Protein AF-A0A7K0LUQ2-F1 (afdb_monomer)

Sequence (485 aa):
MTKLVRGRSDGPIRRRDLDHALGFSLTDEQWAVVSAPLEPAVVVAGAGSGKTTSMSARTAWLIGSGMVPADGVIGLTFTTKAAAQLLASMRASVRSIERAGLMADRPIESASSTRPSDIAELPDDNESFDDDDVPGEPQVLTYNAFAARLLAEHGIRLGREPGAQILGDGARQQLAYRVVCRTSLPLGGLGTSPVTLTGNVLALDDQLSELDIDPSALIEHDDALIAELDSHASLQKIGTNMRATAQARRALAMLVIEWRAEKQARDLLDFTDQTRLALELVRRFPDVAAGVRARHRVVLLDEYQDTSIAQRHLLQALFSEGHPVTAVGDPCQAIYGWRGASVDNIEQFPQHFPAVRDGVMESSARYPLSFNRRSGPSSLSVANDLSRGLRSRHTGLERLSSGASAAKGSGDVRVGLFETAGEEKAWVVAQIAAWRARVESPITDDQWSDVAILAATGKDLAEFDRLLRAVGVPTQLYGAAGLLR

Mean predicted aligned error: 8.6 Å

Foldseek 3Di:
DDPPPPADDQDFDDQVLLCVLLVHHDDPLLVCLLPPDQFEEEEAEDPQLCLLVSLLSSLLRCQLSVNAFQLLAEEEEADPVVQVVSQVSNVSSNVSCVVSVSHHDDDPPDPDPPDPPDDDDDDDDDDDLPPFNDPRHYHYDYLLSVLLVLCLVQVVVVVFHSPQAADDPVRLLVLLLVLLVPDPQPCVLVPDDSSVLSVVLVLLLLQCLLQVHQLVNLLVVLVVLLVVLVVDPDDDPVSVVSNSVSVNSNSSSVSNVSSVVSCVVRSHHYSSVSLNVSLVRLVVDVVSLVVSCVSHQAYEYEQQQQGANSSLSSCLSNAQPRRRYYYYHHLLPNPNVSSRRHSVCSQCVQVSRFHADPNDTGRHYYGYSQERAPDAPQVLVVVQVVCVVVQVVGPRYDRRDYPHDCVVPRDDDDDDDDPDPVVVLVVVLVVLVVVVVPPPDDDDLVVLVVDDDDDPDLVVVLVSCVVNVVVVHDDDDDDPSRVVD

Solvent-accessible surface area (backbone atoms only — not comparable to full-atom values): 27343 Å² total; per-residue (Å²): 136,83,80,78,79,77,77,77,75,95,62,68,71,51,68,71,60,50,24,62,37,71,72,50,80,71,52,74,52,43,42,54,60,32,72,46,72,86,37,16,32,40,33,37,31,44,82,51,34,44,65,67,59,36,52,15,48,21,52,26,43,38,36,25,37,56,76,40,58,42,51,18,31,36,36,34,22,86,38,71,69,56,16,54,52,49,39,53,45,29,56,50,35,40,52,27,31,52,77,62,67,50,54,50,89,70,84,82,76,78,75,78,84,76,74,86,80,86,80,81,92,76,82,92,87,67,90,79,85,72,87,65,80,51,91,72,40,59,37,47,33,25,58,59,55,49,21,41,50,50,31,45,78,50,21,60,81,77,75,35,63,62,77,47,50,71,46,52,71,69,58,44,51,56,51,42,34,51,46,65,75,64,56,86,69,89,60,81,87,62,83,66,55,63,70,59,46,30,54,52,30,52,53,48,46,47,52,29,32,25,58,64,47,56,49,66,60,52,33,53,52,27,52,50,52,39,53,58,58,68,69,45,99,72,70,54,75,68,51,52,50,51,42,54,49,33,55,47,48,33,52,40,30,53,48,34,51,54,44,53,49,54,30,56,78,68,50,43,38,42,79,57,46,30,47,44,50,34,34,51,47,42,72,76,37,57,67,56,24,52,51,51,46,68,52,38,61,33,41,35,34,42,58,39,13,56,37,23,47,27,54,49,52,35,49,38,73,47,41,29,87,28,38,26,33,41,37,32,26,31,70,91,68,50,78,44,51,93,69,37,19,33,48,61,54,58,73,46,33,31,74,58,29,21,20,63,56,98,88,40,80,39,72,22,53,78,42,51,29,37,49,14,59,72,51,39,57,50,62,44,50,54,53,49,63,73,40,45,79,60,40,75,74,47,87,67,56,66,79,69,41,66,59,49,60,85,85,72,49,49,73,85,88,86,86,88,86,64,98,44,74,66,54,48,53,52,50,53,52,49,49,54,53,53,54,55,71,68,54,90,64,92,76,56,82,73,64,59,72,79,62,84,87,87,65,98,45,62,68,59,51,58,50,50,48,54,59,37,46,76,74,72,42,88,78,83,67,80,62,74,68,44,70,76,110

pLDDT: mean 86.2, std 17.51, range [26.22, 98.44]

Nearest PDB structures (foldseek):
  4c30-assembly1_D  TM=8.725E-01  e=1.041E-18  Deinococcus radiodurans
  4c30-assembly2_I  TM=8.657E-01  e=5.522E-18  Deinococcus radiodurans
  4c2t-assembly2_C  TM=8.375E-01  e=5.792E-18  Deinococcus radiodurans
  4c2t-assembly2_D  TM=8.623E-01  e=3.547E-17  Deinococcus radiodurans
  1pjr-assembly1_A  TM=8.502E-01  e=2.664E-17  Geobacillus stearothermophilus

Secondary structure (DSSP, 8-state):
------PPPSSPPPHHHHHHHHTSPPPHHHHHHHT--SS-EEEEE-TTS-HHHHHHHHHHHHHHTTSS-GGGEEEEESSHHHHHHHHHHHHHHHHHHHHTT----------------------S-S----SS--TTS-EEEEHHHHHHHHHHHHGGGGT--TTPEEPPHHHHHHHHHHHHHH--S-GGGG---HHHHHHHHHHHHHHHHHTT--HHHHHHHHHHHHHHHHTSSS--HHHHHHHHHHHHHHHHHHHHHHHHHHHHHTTEE-HHHHHHHHHHHHHH-HHHHHHHHHH-SEEEESSGGG-BHHHHHHHHHHHTTT--EEEEE-GGG---GGGTB-THHHHSHHHHS-EEETTEEEPPEEEEE-EE-SS-HHHHHHHHHHTHHHHTTSTT-PPPEE-S-GGG----------SSHHHHHHHHHHHHHHHHHT--S---GGGGGG-----SSHHHHHHHHHHHHHTT------SHHHHT-

Radius of gyration: 26.51 Å; Cα contacts (8 Å, |Δi|>4): 664; chains: 1; bounding box: 61×68×97 Å

Structure (mmCIF, N/CA/C/O backbone):
data_AF-A0A7K0LUQ2-F1
#
_entry.id   AF-A0A7K0LUQ2-F1
#
loop_
_atom_site.group_PDB
_atom_site.id
_atom_site.type_symbol
_atom_site.label_atom_id
_atom_site.label_alt_id
_atom_site.label_comp_id
_atom_site.label_asym_id
_atom_site.label_entity_id
_atom_site.label_seq_id
_atom_site.pdbx_PDB_ins_code
_atom_site.Cartn_x
_atom_site.Cartn_y
_atom_site.Cartn_z
_atom_site.occupancy
_atom_site.B_iso_or_equiv
_atom_site.auth_seq_id
_atom_site.auth_comp_id
_atom_site.auth_asym_id
_atom_site.auth_atom_id
_atom_site.pdbx_PDB_model_num
ATOM 1 N N . MET A 1 1 ? 11.300 -10.752 -54.580 1.00 33.31 1 MET A N 1
ATOM 2 C CA . MET A 1 1 ? 12.108 -11.443 -53.551 1.00 33.31 1 MET A CA 1
ATOM 3 C C . MET A 1 1 ? 11.340 -11.403 -52.243 1.00 33.31 1 MET A C 1
ATOM 5 O O . MET A 1 1 ? 11.428 -10.439 -51.495 1.00 33.31 1 MET A O 1
ATOM 9 N N . THR A 1 2 ? 10.506 -12.414 -52.035 1.00 29.39 2 THR A N 1
ATOM 10 C CA . THR A 1 2 ? 9.660 -12.582 -50.852 1.00 29.39 2 THR A CA 1
ATOM 11 C C . THR A 1 2 ? 10.560 -12.983 -49.687 1.00 29.39 2 THR A C 1
ATOM 13 O O . THR A 1 2 ? 11.149 -14.063 -49.715 1.00 29.39 2 THR A O 1
ATOM 16 N N . LYS A 1 3 ? 10.743 -12.100 -48.697 1.00 28.61 3 LYS A N 1
ATOM 17 C CA . LYS A 1 3 ? 11.410 -12.461 -47.439 1.00 28.61 3 LYS A CA 1
ATOM 18 C C . LYS A 1 3 ? 10.555 -13.537 -46.770 1.00 28.61 3 LYS A C 1
ATOM 20 O O . LYS A 1 3 ? 9.483 -13.228 -46.263 1.00 28.61 3 LYS A O 1
ATOM 25 N N . LEU A 1 4 ? 11.023 -14.786 -46.788 1.00 27.22 4 LEU A N 1
ATOM 26 C CA . LEU A 1 4 ? 10.543 -15.812 -45.869 1.00 27.22 4 LEU A CA 1
ATOM 27 C C . LEU A 1 4 ? 10.773 -15.284 -44.448 1.00 27.22 4 LEU A C 1
ATOM 29 O O . LEU A 1 4 ? 11.916 -15.202 -43.992 1.00 27.22 4 LEU A O 1
ATOM 33 N N . VAL A 1 5 ? 9.693 -14.908 -43.769 1.00 33.94 5 VAL A N 1
ATOM 34 C CA . VAL A 1 5 ? 9.667 -14.797 -42.312 1.00 33.94 5 VAL A CA 1
ATOM 35 C C . VAL A 1 5 ? 9.911 -16.215 -41.804 1.00 33.94 5 VAL A C 1
ATOM 37 O O . VAL A 1 5 ? 9.067 -17.092 -41.957 1.00 33.94 5 VAL A O 1
ATOM 40 N N . ARG A 1 6 ? 11.128 -16.487 -41.323 1.00 37.22 6 ARG A N 1
ATOM 41 C CA . ARG A 1 6 ? 11.430 -17.750 -40.648 1.00 37.22 6 ARG A CA 1
ATOM 42 C C . ARG A 1 6 ? 10.634 -17.752 -39.345 1.00 37.22 6 ARG A C 1
ATOM 44 O O . ARG A 1 6 ? 10.999 -17.016 -38.433 1.00 37.22 6 ARG A O 1
ATOM 51 N N . GLY A 1 7 ? 9.570 -18.555 -39.295 1.00 41.00 7 GLY A N 1
ATOM 52 C CA . GLY A 1 7 ? 8.882 -18.904 -38.054 1.00 41.00 7 GLY A CA 1
ATOM 53 C C . GLY A 1 7 ? 9.903 -19.399 -37.033 1.00 41.00 7 GLY A C 1
ATOM 54 O O . GLY A 1 7 ? 10.833 -20.145 -37.369 1.00 41.00 7 GLY A O 1
ATOM 55 N N . ARG A 1 8 ? 9.803 -18.882 -35.811 1.00 54.97 8 ARG A N 1
ATOM 56 C CA . ARG A 1 8 ? 10.733 -19.197 -34.731 1.00 54.97 8 ARG A CA 1
ATOM 57 C C . ARG A 1 8 ? 10.519 -20.649 -34.294 1.00 54.97 8 ARG A C 1
ATOM 59 O O . ARG A 1 8 ? 9.394 -21.124 -34.244 1.00 54.97 8 ARG A O 1
ATOM 66 N N . SER A 1 9 ? 11.602 -21.352 -33.970 1.00 46.88 9 SER A N 1
ATOM 67 C CA . SER A 1 9 ? 11.532 -22.662 -33.314 1.00 46.88 9 SER A CA 1
ATOM 68 C C . SER A 1 9 ? 10.852 -22.535 -31.947 1.00 46.88 9 SER A C 1
ATOM 70 O O . SER A 1 9 ? 11.274 -21.672 -31.173 1.00 46.88 9 SER A O 1
ATOM 72 N N . ASP A 1 10 ? 9.882 -23.407 -31.655 1.00 53.16 10 ASP A N 1
ATOM 73 C CA . ASP A 1 10 ? 9.209 -23.550 -30.354 1.00 53.16 10 ASP A CA 1
ATOM 74 C C . ASP A 1 10 ? 10.221 -23.526 -29.198 1.00 53.16 10 ASP A C 1
ATOM 76 O O . ASP A 1 10 ? 11.028 -24.441 -29.024 1.00 53.16 10 ASP A O 1
ATOM 80 N N . GLY A 1 11 ? 10.223 -22.443 -28.424 1.00 62.91 11 GLY A N 1
ATOM 81 C CA . GLY A 1 11 ? 11.093 -22.295 -27.264 1.00 62.91 11 GLY A CA 1
ATOM 82 C C . GLY A 1 11 ? 11.056 -20.886 -26.668 1.00 62.91 11 GLY A C 1
ATOM 83 O O . GLY A 1 11 ? 10.810 -19.916 -27.391 1.00 62.91 11 GLY A O 1
ATOM 84 N N . PRO A 1 12 ? 11.314 -20.748 -25.354 1.00 79.50 12 PRO A N 1
ATOM 85 C CA . PRO A 1 12 ? 11.275 -19.459 -24.675 1.00 79.50 12 PRO A CA 1
ATOM 86 C C . PRO A 1 12 ? 12.310 -18.482 -25.239 1.00 79.50 12 PRO A C 1
ATOM 88 O O . PRO A 1 12 ? 13.379 -18.879 -25.721 1.00 79.50 12 PRO A O 1
ATOM 91 N N . ILE A 1 13 ? 12.013 -17.180 -25.150 1.00 89.50 13 ILE A N 1
ATOM 92 C CA . ILE A 1 13 ? 12.921 -16.139 -25.645 1.00 89.50 13 ILE A CA 1
ATOM 93 C C . ILE A 1 13 ? 14.273 -16.256 -24.935 1.00 89.50 13 ILE A C 1
ATOM 95 O O . ILE A 1 13 ? 14.330 -16.259 -23.706 1.00 89.50 13 ILE A O 1
ATOM 99 N N . ARG A 1 14 ? 15.380 -16.322 -25.687 1.00 92.75 14 ARG A N 1
ATOM 100 C CA . ARG A 1 14 ? 16.730 -16.302 -25.104 1.00 92.75 14 ARG A CA 1
ATOM 101 C C . ARG A 1 14 ? 17.066 -14.897 -24.610 1.00 92.75 14 ARG A C 1
ATOM 103 O O . ARG A 1 14 ? 16.750 -13.921 -25.286 1.00 92.75 14 ARG A O 1
ATOM 110 N N . ARG A 1 15 ? 17.811 -14.793 -23.503 1.00 94.50 15 ARG A N 1
ATOM 111 C CA . ARG A 1 15 ? 18.243 -13.508 -22.916 1.00 94.50 15 ARG A CA 1
ATOM 112 C C . ARG A 1 15 ? 18.812 -12.530 -23.936 1.00 94.50 15 ARG A C 1
ATOM 114 O O . ARG A 1 15 ? 18.367 -11.398 -23.995 1.00 94.50 15 ARG A O 1
ATOM 121 N N . ARG A 1 16 ? 19.749 -12.981 -24.775 1.00 93.38 16 ARG A N 1
ATOM 122 C CA . ARG A 1 16 ? 20.403 -12.128 -25.779 1.00 93.38 16 ARG A CA 1
ATOM 123 C C . ARG A 1 16 ? 19.412 -11.513 -26.774 1.00 93.38 16 ARG A C 1
ATOM 125 O O . ARG A 1 16 ? 19.598 -10.367 -27.173 1.00 93.38 16 ARG A O 1
ATOM 132 N N . ASP A 1 17 ? 18.387 -12.265 -27.170 1.00 93.50 17 ASP A N 1
ATOM 133 C CA . ASP A 1 17 ? 17.365 -11.785 -28.104 1.00 93.50 17 ASP A CA 1
ATOM 134 C C . ASP A 1 17 ? 16.476 -10.738 -27.421 1.00 93.50 17 ASP A C 1
ATOM 136 O O . ASP A 1 17 ? 16.181 -9.698 -28.009 1.00 93.50 17 ASP A O 1
ATOM 140 N N . LEU A 1 18 ? 16.099 -10.991 -26.161 1.00 94.12 18 LEU A N 1
ATOM 141 C CA . LEU A 1 18 ? 15.316 -10.057 -25.357 1.00 94.12 18 LEU A CA 1
ATOM 142 C C . LEU A 1 18 ? 16.096 -8.763 -25.080 1.00 94.12 18 LEU A C 1
ATOM 144 O O . LEU A 1 18 ? 15.566 -7.686 -25.324 1.00 94.12 18 LEU A O 1
ATOM 148 N N . ASP A 1 19 ? 17.355 -8.860 -24.646 1.00 94.50 19 ASP A N 1
ATOM 149 C CA . ASP A 1 19 ? 18.236 -7.710 -24.400 1.00 94.50 19 ASP A CA 1
ATOM 150 C C . ASP A 1 19 ? 18.349 -6.824 -25.653 1.00 94.50 19 ASP A C 1
ATOM 152 O O . ASP A 1 19 ? 18.232 -5.599 -25.584 1.00 94.50 19 ASP A O 1
ATOM 156 N N . HIS A 1 20 ? 18.532 -7.446 -26.825 1.00 93.56 20 HIS A N 1
ATOM 157 C CA . HIS A 1 20 ? 18.601 -6.732 -28.098 1.00 93.56 20 HIS A CA 1
ATOM 158 C C . HIS A 1 20 ? 17.280 -6.031 -28.443 1.00 93.56 20 HIS A C 1
ATOM 160 O O . HIS A 1 20 ? 17.300 -4.876 -28.862 1.00 93.56 20 HIS A O 1
ATOM 166 N N . ALA A 1 21 ? 16.140 -6.698 -28.248 1.00 93.69 21 ALA A N 1
ATOM 167 C CA . ALA A 1 21 ? 14.829 -6.109 -28.511 1.00 93.69 21 ALA A CA 1
ATOM 168 C C . ALA A 1 21 ? 14.506 -4.948 -27.559 1.00 93.69 21 ALA A C 1
ATOM 170 O O . ALA A 1 21 ? 13.975 -3.927 -27.990 1.00 93.69 21 ALA A O 1
ATOM 171 N N . LEU A 1 22 ? 14.837 -5.085 -26.273 1.00 93.00 22 LEU A N 1
ATOM 172 C CA . LEU A 1 22 ? 14.583 -4.062 -25.258 1.00 93.00 22 LEU A CA 1
ATOM 173 C C . LEU A 1 22 ? 15.580 -2.892 -25.320 1.00 93.00 22 LEU A C 1
ATOM 175 O O . LEU A 1 22 ? 15.290 -1.818 -24.795 1.00 93.00 22 LEU A O 1
ATOM 179 N N . GLY A 1 23 ? 16.734 -3.076 -25.967 1.00 91.88 23 GLY A N 1
ATOM 180 C CA . GLY A 1 23 ? 17.760 -2.042 -26.123 1.00 91.88 23 GLY A CA 1
ATOM 181 C C . GLY A 1 23 ? 18.647 -1.846 -24.889 1.00 91.88 23 GLY A C 1
ATOM 182 O O . GLY A 1 23 ? 19.352 -0.842 -24.795 1.00 91.88 23 GLY A O 1
ATOM 183 N N . PHE A 1 24 ? 18.628 -2.782 -23.940 1.00 89.62 24 PHE A N 1
ATOM 184 C CA . PHE A 1 24 ? 19.492 -2.781 -22.760 1.00 89.62 24 PHE A CA 1
ATOM 185 C C . PHE A 1 24 ? 19.769 -4.208 -22.288 1.00 89.62 24 PHE A C 1
ATOM 187 O O . PHE A 1 24 ? 18.989 -5.121 -22.537 1.00 89.62 24 PHE A O 1
ATOM 194 N N . SER A 1 25 ? 20.875 -4.397 -21.569 1.00 90.56 25 SER A N 1
ATOM 195 C CA . SER A 1 25 ? 21.238 -5.700 -21.006 1.00 90.56 25 SER A CA 1
ATOM 196 C C . SER A 1 25 ? 20.673 -5.889 -19.602 1.00 90.56 25 SER A C 1
ATOM 198 O O . SER A 1 25 ? 20.951 -5.096 -18.693 1.00 90.56 25 SER A O 1
ATOM 200 N N . LEU A 1 26 ? 19.914 -6.967 -19.411 1.00 91.88 26 LEU A N 1
ATOM 201 C CA . LEU A 1 26 ? 19.495 -7.424 -18.088 1.00 91.88 26 LEU A CA 1
ATOM 202 C C . LEU A 1 26 ? 20.714 -7.921 -17.298 1.00 91.88 26 LEU A C 1
ATOM 204 O O . LEU A 1 26 ? 21.643 -8.484 -17.878 1.00 91.88 26 LEU A O 1
ATOM 208 N N . THR A 1 27 ? 20.732 -7.732 -15.975 1.00 91.19 27 THR A N 1
ATOM 209 C CA . THR A 1 27 ? 21.698 -8.430 -15.099 1.00 91.19 27 THR A CA 1
ATOM 210 C C . THR A 1 27 ? 21.297 -9.891 -14.918 1.00 91.19 27 THR A C 1
ATOM 212 O O . THR A 1 27 ? 20.185 -10.281 -15.265 1.00 91.19 27 THR A O 1
ATOM 215 N N . ASP A 1 28 ? 22.187 -10.704 -14.350 1.00 92.81 28 ASP A N 1
ATOM 216 C CA . ASP A 1 28 ? 21.881 -12.108 -14.045 1.00 92.81 28 ASP A CA 1
ATOM 217 C C . ASP A 1 28 ? 20.718 -12.224 -13.048 1.00 92.81 28 ASP A C 1
ATOM 219 O O . ASP A 1 28 ? 19.800 -13.010 -13.268 1.00 92.81 28 ASP A O 1
ATOM 223 N N . GLU A 1 29 ? 20.696 -11.361 -12.025 1.00 93.69 29 GLU A N 1
ATOM 224 C CA . GLU A 1 29 ? 19.588 -11.239 -11.066 1.00 93.69 29 GLU A CA 1
ATOM 225 C C . GLU A 1 29 ? 18.253 -10.913 -11.758 1.00 93.69 29 GLU A C 1
ATOM 227 O O . GLU A 1 29 ? 17.239 -11.566 -11.521 1.00 93.69 29 GLU A O 1
ATOM 232 N N . GLN A 1 30 ? 18.245 -9.931 -12.668 1.00 94.50 30 GLN A N 1
ATOM 233 C CA . GLN A 1 30 ? 17.030 -9.573 -13.403 1.00 94.50 30 GLN A CA 1
ATOM 234 C C . GLN A 1 30 ? 16.599 -10.667 -14.367 1.00 94.50 30 GLN A C 1
ATOM 236 O O . GLN A 1 30 ? 15.406 -10.915 -14.504 1.00 94.50 30 GLN A O 1
ATOM 241 N N . TRP A 1 31 ? 17.546 -11.324 -15.036 1.00 96.25 31 TRP A N 1
ATOM 242 C CA . TRP A 1 31 ? 17.234 -12.440 -15.915 1.00 96.25 31 TRP A CA 1
ATOM 243 C C . TRP A 1 31 ? 16.569 -13.579 -15.140 1.00 96.25 31 TRP A C 1
ATOM 245 O O . TRP A 1 31 ? 15.555 -14.090 -15.600 1.00 96.25 31 TRP A O 1
ATOM 255 N N . ALA A 1 32 ? 17.065 -13.907 -13.942 1.00 96.12 32 ALA A N 1
ATOM 256 C CA . ALA A 1 32 ? 16.460 -14.922 -13.082 1.00 96.12 32 ALA A CA 1
ATOM 257 C C . ALA A 1 32 ? 14.994 -14.604 -12.732 1.00 96.12 32 ALA A C 1
ATOM 259 O O . ALA A 1 32 ? 14.162 -15.507 -12.745 1.00 96.12 32 ALA A O 1
ATOM 260 N N . VAL A 1 33 ? 14.665 -13.328 -12.490 1.00 96.12 33 VAL A N 1
ATOM 261 C CA . VAL A 1 33 ? 13.281 -12.861 -12.281 1.00 96.12 33 VAL A CA 1
ATOM 262 C C . VAL A 1 33 ? 12.456 -12.943 -13.568 1.00 96.12 33 VAL A C 1
ATOM 264 O O . VAL A 1 33 ? 11.325 -13.427 -13.569 1.00 96.12 33 VAL A O 1
ATOM 267 N N . VAL A 1 34 ? 13.008 -12.457 -14.681 1.00 96.94 34 VAL A N 1
ATOM 268 C CA . VAL A 1 34 ? 12.317 -12.389 -15.976 1.00 96.94 34 VAL A CA 1
ATOM 269 C C . VAL A 1 34 ? 11.953 -13.783 -16.473 1.00 96.94 34 VAL A C 1
ATOM 271 O O . VAL A 1 34 ? 10.801 -14.001 -16.840 1.00 96.94 34 VAL A O 1
ATOM 274 N N . SER A 1 35 ? 12.894 -14.728 -16.415 1.00 95.69 35 SER A N 1
ATOM 275 C CA . SER A 1 35 ? 12.714 -16.106 -16.877 1.00 95.69 35 SER A CA 1
ATOM 276 C C . SER A 1 35 ? 12.211 -17.068 -15.795 1.00 95.69 35 SER A C 1
ATOM 278 O O . SER A 1 35 ? 12.294 -18.282 -15.986 1.00 95.69 35 SER A O 1
ATOM 280 N N . ALA A 1 36 ? 11.748 -16.565 -14.644 1.00 95.44 36 ALA A N 1
ATOM 281 C CA . ALA A 1 36 ? 11.180 -17.404 -13.590 1.00 95.44 36 ALA A CA 1
ATOM 282 C C . ALA A 1 36 ? 9.937 -18.161 -14.106 1.00 95.44 36 ALA A C 1
ATOM 284 O O . ALA A 1 36 ? 9.198 -17.605 -14.932 1.00 95.44 36 ALA A O 1
ATOM 285 N N . PRO A 1 37 ? 9.677 -19.392 -13.625 1.00 94.00 37 PRO A N 1
ATOM 286 C CA . PRO A 1 37 ? 8.525 -20.186 -14.049 1.00 94.00 37 PRO A CA 1
ATOM 287 C C . PRO A 1 37 ? 7.187 -19.488 -13.744 1.00 94.00 37 PRO A C 1
ATOM 289 O O . PRO A 1 37 ? 7.131 -18.476 -13.037 1.00 94.00 37 PRO A O 1
ATOM 292 N N . LEU A 1 38 ? 6.097 -20.026 -14.298 1.00 94.38 38 LEU A N 1
ATOM 293 C CA . LEU A 1 38 ? 4.724 -19.610 -13.990 1.00 94.38 38 LEU A CA 1
ATOM 294 C C . LEU A 1 38 ? 4.278 -20.190 -12.640 1.00 94.38 38 LEU A C 1
ATOM 296 O O . LEU A 1 38 ? 3.374 -21.010 -12.560 1.00 94.38 38 LEU A O 1
ATOM 300 N N . GLU A 1 39 ? 4.951 -19.757 -11.585 1.00 95.50 39 GLU A N 1
ATOM 301 C CA . GLU A 1 39 ? 4.668 -20.089 -10.191 1.00 95.50 39 GLU A CA 1
ATOM 302 C C . GLU A 1 39 ? 4.726 -18.791 -9.368 1.00 95.50 39 GLU A C 1
ATOM 304 O O . GLU A 1 39 ? 5.307 -17.796 -9.828 1.00 95.50 39 GLU A O 1
ATOM 309 N N . PRO A 1 40 ? 4.157 -18.768 -8.152 1.00 97.69 40 PRO A N 1
ATOM 310 C CA . PRO A 1 40 ? 4.372 -17.674 -7.225 1.00 97.69 40 PRO A CA 1
ATOM 311 C C . PRO A 1 40 ? 5.858 -17.391 -6.971 1.00 97.69 40 PRO A C 1
ATOM 313 O O . PRO A 1 40 ? 6.671 -18.303 -6.794 1.00 97.69 40 PRO A O 1
ATOM 316 N N . ALA A 1 41 ? 6.217 -16.114 -6.906 1.00 97.12 41 ALA A N 1
ATOM 317 C CA . ALA A 1 41 ? 7.565 -15.670 -6.584 1.00 97.12 41 ALA A CA 1
ATOM 318 C C . ALA A 1 41 ? 7.569 -14.275 -5.953 1.00 97.12 41 ALA A C 1
ATOM 320 O O . ALA A 1 41 ? 6.773 -13.408 -6.317 1.00 97.12 41 ALA A O 1
ATOM 321 N N . VAL A 1 42 ? 8.530 -14.034 -5.060 1.00 97.12 42 VAL A N 1
ATOM 322 C CA . VAL A 1 42 ? 8.810 -12.701 -4.513 1.00 97.12 42 VAL A CA 1
ATOM 323 C C . VAL A 1 42 ? 10.172 -12.204 -4.969 1.00 97.12 42 VAL A C 1
ATOM 325 O O . VAL A 1 42 ? 11.172 -12.921 -4.933 1.00 97.12 42 VAL A O 1
ATOM 328 N N . VAL A 1 43 ? 10.218 -10.945 -5.378 1.00 96.44 43 VAL A N 1
ATOM 329 C CA . VAL A 1 43 ? 11.418 -10.229 -5.781 1.00 96.44 43 VAL A CA 1
ATOM 330 C C . VAL A 1 43 ? 11.724 -9.184 -4.716 1.00 96.44 43 VAL A C 1
ATOM 332 O O . VAL A 1 43 ? 11.022 -8.180 -4.581 1.00 96.44 43 VAL A O 1
ATOM 335 N N . VAL A 1 44 ? 12.783 -9.429 -3.951 1.00 94.75 44 VAL A N 1
ATOM 336 C CA . VAL A 1 44 ? 13.266 -8.517 -2.912 1.00 94.75 44 VAL A CA 1
ATOM 337 C C . VAL A 1 44 ? 14.239 -7.554 -3.564 1.00 94.75 44 VAL A C 1
ATOM 339 O O . VAL A 1 44 ? 15.388 -7.890 -3.854 1.00 94.75 44 VAL A O 1
ATOM 342 N N . ALA A 1 45 ? 13.749 -6.359 -3.855 1.00 89.06 45 ALA A N 1
ATOM 343 C CA . ALA A 1 45 ? 14.393 -5.450 -4.775 1.00 89.06 45 ALA A CA 1
ATOM 344 C C . ALA A 1 45 ? 14.719 -4.126 -4.106 1.00 89.06 45 ALA A C 1
ATOM 346 O O . ALA A 1 45 ? 13.840 -3.300 -3.873 1.00 89.06 45 ALA A O 1
ATOM 347 N N . GLY A 1 46 ? 16.007 -3.889 -3.872 1.00 84.62 46 GLY A N 1
ATOM 348 C CA . GLY A 1 46 ? 16.461 -2.664 -3.232 1.00 84.62 46 GLY A CA 1
ATOM 349 C C . GLY A 1 46 ? 16.145 -1.400 -4.032 1.00 84.62 46 GLY A C 1
ATOM 350 O O . GLY A 1 46 ? 15.866 -1.443 -5.238 1.00 84.62 46 GLY A O 1
ATOM 351 N N . ALA A 1 47 ? 16.244 -0.241 -3.379 1.00 85.56 47 ALA A N 1
ATOM 352 C CA . ALA A 1 47 ? 16.068 1.060 -4.023 1.00 85.56 47 ALA A CA 1
ATOM 353 C C . ALA A 1 47 ? 16.866 1.163 -5.333 1.00 85.56 47 ALA A C 1
ATOM 355 O O . ALA A 1 47 ? 18.065 0.889 -5.369 1.00 85.56 47 ALA A O 1
ATOM 356 N N . GLY A 1 48 ? 16.206 1.575 -6.421 1.00 84.12 48 GLY A N 1
ATOM 357 C CA . GLY A 1 48 ? 16.860 1.821 -7.711 1.00 84.12 48 GLY A CA 1
ATOM 358 C C . GLY A 1 48 ? 17.409 0.579 -8.428 1.00 84.12 48 GLY A C 1
ATOM 359 O O . GLY A 1 48 ? 18.185 0.746 -9.370 1.00 84.12 48 GLY A O 1
ATOM 360 N N . SER A 1 49 ? 17.019 -0.632 -8.019 1.00 85.62 49 SER A N 1
ATOM 361 C CA . SER A 1 49 ? 17.479 -1.901 -8.611 1.00 85.62 49 SER A CA 1
ATOM 362 C C . SER A 1 49 ? 16.862 -2.243 -9.978 1.00 85.62 49 SER A C 1
ATOM 364 O O . SER A 1 49 ? 17.364 -3.094 -10.711 1.00 85.62 49 SER A O 1
ATOM 366 N N . GLY A 1 50 ? 15.798 -1.532 -10.367 1.00 87.81 50 GLY A N 1
ATOM 367 C CA . GLY A 1 50 ? 15.076 -1.764 -11.621 1.00 87.81 50 GLY A CA 1
ATOM 368 C C . GLY A 1 50 ? 13.861 -2.685 -11.474 1.00 87.81 50 GLY A C 1
ATOM 369 O O . GLY A 1 50 ? 13.630 -3.506 -12.360 1.00 87.81 50 GLY A O 1
ATOM 370 N N . LYS A 1 51 ? 13.087 -2.535 -10.384 1.00 91.62 51 LYS A N 1
ATOM 371 C CA . LYS A 1 51 ? 11.790 -3.205 -10.135 1.00 91.62 51 LYS A CA 1
ATOM 372 C C . LYS A 1 51 ? 10.883 -3.183 -11.372 1.00 91.62 51 LYS A C 1
ATOM 374 O O . LYS A 1 51 ? 10.673 -4.212 -12.009 1.00 91.62 51 LYS A O 1
ATOM 379 N N . THR A 1 52 ? 10.483 -1.982 -11.790 1.00 90.75 52 THR A N 1
ATOM 380 C CA . THR A 1 52 ? 9.614 -1.736 -12.953 1.00 90.75 52 THR A CA 1
ATOM 381 C C . THR A 1 52 ? 10.188 -2.316 -14.248 1.00 90.75 52 THR A C 1
ATOM 383 O O . THR A 1 52 ? 9.467 -2.953 -15.005 1.00 90.75 52 THR A O 1
ATOM 386 N N . THR A 1 53 ? 11.496 -2.157 -14.485 1.00 92.12 53 THR A N 1
ATOM 387 C CA . THR A 1 53 ? 12.184 -2.719 -15.662 1.00 92.12 53 THR A CA 1
ATOM 388 C C . THR A 1 53 ? 12.115 -4.244 -15.693 1.00 92.12 53 THR A C 1
ATOM 390 O O . THR A 1 53 ? 11.945 -4.834 -16.753 1.00 92.12 53 THR A O 1
ATOM 393 N N . SER A 1 54 ? 12.239 -4.892 -14.534 1.00 94.69 54 SER A N 1
ATOM 394 C CA . SER A 1 54 ? 12.175 -6.352 -14.432 1.00 94.69 54 SER A CA 1
ATOM 395 C C . SER A 1 54 ? 10.746 -6.851 -14.656 1.00 94.69 54 SER A C 1
ATOM 397 O O . SER A 1 54 ? 10.553 -7.839 -15.357 1.00 94.69 54 SER A O 1
ATOM 399 N N . MET A 1 55 ? 9.738 -6.135 -14.140 1.00 95.44 55 MET A N 1
ATOM 400 C CA . MET A 1 55 ? 8.321 -6.453 -14.369 1.00 95.44 55 MET A CA 1
ATOM 401 C C . MET A 1 55 ? 7.917 -6.303 -15.842 1.00 95.44 55 MET A C 1
ATOM 403 O O . MET A 1 55 ? 7.255 -7.185 -16.395 1.00 95.44 55 MET A O 1
ATOM 407 N N . SER A 1 56 ? 8.335 -5.222 -16.509 1.00 96.06 56 SER A N 1
ATOM 408 C CA . SER A 1 56 ? 8.021 -5.013 -17.927 1.00 96.06 56 SER A CA 1
ATOM 409 C C . SER A 1 56 ? 8.772 -5.983 -18.842 1.00 96.06 56 SER A C 1
ATOM 411 O O . SER A 1 56 ? 8.169 -6.539 -19.763 1.00 96.06 56 SER A O 1
ATOM 413 N N . ALA A 1 57 ? 10.039 -6.289 -18.540 1.00 96.38 57 ALA A N 1
ATOM 414 C CA . ALA A 1 57 ? 10.795 -7.324 -19.243 1.00 96.38 57 ALA A CA 1
ATOM 415 C C . ALA A 1 57 ? 10.194 -8.727 -19.041 1.00 96.38 57 ALA A C 1
ATOM 417 O O . ALA A 1 57 ? 10.106 -9.485 -20.006 1.00 96.38 57 ALA A O 1
ATOM 418 N N . ARG A 1 58 ? 9.724 -9.063 -17.828 1.00 96.94 58 ARG A N 1
ATOM 419 C CA . ARG A 1 58 ? 9.010 -10.323 -17.542 1.00 96.94 58 ARG A CA 1
ATOM 420 C C . ARG A 1 58 ? 7.725 -10.424 -18.353 1.00 96.94 58 ARG A C 1
ATOM 422 O O . ARG A 1 58 ? 7.490 -11.447 -18.984 1.00 96.94 58 ARG A O 1
ATOM 429 N N . THR A 1 59 ? 6.941 -9.349 -18.399 1.00 96.50 59 THR A N 1
ATOM 430 C CA . THR A 1 59 ? 5.707 -9.276 -19.200 1.00 96.50 59 THR A CA 1
ATOM 431 C C . THR A 1 59 ? 5.991 -9.557 -20.676 1.00 96.50 59 THR A C 1
ATOM 433 O O . THR A 1 59 ? 5.376 -10.441 -21.270 1.00 96.50 59 THR A O 1
ATOM 436 N N . ALA A 1 60 ? 6.987 -8.876 -21.252 1.00 95.62 60 ALA A N 1
ATOM 437 C CA . ALA A 1 60 ? 7.405 -9.116 -22.630 1.00 95.62 60 ALA A CA 1
ATOM 438 C C . ALA A 1 60 ? 7.893 -10.562 -22.836 1.00 95.62 60 ALA A C 1
ATOM 440 O O . ALA A 1 60 ? 7.485 -11.222 -23.786 1.00 95.62 60 ALA A O 1
ATOM 441 N N . TRP A 1 61 ? 8.719 -11.093 -21.932 1.00 96.31 61 TRP A N 1
ATOM 442 C CA . TRP A 1 61 ? 9.234 -12.458 -22.046 1.00 96.31 61 TRP A CA 1
ATOM 443 C C . TRP A 1 61 ? 8.127 -13.520 -22.017 1.00 96.31 61 TRP A C 1
ATOM 445 O O . TRP A 1 61 ? 8.155 -14.434 -22.840 1.00 96.31 61 TRP A O 1
ATOM 455 N N . LEU A 1 62 ? 7.135 -13.383 -21.132 1.00 95.19 62 LEU A N 1
ATOM 456 C CA . LEU A 1 62 ? 6.002 -14.308 -21.018 1.00 95.19 62 LEU A CA 1
ATOM 457 C C . LEU A 1 62 ? 5.103 -14.274 -22.260 1.00 95.19 62 LEU A C 1
ATOM 459 O O . LEU A 1 62 ? 4.763 -15.327 -22.807 1.00 95.19 62 LEU A O 1
ATOM 463 N N . ILE A 1 63 ? 4.757 -13.072 -22.732 1.00 93.69 63 ILE A N 1
ATOM 464 C CA . ILE A 1 63 ? 3.910 -12.883 -23.919 1.00 93.69 63 ILE A CA 1
ATOM 465 C C . ILE A 1 63 ? 4.634 -13.380 -25.170 1.00 93.69 63 ILE A C 1
ATOM 467 O O . ILE A 1 63 ? 4.088 -14.172 -25.937 1.00 93.69 63 ILE A O 1
ATOM 471 N N . GLY A 1 64 ? 5.885 -12.959 -25.353 1.00 92.62 64 GLY A N 1
ATOM 472 C CA . GLY A 1 64 ? 6.679 -13.312 -26.521 1.00 92.62 64 GLY A CA 1
ATOM 473 C C . GLY A 1 64 ? 7.084 -14.786 -26.564 1.00 92.62 64 GLY A C 1
ATOM 474 O O . GLY A 1 64 ? 7.201 -15.347 -27.647 1.00 92.62 64 GLY A O 1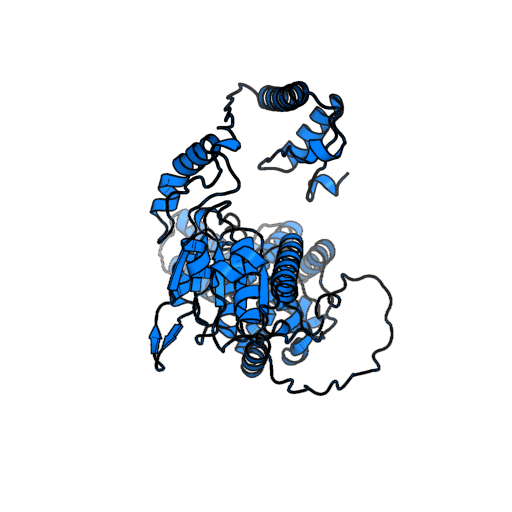
ATOM 475 N N . SER A 1 65 ? 7.219 -15.449 -25.410 1.00 92.62 65 SER A N 1
ATOM 476 C CA . SER A 1 65 ? 7.397 -16.911 -25.339 1.00 92.62 65 SER A CA 1
ATOM 477 C C . SER A 1 65 ? 6.096 -17.691 -25.579 1.00 92.62 65 SER A C 1
ATOM 479 O O . SER A 1 65 ? 6.118 -18.915 -25.528 1.00 92.62 65 SER A O 1
ATOM 481 N N . GLY A 1 66 ? 4.960 -17.016 -25.795 1.00 90.75 66 GLY A N 1
ATOM 482 C CA . GLY A 1 66 ? 3.662 -17.656 -26.023 1.00 90.75 66 GLY A CA 1
ATOM 483 C C . GLY A 1 66 ? 3.028 -18.271 -24.773 1.00 90.75 66 GLY A C 1
ATOM 484 O O . GLY A 1 66 ? 2.009 -18.945 -24.881 1.00 90.75 66 GLY A O 1
ATOM 485 N N . MET A 1 67 ? 3.594 -18.029 -23.587 1.00 91.44 67 MET A N 1
ATOM 486 C CA . MET A 1 67 ? 3.114 -18.620 -22.336 1.00 91.44 67 MET A CA 1
ATOM 487 C C . MET A 1 67 ? 1.771 -18.026 -21.904 1.00 91.44 67 MET A C 1
ATOM 489 O O . MET A 1 67 ? 0.932 -18.730 -21.343 1.00 91.44 67 MET A O 1
ATOM 493 N N . VAL A 1 68 ? 1.572 -16.723 -22.139 1.00 92.19 68 VAL A N 1
ATOM 494 C CA . VAL A 1 68 ? 0.406 -15.984 -21.639 1.00 92.19 68 VAL A CA 1
ATOM 495 C C . VAL A 1 68 ? -0.099 -14.960 -22.674 1.00 92.19 68 VAL A C 1
ATOM 497 O O . VAL A 1 68 ? 0.716 -14.279 -23.304 1.00 92.19 68 VAL A O 1
ATOM 500 N N . PRO A 1 69 ? -1.428 -14.841 -22.885 1.00 92.12 69 PRO A N 1
ATOM 501 C CA . PRO A 1 69 ? -2.058 -13.707 -23.561 1.00 92.12 69 PRO A CA 1
ATOM 502 C C . PRO A 1 69 ? -1.700 -12.350 -22.961 1.00 92.12 69 PRO A C 1
ATOM 504 O O . PRO A 1 69 ? -1.511 -12.251 -21.759 1.00 92.12 69 PRO A O 1
ATOM 507 N N . ALA A 1 70 ? -1.601 -11.301 -23.782 1.00 92.06 70 ALA A N 1
ATOM 508 C CA . ALA A 1 70 ? -1.250 -9.972 -23.280 1.00 92.06 70 ALA A CA 1
ATOM 509 C C . ALA A 1 70 ? -2.314 -9.450 -22.300 1.00 92.06 70 ALA A C 1
ATOM 511 O O . ALA A 1 70 ? -1.975 -9.051 -21.194 1.00 92.06 70 ALA A O 1
ATOM 512 N N . ASP A 1 71 ? -3.585 -9.618 -22.655 1.00 91.12 71 ASP A N 1
ATOM 513 C CA . ASP A 1 71 ? -4.784 -9.404 -21.833 1.00 91.12 71 ASP A CA 1
ATOM 514 C C . ASP A 1 71 ? -4.925 -10.386 -20.656 1.00 91.12 71 ASP A C 1
ATOM 516 O O . ASP A 1 71 ? -5.730 -10.177 -19.753 1.00 91.12 71 ASP A O 1
ATOM 520 N N . GLY A 1 72 ? -4.096 -11.433 -20.611 1.00 94.31 72 GLY A N 1
ATOM 521 C CA . GLY A 1 72 ? -3.979 -12.331 -19.464 1.00 94.31 72 GLY A CA 1
ATOM 522 C C . GLY A 1 72 ? -3.031 -11.834 -18.370 1.00 94.31 72 GLY A C 1
ATOM 523 O O . GLY A 1 72 ? -2.880 -12.532 -17.367 1.00 94.31 72 GLY A O 1
ATOM 524 N N . VAL A 1 73 ? -2.369 -10.685 -18.545 1.00 96.94 73 VAL A N 1
ATOM 525 C CA . VAL A 1 73 ? -1.440 -10.107 -17.561 1.00 96.94 73 VAL A CA 1
ATOM 526 C C . VAL A 1 73 ? -2.094 -8.921 -16.858 1.00 96.94 73 VAL A C 1
ATOM 528 O O . VAL A 1 73 ? -2.527 -7.975 -17.515 1.00 96.94 73 VAL A O 1
ATOM 531 N N . ILE A 1 74 ? -2.098 -8.942 -15.522 1.00 97.62 74 ILE A N 1
ATOM 532 C CA . ILE A 1 74 ? -2.501 -7.799 -14.695 1.00 97.62 74 ILE A CA 1
ATOM 533 C C . ILE A 1 74 ? -1.365 -7.358 -13.767 1.00 97.62 74 ILE A C 1
ATOM 535 O O . ILE A 1 74 ? -0.738 -8.175 -13.093 1.00 97.62 74 ILE A O 1
ATOM 539 N N . GLY A 1 75 ? -1.098 -6.056 -13.729 1.00 97.81 75 GLY A N 1
ATOM 540 C CA . GLY A 1 75 ? -0.226 -5.403 -12.762 1.00 97.81 75 GLY A CA 1
ATOM 541 C C . GLY A 1 75 ? -1.031 -4.654 -11.702 1.00 97.81 75 GLY A C 1
ATOM 542 O O . GLY A 1 75 ? -1.985 -3.960 -12.036 1.00 97.81 75 GLY A O 1
ATOM 543 N N . LEU A 1 76 ? -0.634 -4.745 -10.436 1.00 97.94 76 LEU A N 1
ATOM 544 C CA . LEU A 1 76 ? -1.219 -3.986 -9.332 1.00 97.94 76 LEU A CA 1
ATOM 545 C C . LEU A 1 76 ? -0.146 -3.135 -8.650 1.00 97.94 76 LEU A C 1
ATOM 547 O O . LEU A 1 76 ? 0.965 -3.605 -8.422 1.00 97.94 76 LEU A O 1
ATOM 551 N N . THR A 1 77 ? -0.461 -1.882 -8.328 1.00 95.62 77 THR A N 1
ATOM 552 C CA . THR A 1 77 ? 0.465 -0.949 -7.657 1.00 95.62 77 THR A CA 1
ATOM 553 C C . THR A 1 77 ? -0.274 0.011 -6.716 1.00 95.62 77 THR A C 1
ATOM 555 O O . THR A 1 77 ? -1.497 -0.031 -6.592 1.00 95.62 77 THR A O 1
ATOM 558 N N . PHE A 1 78 ? 0.451 0.876 -6.006 1.00 90.12 78 PHE A N 1
ATOM 559 C CA . PHE A 1 78 ? -0.131 1.727 -4.964 1.00 90.12 78 PHE A CA 1
ATOM 560 C C . PHE A 1 78 ? -0.702 3.056 -5.482 1.00 90.12 78 PHE A C 1
ATOM 562 O O . PHE A 1 78 ? -1.685 3.558 -4.945 1.00 90.12 78 PHE A O 1
ATOM 569 N N . THR A 1 79 ? -0.111 3.650 -6.526 1.00 90.06 79 THR A N 1
ATOM 570 C CA . THR A 1 79 ? -0.512 4.985 -7.015 1.00 90.06 79 THR A CA 1
ATOM 571 C C . THR A 1 79 ? -0.945 4.954 -8.473 1.00 90.06 79 THR A C 1
ATOM 573 O O . THR A 1 79 ? -0.401 4.193 -9.270 1.00 90.06 79 THR A O 1
ATOM 576 N N . THR A 1 80 ? -1.874 5.834 -8.850 1.00 90.38 80 THR A N 1
ATOM 577 C CA . THR A 1 80 ? -2.324 5.996 -10.245 1.00 90.38 80 THR A CA 1
ATOM 578 C C . THR A 1 80 ? -1.167 6.360 -11.176 1.00 90.38 80 THR A C 1
ATOM 580 O O . THR A 1 80 ? -1.045 5.820 -12.272 1.00 90.38 80 THR A O 1
ATOM 583 N N . LYS A 1 81 ? -0.234 7.199 -10.707 1.00 90.00 81 LYS A N 1
ATOM 584 C CA . LYS A 1 81 ? 0.994 7.531 -11.441 1.00 90.00 81 LYS A CA 1
ATOM 585 C C . LYS A 1 81 ? 1.876 6.302 -11.680 1.00 90.00 81 LYS A C 1
ATOM 587 O O . LYS A 1 81 ? 2.370 6.127 -12.791 1.00 90.00 81 LYS A O 1
ATOM 592 N N . ALA A 1 82 ? 2.082 5.464 -10.661 1.00 90.19 82 ALA A N 1
ATOM 593 C CA . ALA A 1 82 ? 2.848 4.229 -10.813 1.00 90.19 82 ALA A CA 1
ATOM 594 C C . ALA A 1 82 ? 2.142 3.249 -11.761 1.00 90.19 82 ALA A C 1
ATOM 596 O O . ALA A 1 82 ? 2.814 2.621 -12.576 1.00 90.19 82 ALA A O 1
ATOM 597 N N . ALA A 1 83 ? 0.806 3.177 -11.717 1.00 93.56 83 ALA A N 1
ATOM 598 C CA . ALA A 1 83 ? 0.020 2.316 -12.600 1.00 93.56 83 ALA A CA 1
ATOM 599 C C . ALA A 1 83 ? 0.217 2.717 -14.067 1.00 93.56 83 ALA A C 1
ATOM 601 O O . ALA A 1 83 ? 0.652 1.899 -14.878 1.00 93.56 83 ALA A O 1
ATOM 602 N N . ALA A 1 84 ? 0.040 4.006 -14.375 1.00 93.31 84 ALA A N 1
ATOM 603 C CA . ALA A 1 84 ? 0.259 4.549 -15.713 1.00 93.31 84 ALA A CA 1
ATOM 604 C C . ALA A 1 84 ? 1.704 4.337 -16.205 1.00 93.31 84 ALA A C 1
ATOM 606 O O . ALA A 1 84 ? 1.932 3.953 -17.353 1.00 93.31 84 ALA A O 1
ATOM 607 N N . GLN A 1 85 ? 2.700 4.549 -15.336 1.00 93.88 85 GLN A N 1
ATOM 608 C CA . GLN A 1 85 ? 4.111 4.337 -15.678 1.00 93.88 85 GLN A CA 1
ATOM 609 C C . GLN A 1 85 ? 4.438 2.863 -15.949 1.00 93.88 85 GLN A C 1
ATOM 611 O O . GLN A 1 85 ? 5.149 2.558 -16.912 1.00 93.88 85 GLN A O 1
ATOM 616 N N . LEU A 1 86 ? 3.927 1.949 -15.122 1.00 94.88 86 LEU A N 1
ATOM 617 C CA . LEU A 1 86 ? 4.131 0.514 -15.285 1.00 94.88 86 LEU A CA 1
ATOM 618 C C . LEU A 1 86 ? 3.452 0.010 -16.564 1.00 94.88 86 LEU A C 1
ATOM 620 O O . LEU A 1 86 ? 4.105 -0.674 -17.354 1.00 94.88 86 LEU A O 1
ATOM 624 N N . LEU A 1 87 ? 2.209 0.427 -16.827 1.00 95.50 87 LEU A N 1
ATOM 625 C CA . LEU A 1 87 ? 1.479 0.098 -18.053 1.00 95.50 87 LEU A CA 1
ATOM 626 C C . LEU A 1 87 ? 2.220 0.586 -19.299 1.00 95.50 87 LEU A C 1
ATOM 628 O O . LEU A 1 87 ? 2.451 -0.181 -20.235 1.00 95.50 87 LEU A O 1
ATOM 632 N N . ALA A 1 88 ? 2.668 1.844 -19.297 1.00 95.06 88 ALA A N 1
ATOM 633 C CA . ALA A 1 88 ? 3.454 2.400 -20.393 1.00 95.06 88 ALA A CA 1
ATOM 634 C C . ALA A 1 88 ? 4.752 1.605 -20.627 1.00 95.06 88 ALA A C 1
ATOM 636 O O . ALA A 1 88 ? 5.107 1.326 -21.776 1.00 95.06 88 ALA A O 1
ATOM 637 N N . SER A 1 89 ? 5.440 1.194 -19.554 1.00 94.81 89 SER A N 1
ATOM 638 C CA . SER A 1 89 ? 6.656 0.375 -19.638 1.00 94.81 89 SER A CA 1
ATOM 639 C C . SER A 1 89 ? 6.385 -1.031 -20.189 1.00 94.81 89 SER A C 1
ATOM 641 O O . SER A 1 89 ? 7.144 -1.513 -21.037 1.00 94.81 89 SER A O 1
ATOM 643 N N . MET A 1 90 ? 5.295 -1.676 -19.762 1.00 95.38 90 MET A N 1
ATOM 644 C CA . MET A 1 90 ? 4.854 -2.973 -20.286 1.00 95.38 90 MET A CA 1
ATOM 645 C C . MET A 1 90 ? 4.503 -2.874 -21.774 1.00 95.38 90 MET A C 1
ATOM 647 O O . MET A 1 90 ? 5.096 -3.590 -22.580 1.00 95.38 90 MET A O 1
ATOM 651 N N . ARG A 1 91 ? 3.640 -1.923 -22.163 1.00 94.56 91 ARG A N 1
ATOM 652 C CA . ARG A 1 91 ? 3.271 -1.652 -23.567 1.00 94.56 91 ARG A CA 1
ATOM 653 C C . ARG A 1 91 ? 4.495 -1.369 -24.438 1.00 94.56 91 ARG A C 1
ATOM 655 O O . ARG A 1 91 ? 4.575 -1.821 -25.578 1.00 94.56 91 ARG A O 1
ATOM 662 N N . ALA A 1 92 ? 5.463 -0.602 -23.936 1.00 94.56 92 ALA A N 1
ATOM 663 C CA . ALA A 1 92 ? 6.706 -0.340 -24.660 1.00 94.56 92 ALA A CA 1
ATOM 664 C C . ALA A 1 92 ? 7.522 -1.625 -24.875 1.00 94.56 92 ALA A C 1
ATOM 666 O O . ALA A 1 92 ? 7.952 -1.888 -25.995 1.00 94.56 92 ALA A O 1
ATOM 667 N N . SER A 1 93 ? 7.680 -2.446 -23.835 1.00 94.81 93 SER A N 1
ATOM 668 C CA . SER A 1 93 ? 8.454 -3.693 -23.899 1.00 94.81 93 SER A CA 1
ATOM 669 C C . SER A 1 93 ? 7.810 -4.727 -24.828 1.00 94.81 93 SER A C 1
ATOM 671 O O . SER A 1 93 ? 8.511 -5.349 -25.626 1.00 94.81 93 SER A O 1
ATOM 673 N N . VAL A 1 94 ? 6.479 -4.856 -24.786 1.00 93.31 94 VAL A N 1
ATOM 674 C CA . VAL A 1 94 ? 5.688 -5.709 -25.692 1.00 93.31 94 VAL A CA 1
ATOM 675 C C . VAL A 1 94 ? 5.850 -5.257 -27.147 1.00 93.31 94 VAL A C 1
ATOM 677 O O . VAL A 1 94 ? 6.237 -6.054 -28.000 1.00 93.31 94 VAL A O 1
ATOM 680 N N . ARG A 1 95 ? 5.694 -3.958 -27.435 1.00 93.50 95 ARG A N 1
ATOM 681 C CA . ARG A 1 95 ? 5.906 -3.419 -28.793 1.00 93.50 95 ARG A CA 1
ATOM 682 C C . ARG A 1 95 ? 7.338 -3.615 -29.295 1.00 93.50 95 ARG A C 1
ATOM 684 O O . ARG A 1 95 ? 7.554 -3.820 -30.490 1.00 93.50 95 ARG A O 1
ATOM 691 N N . SER A 1 96 ? 8.328 -3.552 -28.407 1.00 93.31 96 SER A N 1
ATOM 692 C CA . SER A 1 96 ? 9.729 -3.793 -28.760 1.00 93.31 96 SER A CA 1
ATOM 693 C C . SER A 1 96 ? 9.979 -5.232 -29.216 1.00 93.31 96 SER A C 1
ATOM 695 O O . SER A 1 96 ? 10.624 -5.438 -30.245 1.00 93.31 96 SER A O 1
ATOM 697 N N . ILE A 1 97 ? 9.437 -6.230 -28.510 1.00 93.25 97 ILE A N 1
ATOM 698 C CA . ILE A 1 97 ? 9.586 -7.638 -28.917 1.00 93.25 97 ILE A CA 1
ATOM 699 C C . ILE A 1 97 ? 8.770 -7.974 -30.176 1.00 93.25 97 ILE A C 1
ATOM 701 O O . ILE A 1 97 ? 9.225 -8.769 -30.997 1.00 93.25 97 ILE A O 1
ATOM 705 N N . GLU A 1 98 ? 7.626 -7.316 -30.380 1.00 91.31 98 GLU A N 1
ATOM 706 C CA . GLU A 1 98 ? 6.834 -7.365 -31.618 1.00 91.31 98 GLU A CA 1
ATOM 707 C C . GLU A 1 98 ? 7.650 -6.895 -32.822 1.00 91.31 98 GLU A C 1
ATOM 709 O O . GLU A 1 98 ? 7.805 -7.623 -33.802 1.00 91.31 98 GLU A O 1
ATOM 714 N N . ARG A 1 99 ? 8.250 -5.701 -32.727 1.00 92.25 99 ARG A N 1
ATOM 715 C CA . ARG A 1 99 ? 9.103 -5.134 -33.786 1.00 92.25 99 ARG A CA 1
ATOM 716 C C . ARG A 1 99 ? 10.338 -5.985 -34.063 1.00 92.25 99 ARG A C 1
ATOM 718 O O . ARG A 1 99 ? 10.808 -6.024 -35.197 1.00 92.25 99 ARG A O 1
ATOM 725 N N . ALA A 1 100 ? 10.857 -6.656 -33.039 1.00 91.12 100 ALA A N 1
ATOM 726 C CA . ALA A 1 100 ? 11.979 -7.578 -33.163 1.00 91.12 100 ALA A CA 1
ATOM 727 C C . ALA A 1 100 ? 11.584 -8.953 -33.741 1.00 91.12 100 ALA A C 1
ATOM 729 O O . ALA A 1 100 ? 12.467 -9.777 -33.972 1.00 91.12 100 ALA A O 1
ATOM 730 N N . GLY A 1 101 ? 10.291 -9.213 -33.983 1.00 90.88 101 GLY A N 1
ATOM 731 C CA . GLY A 1 101 ? 9.804 -10.495 -34.497 1.00 90.88 101 GLY A CA 1
ATOM 732 C C . GLY A 1 101 ? 9.963 -11.643 -33.497 1.00 90.88 101 GLY A C 1
ATOM 733 O O . GLY A 1 101 ? 10.203 -12.779 -33.897 1.00 90.88 101 GLY A O 1
ATOM 734 N N . LEU A 1 102 ? 9.894 -11.344 -32.196 1.00 88.75 102 LEU A N 1
ATOM 735 C CA . LEU A 1 102 ? 10.086 -12.321 -31.122 1.00 88.75 102 LEU A CA 1
ATOM 736 C C . LEU A 1 102 ? 8.778 -12.886 -30.560 1.00 88.75 102 LEU A C 1
ATOM 738 O O . LEU A 1 102 ? 8.844 -13.678 -29.621 1.00 88.75 102 LEU A O 1
ATOM 742 N N . MET A 1 103 ? 7.626 -12.500 -31.112 1.00 87.25 103 MET A N 1
ATOM 743 C CA . MET A 1 103 ? 6.334 -13.071 -30.736 1.00 87.25 103 MET A CA 1
ATOM 744 C C . MET A 1 103 ? 6.230 -14.521 -31.205 1.00 87.25 103 MET A C 1
ATOM 746 O O . MET A 1 103 ? 6.518 -14.820 -32.363 1.00 87.25 103 MET A O 1
ATOM 750 N N . ALA A 1 104 ? 5.826 -15.416 -30.306 1.00 80.38 104 ALA A N 1
ATOM 751 C CA . ALA A 1 104 ? 5.445 -16.772 -30.671 1.00 80.38 104 ALA A CA 1
ATOM 752 C C . ALA A 1 104 ? 4.210 -16.747 -31.589 1.00 80.38 104 ALA A C 1
ATOM 754 O O . ALA A 1 104 ? 3.275 -15.976 -31.356 1.00 80.38 104 ALA A O 1
ATOM 755 N N . ASP A 1 105 ? 4.199 -17.607 -32.608 1.00 64.00 105 ASP A N 1
ATOM 756 C CA . ASP A 1 105 ? 3.031 -17.809 -33.463 1.00 64.00 105 ASP A CA 1
ATOM 757 C C . ASP A 1 105 ? 1.897 -18.389 -32.602 1.00 64.00 105 ASP A C 1
ATOM 759 O O . ASP A 1 105 ? 2.000 -19.508 -32.099 1.00 64.00 105 ASP A O 1
ATOM 763 N N . ARG A 1 106 ? 0.805 -17.643 -32.394 1.00 55.22 106 ARG A N 1
ATOM 764 C CA . ARG A 1 106 ? -0.399 -18.224 -31.782 1.00 55.22 106 ARG A CA 1
ATOM 765 C C . ARG A 1 106 ? -1.293 -18.844 -32.852 1.00 55.22 106 ARG A C 1
ATOM 767 O O . ARG A 1 106 ? -1.539 -18.194 -33.870 1.00 55.22 106 ARG A O 1
ATOM 774 N N . PRO A 1 107 ? -1.896 -20.018 -32.595 1.00 35.25 107 PRO A N 1
ATOM 775 C CA . PRO A 1 107 ? -3.152 -20.359 -33.237 1.00 35.25 107 PRO A CA 1
ATOM 776 C C . PRO A 1 107 ? -4.177 -19.311 -32.794 1.00 35.25 107 PRO A C 1
ATOM 778 O O . PRO A 1 107 ? -4.441 -19.145 -31.603 1.00 35.25 107 PRO A O 1
ATOM 781 N N . ILE A 1 108 ? -4.717 -18.558 -33.746 1.00 36.81 108 ILE A N 1
ATOM 782 C CA . ILE A 1 108 ? -5.854 -17.673 -33.510 1.00 36.81 108 ILE A CA 1
ATOM 783 C C . ILE A 1 108 ? -7.066 -18.581 -33.282 1.00 36.81 108 ILE A C 1
ATOM 785 O O . ILE A 1 108 ? -7.730 -18.976 -34.235 1.00 36.81 108 ILE A O 1
ATOM 789 N N . GLU A 1 109 ? -7.370 -18.928 -32.034 1.00 31.84 109 GLU A N 1
ATOM 790 C CA . GLU A 1 109 ? -8.754 -19.237 -31.686 1.00 31.84 109 GLU A CA 1
ATOM 791 C C . GLU A 1 109 ? -9.460 -17.899 -31.497 1.00 31.84 109 GLU A C 1
ATOM 793 O O . GLU A 1 109 ? -9.267 -17.182 -30.516 1.00 31.84 109 GLU A O 1
ATOM 798 N N . SER A 1 110 ? -10.223 -17.519 -32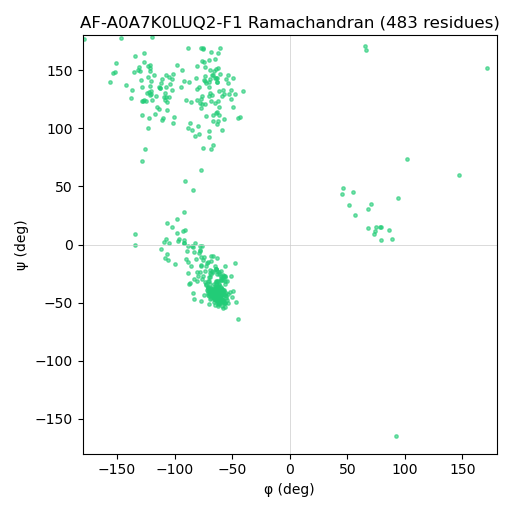.519 1.00 31.83 110 SER A N 1
ATOM 799 C CA . SER A 1 110 ? -11.113 -16.371 -32.495 1.00 31.83 110 SER A CA 1
ATOM 800 C C . SER A 1 110 ? -12.134 -16.548 -31.370 1.00 31.83 110 SER A C 1
ATOM 802 O O . SER A 1 110 ? -13.148 -17.226 -31.550 1.00 31.83 110 SER A O 1
ATOM 804 N N . ALA A 1 111 ? -11.897 -15.923 -30.220 1.00 32.88 111 ALA A N 1
ATOM 805 C CA . ALA A 1 111 ? -12.974 -15.630 -29.291 1.00 32.88 111 ALA A CA 1
ATOM 806 C C . ALA A 1 111 ? -13.929 -14.666 -30.008 1.00 32.88 111 ALA A C 1
ATOM 808 O O . ALA A 1 111 ? -13.558 -13.555 -30.389 1.00 32.88 111 ALA A O 1
ATOM 809 N N . SER A 1 112 ? -15.139 -15.148 -30.279 1.00 29.59 112 SER A N 1
ATOM 810 C CA . SER A 1 112 ? -16.220 -14.406 -30.911 1.00 29.59 112 SER A CA 1
ATOM 811 C C . SER A 1 112 ? -16.426 -13.058 -30.224 1.00 29.59 112 SER A C 1
ATOM 813 O O . SER A 1 112 ? -16.790 -12.998 -29.048 1.00 29.59 112 SER A O 1
ATOM 815 N N . SER A 1 113 ? -16.238 -11.982 -30.981 1.00 31.14 113 SER A N 1
ATOM 816 C CA . SER A 1 113 ? -16.645 -10.634 -30.614 1.00 31.14 113 SER A CA 1
ATOM 817 C C . SER A 1 113 ? -18.171 -10.542 -30.614 1.00 31.14 113 SER A C 1
ATOM 819 O O . SER A 1 113 ? -18.799 -10.077 -31.564 1.00 31.14 113 SER A O 1
ATOM 821 N N . THR A 1 114 ? -18.794 -10.976 -29.526 1.00 26.22 114 THR A N 1
ATOM 822 C CA . THR A 1 114 ? -20.167 -10.560 -29.244 1.00 26.22 114 THR A CA 1
ATOM 823 C C . THR A 1 114 ? -20.065 -9.153 -28.677 1.00 26.22 114 THR A C 1
ATOM 825 O O . THR A 1 114 ? -19.765 -8.978 -27.502 1.00 26.22 114 THR A O 1
ATOM 828 N N . ARG A 1 115 ? -20.211 -8.142 -29.539 1.00 26.62 115 ARG A N 1
ATOM 829 C CA . ARG A 1 115 ? -20.376 -6.749 -29.109 1.00 26.62 115 ARG A CA 1
ATOM 830 C C . ARG A 1 115 ? -21.702 -6.646 -28.345 1.00 26.62 115 ARG A C 1
ATOM 832 O O . ARG A 1 115 ? -22.728 -6.932 -28.962 1.00 26.62 115 ARG A O 1
ATOM 839 N N . PRO A 1 116 ? -21.739 -6.207 -27.080 1.00 28.00 116 PRO A N 1
ATOM 840 C CA . PRO A 1 116 ? -22.943 -5.622 -26.521 1.00 28.00 116 PRO A CA 1
ATOM 841 C C . PRO A 1 116 ? -22.954 -4.159 -26.972 1.00 28.00 116 PRO A C 1
ATOM 843 O O . PRO A 1 116 ? -22.294 -3.305 -26.388 1.00 28.00 116 PRO A O 1
ATOM 846 N N . SER A 1 117 ? -23.623 -3.886 -28.089 1.00 29.92 117 SER A N 1
ATOM 847 C CA . SER A 1 117 ? -24.126 -2.544 -28.370 1.00 29.92 117 SER A CA 1
ATOM 848 C C . SER A 1 117 ? -25.347 -2.294 -27.485 1.00 29.92 117 SER A C 1
ATOM 850 O O . SER A 1 117 ? -26.156 -3.203 -27.314 1.00 29.92 117 SER A O 1
ATOM 852 N N . ASP A 1 118 ? -25.460 -1.059 -26.996 1.00 29.73 118 ASP A N 1
ATOM 853 C CA . ASP A 1 118 ? -26.621 -0.439 -26.335 1.00 29.73 118 ASP A CA 1
ATOM 854 C C . ASP A 1 118 ? -26.547 -0.352 -24.800 1.00 29.73 118 ASP A C 1
ATOM 856 O O . ASP A 1 118 ? -27.290 -1.008 -24.073 1.00 29.73 118 ASP A O 1
ATOM 860 N N . ILE A 1 119 ? -25.705 0.564 -24.304 1.00 32.81 119 ILE A N 1
ATOM 861 C CA . ILE A 1 119 ? -25.982 1.293 -23.057 1.00 32.81 119 ILE A CA 1
ATOM 862 C C . ILE A 1 119 ? -25.830 2.786 -23.367 1.00 32.81 119 ILE A C 1
ATOM 864 O O . ILE A 1 119 ? -24.823 3.217 -23.925 1.00 32.81 119 ILE A O 1
ATOM 868 N N . ALA A 1 120 ? -26.899 3.533 -23.104 1.00 28.72 120 ALA A N 1
ATOM 869 C CA . ALA A 1 120 ? -27.072 4.933 -23.462 1.00 28.72 120 ALA A CA 1
ATOM 870 C C . ALA A 1 120 ? -26.112 5.870 -22.709 1.00 28.72 120 ALA A C 1
ATOM 872 O O . ALA A 1 120 ? -25.810 5.656 -21.537 1.00 28.72 120 ALA A O 1
ATOM 873 N N . GLU A 1 121 ? -25.697 6.930 -23.406 1.00 29.38 121 GLU A N 1
ATOM 874 C CA . GLU A 1 121 ? -24.890 8.048 -22.911 1.00 29.38 121 GLU A CA 1
ATOM 875 C C . GLU A 1 121 ? -25.476 8.652 -21.617 1.00 29.38 121 GLU A C 1
ATOM 877 O O . GLU A 1 121 ? -26.630 9.087 -21.579 1.00 29.38 121 GLU A O 1
ATOM 882 N N . LEU A 1 122 ? -24.653 8.713 -20.567 1.00 28.55 122 LEU A N 1
ATOM 883 C CA . LEU A 1 122 ? -24.860 9.519 -19.361 1.00 28.55 122 LEU A CA 1
ATOM 884 C C . LEU A 1 122 ? -23.703 10.531 -19.253 1.00 28.55 122 LEU A C 1
ATOM 886 O O . LEU A 1 122 ? -22.595 10.215 -19.687 1.00 28.55 122 LEU A O 1
ATOM 890 N N . PRO A 1 123 ? -23.953 11.750 -18.741 1.00 31.14 123 PRO A N 1
ATOM 891 C CA . PRO A 1 123 ? -23.056 12.884 -18.933 1.00 31.14 123 PRO A CA 1
ATOM 892 C C . PRO A 1 123 ? -21.851 12.893 -17.981 1.00 31.14 123 PRO A C 1
ATOM 894 O O . PRO A 1 123 ? -21.917 12.375 -16.866 1.00 31.14 123 PRO A O 1
ATOM 897 N N . ASP A 1 124 ? -20.795 13.541 -18.480 1.00 34.88 124 ASP A N 1
ATOM 898 C CA . ASP A 1 124 ? -19.506 13.861 -17.861 1.00 34.88 124 ASP A CA 1
ATOM 899 C C . ASP A 1 124 ? -19.597 14.311 -16.394 1.00 34.88 124 ASP A C 1
ATOM 901 O O . ASP A 1 124 ? -20.402 15.179 -16.061 1.00 34.88 124 ASP A O 1
ATOM 905 N N . ASP A 1 125 ? -18.739 13.698 -15.565 1.00 30.69 125 ASP A N 1
ATOM 906 C CA . ASP A 1 125 ? -18.108 14.192 -14.322 1.00 30.69 125 ASP A CA 1
ATOM 907 C C . ASP A 1 125 ? -17.905 13.038 -13.314 1.00 30.69 125 ASP A C 1
ATOM 909 O O . ASP A 1 125 ? -18.423 13.040 -12.197 1.00 30.69 125 ASP A O 1
ATOM 913 N N . ASN A 1 126 ? -17.141 12.013 -13.700 1.00 32.75 126 ASN A N 1
ATOM 914 C CA . ASN A 1 126 ? -16.520 11.075 -12.762 1.00 32.75 126 ASN A CA 1
ATOM 915 C C . ASN A 1 126 ? -15.300 10.435 -13.429 1.00 32.75 126 ASN A C 1
ATOM 917 O O . ASN A 1 126 ? -15.342 10.145 -14.622 1.00 32.75 126 ASN A O 1
ATOM 921 N N . GLU A 1 127 ? -14.214 10.255 -12.673 1.00 36.84 127 GLU A N 1
ATOM 922 C CA . GLU A 1 127 ? -12.960 9.642 -13.130 1.00 36.84 127 GLU A CA 1
ATOM 923 C C . GLU A 1 127 ? -13.249 8.389 -13.977 1.00 36.84 127 GLU A C 1
ATOM 925 O O . GLU A 1 127 ? -13.763 7.392 -13.476 1.00 36.84 127 GLU A O 1
ATOM 930 N N . SER A 1 128 ? -12.991 8.470 -15.284 1.00 31.34 128 SER A N 1
ATOM 931 C CA . SER A 1 128 ? -13.341 7.434 -16.255 1.00 31.34 128 SER A CA 1
ATOM 932 C C . SER A 1 128 ? -12.527 6.163 -15.997 1.00 31.34 128 SER A C 1
ATOM 934 O O . SER A 1 128 ? -11.317 6.144 -16.222 1.00 31.34 128 SER A O 1
ATOM 936 N N . PHE A 1 129 ? -13.201 5.103 -15.548 1.00 40.44 129 PHE A N 1
ATOM 937 C CA . PHE A 1 129 ? -12.629 3.777 -15.279 1.00 40.44 129 PHE A CA 1
ATOM 938 C C . PHE A 1 129 ? -12.476 2.886 -16.534 1.00 40.44 129 PHE A C 1
ATOM 940 O O . PHE A 1 129 ? -11.992 1.764 -16.409 1.00 40.44 129 PHE A O 1
ATOM 947 N N . ASP A 1 130 ? -12.826 3.372 -17.732 1.00 40.06 130 ASP A N 1
ATOM 948 C CA . ASP A 1 130 ? -13.023 2.518 -18.920 1.00 40.06 130 ASP A CA 1
ATOM 949 C C . ASP A 1 130 ? -11.957 2.629 -20.033 1.00 40.06 130 ASP A C 1
ATOM 951 O O . ASP A 1 130 ? -12.061 1.929 -21.038 1.00 40.06 130 ASP A O 1
ATOM 955 N N . ASP A 1 131 ? -10.901 3.439 -19.884 1.00 42.97 131 ASP A N 1
ATOM 956 C CA . ASP A 1 131 ? -9.916 3.653 -20.972 1.00 42.97 131 ASP A CA 1
ATOM 957 C C . ASP A 1 131 ? -8.747 2.631 -20.989 1.00 42.97 131 ASP A C 1
ATOM 959 O O . ASP A 1 131 ? -7.883 2.665 -21.868 1.00 42.97 131 ASP A O 1
ATOM 963 N N . ASP A 1 132 ? -8.708 1.692 -20.031 1.00 49.62 132 ASP A N 1
ATOM 964 C CA . ASP A 1 132 ? -7.595 0.737 -19.863 1.00 49.62 132 ASP A CA 1
ATOM 965 C C . ASP A 1 132 ? -7.905 -0.710 -20.300 1.00 49.62 132 ASP A C 1
ATOM 967 O O . ASP A 1 132 ? -6.982 -1.524 -20.389 1.00 49.62 132 ASP A O 1
ATOM 971 N N . ASP A 1 133 ? -9.157 -1.053 -20.630 1.00 54.47 133 ASP A N 1
ATOM 972 C CA . ASP A 1 133 ? -9.542 -2.419 -21.034 1.00 54.47 133 ASP A CA 1
ATOM 973 C C . ASP A 1 133 ? -9.447 -2.612 -22.559 1.00 54.47 133 ASP A C 1
ATOM 975 O O . ASP A 1 133 ? -10.402 -2.979 -23.246 1.00 54.47 133 ASP A O 1
ATOM 979 N N . VAL A 1 134 ? -8.270 -2.312 -23.117 1.00 61.44 134 VAL A N 1
ATOM 980 C CA . VAL A 1 134 ? -7.996 -2.487 -24.549 1.00 61.44 134 VAL A CA 1
ATOM 981 C C . VAL A 1 134 ? -7.756 -3.976 -24.835 1.00 61.44 134 VAL A C 1
ATOM 983 O O . VAL A 1 134 ? -6.782 -4.545 -24.329 1.00 61.44 134 VAL A O 1
ATOM 986 N N . PRO A 1 135 ? -8.588 -4.637 -25.667 1.00 67.62 135 PRO A N 1
ATOM 987 C CA . PRO A 1 135 ? -8.401 -6.047 -25.985 1.00 67.62 135 PRO A CA 1
ATOM 988 C C . PRO A 1 135 ? -7.013 -6.309 -26.577 1.00 67.62 135 PRO A C 1
ATOM 990 O O . PRO A 1 135 ? -6.600 -5.655 -27.535 1.00 67.62 135 PRO A O 1
ATOM 993 N N . GLY A 1 136 ? -6.308 -7.299 -26.028 1.00 80.75 136 GLY A N 1
ATOM 994 C CA . GLY A 1 136 ? -4.969 -7.678 -26.483 1.00 80.75 136 GLY A CA 1
ATOM 995 C C . GLY A 1 136 ? -3.816 -6.889 -25.855 1.00 80.75 136 GLY A C 1
ATOM 996 O O . GLY A 1 136 ? -2.687 -7.018 -26.328 1.00 80.75 136 GLY A O 1
ATOM 997 N N . GLU A 1 137 ? -4.054 -6.125 -24.787 1.00 86.81 137 GLU A N 1
ATOM 998 C CA . GLU A 1 137 ? -3.010 -5.420 -24.035 1.00 86.81 137 GLU A CA 1
ATOM 999 C C . GLU A 1 137 ? -2.976 -5.830 -22.550 1.00 86.81 137 GLU A C 1
ATOM 1001 O O . GLU A 1 137 ? -4.003 -6.222 -21.997 1.00 86.81 137 GLU A O 1
ATOM 1006 N N . PRO A 1 138 ? -1.806 -5.756 -21.881 1.00 93.50 138 PRO A N 1
ATOM 1007 C CA . PRO A 1 138 ? -1.724 -5.962 -20.437 1.00 93.50 138 PRO A CA 1
ATOM 1008 C C . PRO A 1 138 ? -2.461 -4.859 -19.678 1.00 93.50 138 PRO A C 1
ATOM 1010 O O . PRO A 1 138 ? -2.460 -3.705 -20.102 1.00 93.50 138 PRO A O 1
ATOM 1013 N N . GLN A 1 139 ? -3.011 -5.203 -18.516 1.00 95.38 139 GLN A N 1
ATOM 1014 C CA . GLN A 1 139 ? -3.741 -4.269 -17.656 1.00 95.38 139 GLN A CA 1
ATOM 1015 C C . GLN A 1 139 ? -2.892 -3.876 -16.450 1.00 95.38 139 GLN A C 1
ATOM 1017 O O . GLN A 1 139 ? -2.165 -4.708 -15.908 1.00 95.38 139 GLN A O 1
ATOM 1022 N N . VAL A 1 140 ? -2.993 -2.629 -15.986 1.00 96.81 140 VAL A N 1
ATOM 1023 C CA . VAL A 1 140 ? -2.389 -2.214 -14.713 1.00 96.81 140 VAL A CA 1
ATOM 1024 C C . VAL A 1 140 ? -3.352 -1.327 -13.942 1.00 96.81 140 VAL A C 1
ATOM 1026 O O . VAL A 1 140 ? -3.786 -0.303 -14.451 1.00 96.81 140 VAL A O 1
ATOM 1029 N N . LEU A 1 141 ? -3.638 -1.689 -12.695 1.00 96.62 141 LEU A N 1
ATOM 1030 C CA . LEU A 1 141 ? -4.544 -0.958 -11.812 1.00 96.62 141 LEU A CA 1
ATOM 1031 C C . LEU A 1 141 ? -3.859 -0.635 -10.483 1.00 96.62 141 LEU A C 1
ATOM 1033 O O . LEU A 1 141 ? -2.833 -1.215 -10.120 1.00 96.62 141 LEU A O 1
ATOM 1037 N N . THR A 1 142 ? -4.440 0.286 -9.717 1.00 96.50 142 THR A N 1
ATOM 1038 C CA . THR A 1 142 ? -4.107 0.355 -8.290 1.00 96.50 142 THR A CA 1
ATOM 1039 C C . THR A 1 142 ? -4.801 -0.779 -7.533 1.00 96.50 142 THR A C 1
ATOM 1041 O O . THR A 1 142 ? -5.825 -1.286 -7.990 1.00 96.50 142 THR A O 1
ATOM 1044 N N . TYR A 1 143 ? -4.292 -1.165 -6.358 1.00 95.50 143 TYR A N 1
ATOM 1045 C CA . TYR A 1 143 ? -4.963 -2.169 -5.512 1.00 95.50 143 TYR A CA 1
ATOM 1046 C C . TYR A 1 143 ? -6.428 -1.800 -5.217 1.00 95.50 143 TYR A C 1
ATOM 1048 O O . TYR A 1 143 ? -7.314 -2.647 -5.319 1.00 95.50 143 TYR A O 1
ATOM 1056 N N . ASN A 1 144 ? -6.693 -0.524 -4.919 1.00 92.50 144 ASN A N 1
ATOM 1057 C CA . ASN A 1 144 ? -8.049 -0.044 -4.650 1.00 92.50 144 ASN A CA 1
ATOM 1058 C C . ASN A 1 144 ? -8.910 -0.014 -5.919 1.00 92.50 144 ASN A C 1
ATOM 1060 O O . ASN A 1 144 ? -10.060 -0.433 -5.868 1.00 92.50 144 ASN A O 1
ATOM 1064 N N . ALA A 1 145 ? -8.361 0.400 -7.068 1.00 94.19 145 ALA A N 1
ATOM 1065 C CA . ALA A 1 145 ? -9.093 0.362 -8.337 1.00 94.19 145 ALA A CA 1
ATOM 1066 C C . ALA A 1 145 ? -9.462 -1.074 -8.741 1.00 94.19 145 ALA A C 1
ATOM 1068 O O . ALA A 1 145 ? -10.558 -1.314 -9.236 1.00 94.19 145 ALA A O 1
ATOM 1069 N N . PHE A 1 146 ? -8.589 -2.046 -8.468 1.00 96.31 146 PHE A N 1
ATOM 1070 C CA . PHE A 1 146 ? -8.896 -3.460 -8.669 1.00 96.31 146 PHE A CA 1
ATOM 1071 C C . PHE A 1 146 ? -10.043 -3.936 -7.762 1.00 96.31 146 PHE A C 1
ATOM 1073 O O . PHE A 1 146 ? -10.977 -4.577 -8.242 1.00 96.31 146 PHE A O 1
ATOM 1080 N N . ALA A 1 147 ? -10.031 -3.572 -6.476 1.00 95.38 147 ALA A N 1
ATOM 1081 C CA . ALA A 1 147 ? -11.133 -3.874 -5.561 1.00 95.38 147 ALA A CA 1
ATOM 1082 C C . ALA A 1 147 ? -12.451 -3.196 -5.988 1.00 95.38 147 ALA A C 1
ATOM 1084 O O . ALA A 1 147 ? -13.501 -3.836 -6.003 1.00 95.38 147 ALA A O 1
ATOM 1085 N N . ALA A 1 148 ? -12.393 -1.926 -6.398 1.00 93.06 148 ALA A N 1
ATOM 1086 C CA . ALA A 1 148 ? -13.539 -1.182 -6.912 1.00 93.06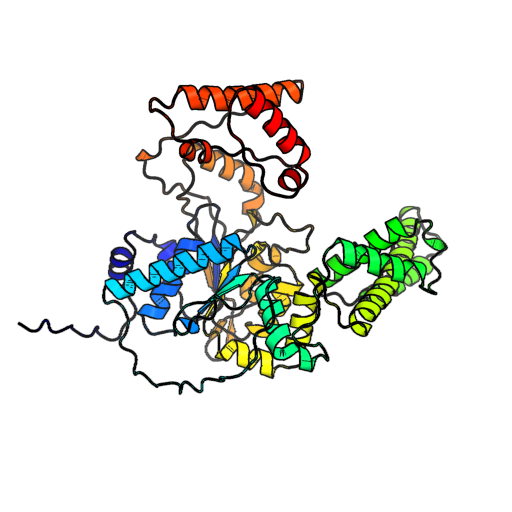 148 ALA A CA 1
ATOM 1087 C C . ALA A 1 148 ? -14.127 -1.839 -8.169 1.00 93.06 148 ALA A C 1
ATOM 1089 O O . ALA A 1 148 ? -15.339 -2.008 -8.257 1.00 93.06 148 ALA A O 1
ATOM 1090 N N . ARG A 1 149 ? -13.277 -2.293 -9.099 1.00 93.56 149 ARG A N 1
ATOM 1091 C CA . ARG A 1 149 ? -13.706 -3.012 -10.305 1.00 93.56 149 ARG A CA 1
ATOM 1092 C C . ARG A 1 149 ? -14.415 -4.326 -9.974 1.00 93.56 149 ARG A C 1
ATOM 1094 O O . ARG A 1 149 ? -15.463 -4.609 -10.546 1.00 93.56 149 ARG A O 1
ATOM 1101 N N . LEU A 1 150 ? -13.901 -5.100 -9.015 1.00 94.56 150 LEU A N 1
ATOM 1102 C CA . LEU A 1 150 ? -14.583 -6.315 -8.546 1.00 94.56 150 LEU A CA 1
ATOM 1103 C C . LEU A 1 150 ? -15.980 -6.007 -7.993 1.00 94.56 150 LEU A C 1
ATOM 1105 O O . LEU A 1 150 ? -16.924 -6.755 -8.248 1.00 94.56 150 LEU A O 1
ATOM 1109 N N . LEU A 1 151 ? -16.128 -4.903 -7.259 1.00 93.50 151 LEU A N 1
ATOM 1110 C CA . LEU A 1 151 ? -17.423 -4.466 -6.741 1.00 93.50 151 LEU A CA 1
ATOM 1111 C C . LEU A 1 151 ? -18.354 -3.943 -7.836 1.00 93.50 151 LEU A C 1
ATOM 1113 O O . LEU A 1 151 ? -19.543 -4.230 -7.782 1.00 93.50 151 LEU A O 1
ATOM 1117 N N . ALA A 1 152 ? -17.845 -3.244 -8.844 1.00 92.38 152 ALA A N 1
ATOM 1118 C CA . ALA A 1 152 ? -18.658 -2.825 -9.980 1.00 92.38 152 ALA A CA 1
ATOM 1119 C C . ALA A 1 152 ? -19.191 -4.040 -10.768 1.00 92.38 152 ALA A C 1
ATOM 1121 O O . ALA A 1 152 ? -20.375 -4.101 -11.092 1.00 92.38 152 ALA A O 1
ATOM 1122 N N . GLU A 1 153 ? -18.348 -5.051 -11.014 1.00 93.31 153 GLU A N 1
ATOM 1123 C CA . GLU A 1 153 ? -18.722 -6.249 -11.784 1.00 93.31 153 GLU A CA 1
ATOM 1124 C C . GLU A 1 153 ? -19.640 -7.214 -11.005 1.00 93.31 153 GLU A C 1
ATOM 1126 O O . GLU A 1 153 ? -20.469 -7.916 -11.593 1.00 93.31 153 GLU A O 1
ATOM 1131 N N . HIS A 1 154 ? -19.488 -7.303 -9.680 1.00 94.81 154 HIS A N 1
ATOM 1132 C CA . HIS A 1 154 ? -20.097 -8.375 -8.882 1.00 94.81 154 HIS A CA 1
ATOM 1133 C C . HIS A 1 154 ? -20.788 -7.912 -7.591 1.00 94.81 154 HIS A C 1
ATOM 1135 O O . HIS A 1 154 ? -21.363 -8.741 -6.879 1.00 94.81 154 HIS A O 1
ATOM 1141 N N . GLY A 1 155 ? -20.788 -6.613 -7.291 1.00 91.38 155 GLY A N 1
ATOM 1142 C CA . GLY A 1 155 ? -21.314 -6.030 -6.052 1.00 91.38 155 GLY A CA 1
ATOM 1143 C C . GLY A 1 155 ? -22.794 -6.308 -5.809 1.00 91.38 155 GLY A C 1
ATOM 1144 O O . GLY A 1 155 ? -23.201 -6.467 -4.657 1.00 91.38 155 GLY A O 1
ATOM 1145 N N . ILE A 1 156 ? -23.578 -6.520 -6.871 1.00 93.62 156 ILE A N 1
ATOM 1146 C CA . ILE A 1 156 ? -24.997 -6.890 -6.764 1.00 93.62 156 ILE A CA 1
ATOM 1147 C C . ILE A 1 156 ? -25.210 -8.176 -5.950 1.00 93.62 156 ILE A C 1
ATOM 1149 O O . ILE A 1 156 ? -26.224 -8.331 -5.273 1.00 93.62 156 ILE A O 1
ATOM 1153 N N . ARG A 1 157 ? -24.221 -9.081 -5.922 1.00 94.06 157 ARG A N 1
ATOM 1154 C CA . ARG A 1 157 ? -24.254 -10.311 -5.111 1.00 94.06 157 ARG A CA 1
ATOM 1155 C C . ARG A 1 157 ? -24.181 -10.037 -3.607 1.00 94.06 157 ARG A C 1
ATOM 1157 O O . ARG A 1 157 ? -24.665 -10.842 -2.814 1.00 94.06 157 ARG A O 1
ATOM 1164 N N . LEU A 1 158 ? -23.596 -8.905 -3.219 1.00 91.44 158 LEU A N 1
ATOM 1165 C CA . LEU A 1 158 ? -23.597 -8.381 -1.851 1.00 91.44 158 LEU A CA 1
ATOM 1166 C C . LEU A 1 158 ? -24.771 -7.424 -1.585 1.00 91.44 158 LEU A C 1
ATOM 1168 O O . LEU A 1 158 ? -24.857 -6.863 -0.495 1.00 91.44 158 LEU A O 1
ATOM 1172 N N . GLY A 1 159 ? -25.671 -7.232 -2.556 1.00 89.88 159 GLY A N 1
ATOM 1173 C CA . GLY A 1 159 ? -26.750 -6.249 -2.469 1.00 89.88 159 GLY A CA 1
ATOM 1174 C C . GLY A 1 159 ? -26.253 -4.805 -2.566 1.00 89.88 159 GLY A C 1
ATOM 1175 O O . GLY A 1 159 ? -26.782 -3.948 -1.866 1.00 89.88 159 GLY A O 1
ATOM 1176 N N . ARG A 1 160 ? -25.210 -4.558 -3.371 1.00 88.44 160 ARG A N 1
ATOM 1177 C CA . ARG A 1 160 ? -24.665 -3.225 -3.676 1.00 88.44 160 ARG A CA 1
ATOM 1178 C C . ARG A 1 160 ? -24.904 -2.877 -5.137 1.00 88.44 160 ARG A C 1
ATOM 1180 O O . ARG A 1 160 ? -24.640 -3.724 -5.994 1.00 88.44 160 ARG A O 1
ATOM 1187 N N . GLU A 1 161 ? -25.363 -1.664 -5.431 1.00 86.75 161 GLU A N 1
ATOM 1188 C CA . GLU A 1 161 ? -25.534 -1.243 -6.820 1.00 86.75 161 GLU A CA 1
ATOM 1189 C C . GLU A 1 161 ? -24.166 -0.986 -7.482 1.00 86.75 161 GLU A C 1
ATOM 1191 O O . GLU A 1 161 ? -23.289 -0.370 -6.869 1.00 86.75 161 GLU A O 1
ATOM 1196 N N . PRO A 1 162 ? -23.964 -1.392 -8.752 1.00 73.56 162 PRO A N 1
ATOM 1197 C CA . PRO A 1 162 ? -22.732 -1.119 -9.504 1.00 73.56 162 PRO A CA 1
ATOM 1198 C C . PRO A 1 162 ? -22.358 0.371 -9.616 1.00 73.56 162 PRO A C 1
ATOM 1200 O O . PRO A 1 162 ? -21.207 0.690 -9.895 1.00 73.56 162 PRO A O 1
ATOM 1203 N N . GLY A 1 163 ? -23.317 1.278 -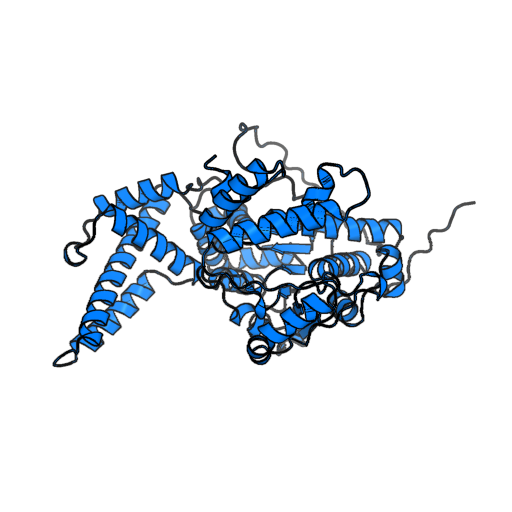9.389 1.00 73.25 163 GLY A N 1
ATOM 1204 C CA . GLY A 1 163 ? -23.138 2.735 -9.393 1.00 73.25 163 GLY A CA 1
ATOM 1205 C C . GLY A 1 163 ? -23.172 3.388 -8.006 1.00 73.25 163 GLY A C 1
ATOM 1206 O O . GLY A 1 163 ? -23.438 4.588 -7.921 1.00 73.25 163 GLY A O 1
ATOM 1207 N N . ALA A 1 164 ? -22.970 2.622 -6.927 1.00 81.56 164 ALA A N 1
ATOM 1208 C CA . ALA A 1 164 ? -22.985 3.149 -5.565 1.00 81.56 164 ALA A CA 1
ATOM 1209 C C . ALA A 1 164 ? -22.026 4.343 -5.414 1.00 81.56 164 ALA A C 1
ATOM 1211 O O . ALA A 1 164 ? -20.853 4.292 -5.795 1.00 81.56 164 ALA A O 1
ATOM 1212 N N . GLN A 1 165 ? -22.534 5.441 -4.851 1.00 86.88 165 GLN A N 1
ATOM 1213 C CA . GLN A 1 165 ? -21.780 6.687 -4.759 1.00 86.88 165 GLN A CA 1
ATOM 1214 C C . GLN A 1 165 ? -20.626 6.549 -3.758 1.00 86.88 165 GLN A C 1
ATOM 1216 O O . GLN A 1 165 ? -20.839 6.208 -2.590 1.00 86.88 165 GLN A O 1
ATOM 1221 N N . ILE A 1 166 ? -19.414 6.904 -4.195 1.00 89.56 166 ILE A N 1
ATOM 1222 C CA . ILE A 1 166 ? -18.249 7.024 -3.315 1.00 89.56 166 ILE A CA 1
ATOM 1223 C C . ILE A 1 166 ? -18.301 8.373 -2.589 1.00 89.56 166 ILE A C 1
ATOM 1225 O O . ILE A 1 166 ? -18.377 9.442 -3.200 1.00 89.56 166 ILE A O 1
ATOM 1229 N N . LEU A 1 167 ? -18.249 8.330 -1.263 1.00 92.12 167 LEU A N 1
ATOM 1230 C CA . LEU A 1 167 ? -18.205 9.501 -0.403 1.00 92.12 167 LEU A CA 1
ATOM 1231 C C . LEU A 1 167 ? -16.811 10.129 -0.415 1.00 92.12 167 LEU A C 1
ATOM 1233 O O . LEU A 1 167 ? -15.838 9.520 0.024 1.00 92.12 167 LEU A O 1
ATOM 1237 N N . GLY A 1 168 ? -16.738 11.395 -0.826 1.00 90.19 168 GLY A N 1
ATOM 1238 C CA . GLY A 1 168 ? -15.572 12.234 -0.553 1.00 90.19 168 GLY A CA 1
ATOM 1239 C C . GLY A 1 168 ? -15.460 12.592 0.935 1.00 90.19 168 GLY A C 1
ATOM 1240 O O . GLY A 1 168 ? -16.457 12.589 1.664 1.00 90.19 168 GLY A O 1
ATOM 1241 N N . ASP A 1 169 ? -14.258 12.970 1.380 1.00 88.19 169 ASP A N 1
ATOM 1242 C CA . ASP A 1 169 ? -13.929 13.195 2.798 1.00 88.19 169 ASP A CA 1
ATOM 1243 C C . ASP A 1 169 ? -14.902 14.136 3.526 1.00 88.19 169 ASP A C 1
ATOM 1245 O O . ASP A 1 169 ? -15.312 13.866 4.655 1.00 88.19 169 ASP A O 1
ATOM 1249 N N . GLY A 1 170 ? -15.330 15.225 2.880 1.00 92.19 170 GLY A N 1
ATOM 1250 C CA . GLY A 1 170 ? -16.288 16.164 3.470 1.00 92.19 170 GLY A CA 1
ATOM 1251 C C . GLY A 1 170 ? -17.665 15.539 3.721 1.00 92.19 170 GLY A C 1
ATOM 1252 O O . GLY A 1 170 ? -18.224 15.683 4.809 1.00 92.19 170 GLY A O 1
ATOM 1253 N N . ALA A 1 171 ? -18.200 14.806 2.739 1.00 94.06 171 ALA A N 1
ATOM 1254 C CA . ALA A 1 171 ? -19.486 14.119 2.863 1.00 94.06 171 ALA A CA 1
ATOM 1255 C C . ALA A 1 171 ? -19.407 12.959 3.870 1.00 94.06 171 ALA A C 1
ATOM 1257 O O . ALA A 1 171 ? -20.323 12.779 4.676 1.00 94.06 171 ALA A O 1
ATOM 1258 N N . ARG A 1 172 ? -18.276 12.240 3.884 1.00 95.25 172 ARG A N 1
ATOM 1259 C CA . ARG A 1 172 ? -17.948 11.197 4.864 1.00 95.25 172 ARG A CA 1
ATOM 1260 C C . ARG A 1 172 ? -17.998 11.740 6.297 1.00 95.25 172 ARG A C 1
ATOM 1262 O O . ARG A 1 172 ? -18.715 11.193 7.131 1.00 95.25 172 ARG A O 1
ATOM 1269 N N . GLN A 1 173 ? -17.325 12.863 6.563 1.00 95.94 173 GLN A N 1
ATOM 1270 C CA . GLN A 1 173 ? -17.336 13.541 7.869 1.00 95.94 173 GLN A CA 1
ATOM 1271 C C . GLN A 1 173 ? -18.744 13.992 8.282 1.00 95.94 173 GLN A C 1
ATOM 1273 O O . GLN A 1 173 ? -19.165 13.766 9.415 1.00 95.94 173 GLN A O 1
ATOM 1278 N N . GLN A 1 174 ? -19.503 14.600 7.366 1.00 96.56 174 GLN A N 1
ATOM 1279 C CA . GLN A 1 174 ? -20.860 15.075 7.660 1.00 96.56 174 GLN A CA 1
ATOM 1280 C C . GLN A 1 174 ? -21.829 13.933 7.987 1.00 96.56 174 GLN A C 1
ATOM 1282 O O . GLN A 1 174 ? -22.653 14.063 8.899 1.00 96.56 174 GLN A O 1
ATOM 1287 N N . LEU A 1 175 ? -21.754 12.821 7.249 1.00 96.62 175 LEU A N 1
ATOM 1288 C CA . LEU A 1 175 ? -22.617 11.670 7.491 1.00 96.62 175 LEU A CA 1
ATOM 1289 C C . LEU A 1 175 ? -22.249 10.972 8.805 1.00 96.62 175 LEU A C 1
ATOM 1291 O O . LEU A 1 175 ? -23.142 10.706 9.608 1.00 96.62 175 LEU A O 1
ATOM 1295 N N . ALA A 1 176 ? -20.960 10.760 9.075 1.00 97.00 176 ALA A N 1
ATOM 1296 C CA . ALA A 1 176 ? -20.508 10.168 10.332 1.00 97.00 176 ALA A CA 1
ATOM 1297 C C . ALA A 1 176 ? -20.880 11.037 11.545 1.00 97.00 176 ALA A C 1
ATOM 1299 O O . ALA A 1 176 ? -21.375 10.518 12.545 1.00 97.00 176 ALA A O 1
ATOM 1300 N N . TYR A 1 177 ? -20.764 12.365 11.436 1.00 97.62 177 TYR A N 1
ATOM 1301 C CA . TYR A 1 177 ? -21.216 13.286 12.484 1.00 97.62 177 TYR A CA 1
ATOM 1302 C C . TYR A 1 177 ? -22.709 13.132 12.782 1.00 97.62 177 TYR A C 1
ATOM 1304 O O . TYR A 1 177 ? -23.133 13.118 13.938 1.00 97.62 177 TYR A O 1
ATOM 1312 N N . ARG A 1 178 ? -23.528 12.956 11.739 1.00 97.00 178 ARG A N 1
ATOM 1313 C CA . ARG A 1 178 ? -24.966 12.721 11.891 1.00 97.00 178 ARG A CA 1
ATOM 1314 C C . ARG A 1 178 ? -25.265 11.409 12.618 1.00 97.00 178 ARG A C 1
ATOM 1316 O O . ARG A 1 178 ? -26.190 11.401 13.426 1.00 97.00 178 ARG A O 1
ATOM 1323 N N . VAL A 1 179 ? -24.506 10.344 12.349 1.00 96.88 179 VAL A N 1
ATOM 1324 C CA . VAL A 1 179 ? -24.616 9.063 13.071 1.00 96.88 179 VAL A CA 1
ATOM 1325 C C . VAL A 1 179 ? -24.292 9.270 14.550 1.00 96.88 179 VAL A C 1
ATOM 1327 O O . VAL A 1 179 ? -25.127 8.979 15.404 1.00 96.88 179 VAL A O 1
ATOM 1330 N N . VAL A 1 180 ? -23.153 9.901 14.856 1.00 95.88 180 VAL A N 1
ATOM 1331 C CA . VAL A 1 180 ? -22.729 10.195 16.237 1.00 95.88 180 VAL A CA 1
ATOM 1332 C C . VAL A 1 180 ? -23.765 11.030 16.997 1.00 95.88 180 VAL A C 1
ATOM 1334 O O . VAL A 1 180 ? -24.010 10.780 18.171 1.00 95.88 180 VAL A O 1
ATOM 1337 N N . CYS A 1 181 ? -24.405 12.009 16.355 1.00 94.88 181 CYS A N 1
ATOM 1338 C CA . CYS A 1 181 ? -25.419 12.844 17.006 1.00 94.88 181 CYS A CA 1
ATOM 1339 C C . CYS A 1 181 ? -26.793 12.174 17.174 1.00 94.88 181 CYS A C 1
ATOM 1341 O O . CYS A 1 181 ? -27.610 12.688 17.936 1.00 94.88 181 CYS A O 1
ATOM 1343 N N . ARG A 1 182 ? -27.085 11.089 16.445 1.00 95.56 182 ARG A N 1
ATOM 1344 C CA . ARG A 1 182 ? -28.393 10.403 16.468 1.00 95.56 182 ARG A CA 1
ATOM 1345 C C . ARG A 1 182 ? -28.384 9.078 17.216 1.00 95.56 182 ARG A C 1
ATOM 1347 O O . ARG A 1 182 ? -29.458 8.549 17.489 1.00 95.56 182 ARG A O 1
ATOM 1354 N N . THR A 1 183 ? -27.202 8.553 17.511 1.00 94.88 183 THR A N 1
ATOM 1355 C CA . THR A 1 183 ? -27.031 7.293 18.227 1.00 94.88 183 THR A CA 1
ATOM 1356 C C . THR A 1 183 ? -27.760 7.289 19.573 1.00 94.88 183 THR A C 1
ATOM 1358 O O . THR A 1 183 ? -27.794 8.290 20.294 1.00 94.88 183 THR A O 1
ATOM 1361 N N . SER A 1 184 ? -28.331 6.138 19.928 1.00 93.19 184 SER A N 1
ATOM 1362 C CA . SER A 1 184 ? -28.884 5.880 21.262 1.00 93.19 184 SER A CA 1
ATOM 1363 C C . SER A 1 184 ? -27.866 5.243 22.212 1.00 93.19 184 SER A C 1
ATOM 1365 O O . SER A 1 184 ? -28.209 4.920 23.350 1.00 93.19 184 SER A O 1
ATOM 1367 N N . LEU A 1 185 ? -26.627 5.022 21.758 1.00 91.50 185 LEU A N 1
ATOM 1368 C CA . LEU A 1 185 ? -25.580 4.421 22.577 1.00 91.50 185 LEU A CA 1
ATOM 1369 C C . LEU A 1 185 ? -25.229 5.326 23.774 1.00 91.50 185 LEU A C 1
ATOM 1371 O O . LEU A 1 185 ? -25.192 6.554 23.648 1.00 91.50 185 LEU A O 1
ATOM 1375 N N . PRO A 1 186 ? -24.934 4.752 24.955 1.00 84.94 186 PRO A N 1
ATOM 1376 C CA . PRO A 1 186 ? -24.579 5.526 26.139 1.00 84.94 186 PRO A CA 1
ATOM 1377 C C . PRO A 1 186 ? -23.145 6.076 26.028 1.00 84.94 186 PRO A C 1
ATOM 1379 O O . PRO A 1 186 ? -22.198 5.517 26.574 1.00 84.94 186 PRO A O 1
ATOM 1382 N N . LEU A 1 187 ? -22.978 7.206 25.334 1.00 84.81 187 LEU A N 1
ATOM 1383 C CA . LEU A 1 187 ? -21.667 7.834 25.094 1.00 84.81 187 LEU A CA 1
ATOM 1384 C C . LEU A 1 187 ? -21.173 8.728 26.244 1.00 84.81 187 LEU A C 1
ATOM 1386 O O . LEU A 1 187 ? -20.040 9.207 26.212 1.00 84.81 187 LEU A O 1
ATOM 1390 N N . GLY A 1 188 ? -22.001 8.963 27.269 1.00 71.62 188 GLY A N 1
ATOM 1391 C CA . GLY A 1 188 ? -21.710 9.915 28.351 1.00 71.62 188 GLY A CA 1
ATOM 1392 C C . GLY A 1 188 ? -20.410 9.633 29.117 1.00 71.62 188 GLY A C 1
ATOM 1393 O O . GLY A 1 188 ? -19.790 10.563 29.625 1.00 71.62 188 GLY A O 1
ATOM 1394 N N . GLY A 1 189 ? -19.955 8.376 29.146 1.00 72.50 189 GLY A N 1
ATOM 1395 C CA . GLY A 1 189 ? -18.692 7.980 29.777 1.00 72.50 189 GLY A CA 1
ATOM 1396 C C . GLY A 1 189 ? -17.426 8.363 28.999 1.00 72.50 189 GLY A C 1
ATOM 1397 O O . GLY A 1 189 ? -16.336 8.261 29.551 1.00 72.50 189 GLY A O 1
ATOM 1398 N N . LEU A 1 190 ? -17.543 8.813 27.742 1.00 80.31 190 LEU A N 1
ATOM 1399 C CA . LEU A 1 190 ? -16.388 9.111 26.882 1.00 80.31 190 LEU A CA 1
ATOM 1400 C C . LEU A 1 190 ? -15.830 10.527 27.068 1.00 80.31 190 LEU A C 1
ATOM 1402 O O . LEU A 1 190 ? -14.715 10.796 26.630 1.00 80.31 190 LEU A O 1
ATOM 1406 N N . GLY A 1 191 ? -16.594 11.455 27.657 1.00 75.06 191 GLY A N 1
ATOM 1407 C CA . GLY A 1 191 ? -16.131 12.823 27.944 1.00 75.06 191 GLY A CA 1
ATOM 1408 C C . GLY A 1 191 ? -15.617 13.613 26.727 1.00 75.06 191 GLY A C 1
ATOM 1409 O O . GLY A 1 191 ? -14.784 14.501 26.887 1.00 75.06 191 GLY A O 1
ATOM 1410 N N . THR A 1 192 ? -16.071 13.282 25.513 1.00 82.50 192 THR A N 1
ATOM 1411 C CA . THR A 1 192 ? -15.517 13.796 24.250 1.00 82.50 192 THR A CA 1
ATOM 1412 C C . THR A 1 192 ? -16.605 14.495 23.420 1.00 82.50 192 THR A C 1
ATOM 1414 O O . THR A 1 192 ? -17.757 14.065 23.413 1.00 82.50 192 THR A O 1
ATOM 1417 N N . SER A 1 193 ? -16.259 15.579 22.713 1.00 91.62 193 SER A N 1
ATOM 1418 C CA . SER A 1 193 ? -17.197 16.290 21.831 1.00 91.62 193 SER A CA 1
ATOM 1419 C C . SER A 1 193 ? -17.660 15.419 20.645 1.00 91.62 193 SER A C 1
ATOM 1421 O O . SER A 1 193 ? -16.870 14.602 20.160 1.00 91.62 193 SER A O 1
ATOM 1423 N N . PRO A 1 194 ? -18.876 15.626 20.097 1.00 92.75 194 PRO A N 1
ATOM 1424 C CA . PRO A 1 194 ? -19.344 14.898 18.911 1.00 92.75 194 PRO A CA 1
ATOM 1425 C C . PRO A 1 194 ? -18.422 15.033 17.690 1.00 92.75 194 PRO A C 1
ATOM 1427 O O . PRO A 1 194 ? -18.246 14.079 16.937 1.00 92.75 194 PRO A O 1
ATOM 1430 N N . VAL A 1 195 ? -17.783 16.195 17.513 1.00 94.06 195 VAL A N 1
ATOM 1431 C CA . VAL A 1 195 ? -16.830 16.441 16.414 1.00 94.06 195 VAL A CA 1
ATOM 1432 C C . VAL A 1 195 ? -15.611 15.530 16.548 1.00 94.06 195 VAL A C 1
ATOM 1434 O O . VAL A 1 195 ? -15.220 14.856 15.601 1.00 94.06 195 VAL A O 1
ATOM 1437 N N . THR A 1 196 ? -15.034 15.459 17.745 1.00 94.56 196 THR A N 1
ATOM 1438 C CA . THR A 1 196 ? -13.880 14.596 18.013 1.00 94.56 196 THR A CA 1
ATOM 1439 C C . THR A 1 196 ? -14.256 13.116 17.918 1.00 94.56 196 THR A C 1
ATOM 1441 O O . THR A 1 196 ? -13.507 12.335 17.340 1.00 94.56 196 THR A O 1
ATOM 1444 N N . LEU A 1 197 ? -15.431 12.726 18.428 1.00 94.31 197 LEU A N 1
ATOM 1445 C CA . LEU A 1 197 ? -15.928 11.353 18.306 1.00 94.31 197 LEU A CA 1
ATOM 1446 C C . LEU A 1 197 ? -16.118 10.937 16.847 1.00 94.31 197 LEU A C 1
ATOM 1448 O O . LEU A 1 197 ? -15.774 9.816 16.500 1.00 94.31 197 LEU A O 1
ATOM 1452 N N . THR A 1 198 ? -16.586 11.843 15.989 1.00 96.50 198 THR A N 1
ATOM 1453 C CA . THR A 1 198 ? -16.702 11.591 14.544 1.00 96.50 198 THR A CA 1
ATOM 1454 C C . THR A 1 198 ? -15.349 11.235 13.935 1.00 96.50 198 THR A C 1
ATOM 1456 O O . THR A 1 198 ? -15.229 10.218 13.256 1.00 96.50 198 THR A O 1
ATOM 1459 N N . GLY A 1 199 ? -14.312 12.024 14.238 1.00 96.25 199 GLY A N 1
ATOM 1460 C CA . GLY A 1 199 ? -12.947 11.726 13.803 1.00 96.25 199 GLY A CA 1
ATOM 1461 C C . GLY A 1 199 ? -12.453 10.367 14.308 1.00 96.25 199 GLY A C 1
ATOM 1462 O O . GLY A 1 199 ? -11.876 9.604 13.539 1.00 96.25 199 GLY A O 1
ATOM 1463 N N . ASN A 1 200 ? -12.741 10.031 15.568 1.00 95.94 200 ASN A N 1
ATOM 1464 C CA . ASN A 1 200 ? -12.353 8.750 16.163 1.00 95.94 200 ASN A CA 1
ATOM 1465 C C . ASN A 1 200 ? -13.090 7.553 15.539 1.00 95.94 200 ASN A C 1
ATOM 1467 O O . ASN A 1 200 ? -12.469 6.514 15.341 1.00 95.94 200 ASN A O 1
ATOM 1471 N N . VAL A 1 201 ? -14.384 7.684 15.223 1.00 96.19 201 VAL A N 1
ATOM 1472 C CA . VAL A 1 201 ? -15.174 6.632 14.554 1.00 96.19 201 VAL A CA 1
ATOM 1473 C C . VAL A 1 201 ? -14.617 6.357 13.163 1.00 96.19 201 VAL A C 1
ATOM 1475 O O . VAL A 1 201 ? -14.378 5.202 12.829 1.00 96.19 201 VAL A O 1
ATOM 1478 N N . LEU A 1 202 ? -14.358 7.404 12.377 1.00 96.75 202 LEU A N 1
ATOM 1479 C CA . LEU A 1 202 ? -13.800 7.253 11.032 1.00 96.75 202 LEU A CA 1
ATOM 1480 C C . LEU A 1 202 ? -12.386 6.663 11.064 1.00 96.75 202 LEU A C 1
ATOM 1482 O O . LEU A 1 202 ? -12.093 5.741 10.311 1.00 96.75 202 LEU A O 1
ATOM 1486 N N . ALA A 1 203 ? -11.535 7.136 11.980 1.00 95.88 203 ALA A N 1
ATOM 1487 C CA . ALA A 1 203 ? -10.190 6.594 12.148 1.00 95.88 203 ALA A CA 1
ATOM 1488 C C . ALA A 1 203 ? -10.205 5.118 12.583 1.00 95.88 203 ALA A C 1
ATOM 1490 O O . ALA A 1 203 ? -9.385 4.334 12.108 1.00 95.88 203 ALA A O 1
ATOM 1491 N N . LEU A 1 204 ? -11.132 4.729 13.467 1.00 96.56 204 LEU A N 1
ATOM 1492 C CA . LEU A 1 204 ? -11.288 3.334 13.876 1.00 96.56 204 LEU A CA 1
ATOM 1493 C C . LEU A 1 204 ? -11.831 2.468 12.732 1.00 96.56 204 LEU A C 1
ATOM 1495 O O . LEU A 1 204 ? -11.328 1.369 12.531 1.00 96.56 204 LEU A O 1
ATOM 1499 N N . ASP A 1 205 ? -12.814 2.951 11.968 1.00 97.19 205 ASP A N 1
ATOM 1500 C CA . ASP A 1 205 ? -13.342 2.245 10.793 1.00 97.19 205 ASP A CA 1
ATOM 1501 C C . ASP A 1 205 ? -12.253 2.000 9.738 1.00 97.19 205 ASP A C 1
ATOM 1503 O O . ASP A 1 205 ? -12.158 0.894 9.202 1.00 97.19 205 ASP A O 1
ATOM 1507 N N . ASP A 1 206 ? -11.392 2.995 9.498 1.00 95.56 206 ASP A N 1
ATOM 1508 C CA . ASP A 1 206 ? -10.245 2.870 8.595 1.00 95.56 206 ASP A CA 1
ATOM 1509 C C . ASP A 1 206 ? -9.270 1.794 9.092 1.00 95.56 206 ASP A C 1
ATOM 1511 O O . ASP A 1 206 ? -8.917 0.889 8.339 1.00 95.56 206 ASP A O 1
ATOM 1515 N N . GLN A 1 207 ? -8.895 1.820 10.375 1.00 95.81 207 GLN A N 1
ATOM 1516 C CA . GLN A 1 207 ? -8.006 0.807 10.958 1.00 95.81 207 GLN A CA 1
ATOM 1517 C C . GLN A 1 207 ? -8.602 -0.602 10.892 1.00 95.81 207 GLN A C 1
ATOM 1519 O O . GLN A 1 207 ? -7.919 -1.540 10.488 1.00 95.81 207 GLN A O 1
ATOM 1524 N N . LEU A 1 208 ? -9.873 -0.761 11.266 1.00 96.69 208 LEU A N 1
ATOM 1525 C CA . LEU A 1 208 ? -10.566 -2.049 11.220 1.00 96.69 208 LEU A CA 1
ATOM 1526 C C . LEU A 1 208 ? -10.645 -2.597 9.793 1.00 96.69 208 LEU A C 1
ATOM 1528 O O . LEU A 1 208 ? -10.446 -3.791 9.581 1.00 96.69 208 LEU A O 1
ATOM 1532 N N . SER A 1 209 ? -10.901 -1.728 8.813 1.00 95.88 209 SER A N 1
ATOM 1533 C CA . SER A 1 209 ? -10.976 -2.113 7.402 1.00 95.88 209 SER A CA 1
ATOM 1534 C C . SER A 1 209 ? -9.616 -2.528 6.844 1.00 95.88 209 SER A C 1
ATOM 1536 O O . SER A 1 209 ? -9.540 -3.554 6.178 1.00 95.88 209 SER A O 1
ATOM 1538 N N . GLU A 1 210 ? -8.541 -1.795 7.148 1.00 94.69 210 GLU A N 1
ATOM 1539 C CA . GLU A 1 210 ? -7.181 -2.116 6.677 1.00 94.69 210 GLU A CA 1
ATOM 1540 C C . GLU A 1 210 ? -6.602 -3.380 7.339 1.00 94.69 210 GLU A C 1
ATOM 1542 O O . GLU A 1 210 ? -5.784 -4.085 6.740 1.00 94.69 210 GLU A O 1
ATOM 1547 N N . LEU A 1 211 ? -7.039 -3.687 8.566 1.00 95.06 211 LEU A N 1
ATOM 1548 C CA . LEU A 1 211 ? -6.634 -4.875 9.323 1.00 95.06 211 LEU A CA 1
ATOM 1549 C C . LEU A 1 211 ? -7.516 -6.109 9.065 1.00 95.06 211 LEU A C 1
ATOM 1551 O O . LEU A 1 211 ? -7.179 -7.181 9.563 1.00 95.06 211 LEU A O 1
ATOM 1555 N N . ASP A 1 212 ? -8.610 -5.978 8.302 1.00 95.94 212 ASP A N 1
ATOM 1556 C CA . ASP A 1 212 ? -9.628 -7.030 8.116 1.00 95.94 212 ASP A CA 1
ATOM 1557 C C . ASP A 1 212 ? -10.197 -7.542 9.456 1.00 95.94 212 ASP A C 1
ATOM 1559 O O . ASP A 1 212 ? -10.312 -8.742 9.702 1.00 95.94 212 ASP A O 1
ATOM 1563 N N . ILE A 1 213 ? -10.529 -6.611 10.357 1.00 96.75 213 ILE A N 1
ATOM 1564 C CA . ILE A 1 213 ? -11.132 -6.907 11.662 1.00 96.75 213 ILE A CA 1
ATOM 1565 C C . ILE A 1 213 ? -12.595 -6.466 11.651 1.00 96.75 213 ILE A C 1
ATOM 1567 O O . ILE A 1 213 ? -12.917 -5.300 11.402 1.00 96.75 213 ILE A O 1
ATOM 1571 N N . ASP A 1 214 ? -13.496 -7.397 11.964 1.00 96.94 214 ASP A N 1
ATOM 1572 C CA . ASP A 1 214 ? -14.904 -7.069 12.172 1.00 96.94 214 ASP A CA 1
ATOM 1573 C C . ASP A 1 214 ? -15.086 -6.276 13.484 1.00 96.94 214 ASP A C 1
ATOM 1575 O O . ASP A 1 214 ? -14.520 -6.666 14.513 1.00 96.94 214 ASP A O 1
ATOM 1579 N N . PRO A 1 215 ? -15.885 -5.190 13.504 1.00 98.12 215 PRO A N 1
ATOM 1580 C CA . PRO A 1 215 ? -16.144 -4.432 14.725 1.00 98.12 215 PRO A CA 1
ATOM 1581 C C . PRO A 1 215 ? -16.676 -5.294 15.879 1.00 98.12 215 PRO A C 1
ATOM 1583 O O . PRO A 1 215 ? -16.365 -5.014 17.035 1.00 98.12 215 PRO A O 1
ATOM 1586 N N . SER A 1 216 ? -17.430 -6.359 15.587 1.00 98.31 216 SER A N 1
ATOM 1587 C CA . SER A 1 216 ? -17.964 -7.284 16.595 1.00 98.31 216 SER A CA 1
ATOM 1588 C C . SER A 1 216 ? -16.850 -8.081 17.273 1.00 98.31 216 SER A C 1
ATOM 1590 O O . SER A 1 216 ? -16.859 -8.220 18.491 1.00 98.31 216 SER A O 1
ATOM 1592 N N . ALA A 1 217 ? -15.835 -8.515 16.518 1.00 98.19 217 ALA A N 1
ATOM 1593 C CA . ALA A 1 217 ? -14.670 -9.199 17.081 1.00 98.19 217 ALA A CA 1
ATOM 1594 C C . ALA A 1 217 ? -13.858 -8.274 18.005 1.00 98.19 217 ALA A C 1
ATOM 1596 O O . ALA A 1 217 ? -13.344 -8.710 19.036 1.00 98.19 217 ALA A O 1
ATOM 1597 N N . LEU A 1 218 ? -13.773 -6.977 17.677 1.00 98.19 218 LEU A N 1
ATOM 1598 C CA . LEU A 1 218 ? -13.149 -5.990 18.561 1.00 98.19 218 LEU A CA 1
ATOM 1599 C C . LEU A 1 218 ? -13.967 -5.772 19.846 1.00 98.19 218 LEU A C 1
ATOM 1601 O O . LEU A 1 218 ? -13.384 -5.657 20.923 1.00 98.19 218 LEU A O 1
ATOM 1605 N N . ILE A 1 219 ? -15.300 -5.746 19.747 1.00 98.44 219 ILE A N 1
ATOM 1606 C CA . ILE A 1 219 ? -16.194 -5.661 20.913 1.00 98.44 219 ILE A CA 1
ATOM 1607 C C . ILE A 1 219 ? -15.996 -6.871 21.829 1.00 98.44 219 ILE A C 1
ATOM 1609 O O . ILE A 1 219 ? -15.821 -6.685 23.029 1.00 98.44 219 ILE A O 1
ATOM 1613 N N . GLU A 1 220 ? -15.970 -8.087 21.278 1.00 98.44 220 GLU A N 1
ATOM 1614 C CA . GLU A 1 220 ? -15.742 -9.320 22.044 1.00 98.44 220 GLU A CA 1
ATOM 1615 C C . GLU A 1 220 ? -14.378 -9.316 22.746 1.00 98.44 220 GLU A C 1
ATOM 1617 O O . GLU A 1 220 ? -14.282 -9.674 23.922 1.00 98.44 220 GLU A O 1
ATOM 1622 N N . HIS A 1 221 ? -13.329 -8.863 22.052 1.00 98.19 221 HIS A N 1
ATOM 1623 C CA . HIS A 1 221 ? -12.000 -8.705 22.636 1.00 98.19 221 HIS A CA 1
ATOM 1624 C C . HIS A 1 221 ? -12.002 -7.717 23.812 1.00 98.19 221 HIS A C 1
ATOM 1626 O O . HIS A 1 221 ? -11.437 -8.007 24.868 1.00 98.19 221 HIS A O 1
ATOM 1632 N N . ASP A 1 222 ? -12.651 -6.563 23.647 1.00 97.94 222 ASP A N 1
ATOM 1633 C CA . ASP A 1 222 ? -12.737 -5.552 24.701 1.00 97.94 222 ASP A CA 1
ATOM 1634 C C . ASP A 1 222 ? -13.598 -6.015 25.878 1.00 97.94 222 ASP A C 1
ATOM 1636 O O . ASP A 1 222 ? -13.231 -5.760 27.024 1.00 97.94 222 ASP A O 1
ATOM 1640 N N . ASP A 1 223 ? -14.692 -6.736 25.628 1.00 98.19 223 ASP A N 1
ATOM 1641 C CA . ASP A 1 223 ? -15.525 -7.330 26.677 1.00 98.19 223 ASP A CA 1
ATOM 1642 C C . ASP A 1 223 ? -14.740 -8.357 27.503 1.00 98.19 223 ASP A C 1
ATOM 1644 O O . ASP A 1 223 ? -14.794 -8.325 28.736 1.00 98.19 223 ASP A O 1
ATOM 1648 N N . ALA A 1 224 ? -13.942 -9.210 26.852 1.00 98.31 224 ALA A N 1
ATOM 1649 C CA . ALA A 1 224 ? -13.068 -10.157 27.538 1.00 98.31 224 ALA A CA 1
ATOM 1650 C C . ALA A 1 224 ? -11.994 -9.447 28.381 1.00 98.31 224 ALA A C 1
ATOM 1652 O O . ALA A 1 224 ? -11.807 -9.789 29.549 1.00 98.31 224 ALA A O 1
ATOM 1653 N N . LEU A 1 225 ? -11.336 -8.422 27.827 1.00 97.75 225 LEU A N 1
ATOM 1654 C CA . LEU A 1 225 ? -10.317 -7.646 28.538 1.00 97.75 225 LEU A CA 1
ATOM 1655 C C . LEU A 1 225 ? -10.903 -6.886 29.737 1.00 97.75 225 LEU A C 1
ATOM 1657 O O . LEU A 1 225 ? -10.290 -6.831 30.803 1.00 97.75 225 LEU A O 1
ATOM 1661 N N . ILE A 1 226 ? -12.090 -6.295 29.589 1.00 97.25 226 ILE A N 1
ATOM 1662 C CA . ILE A 1 226 ? -12.777 -5.608 30.690 1.00 97.25 226 ILE A CA 1
ATOM 1663 C C . ILE A 1 226 ? -13.144 -6.611 31.785 1.00 97.25 226 ILE A C 1
ATOM 1665 O O . ILE A 1 226 ? -12.902 -6.322 32.954 1.00 97.25 226 ILE A O 1
ATOM 1669 N N . ALA A 1 227 ? -13.678 -7.782 31.425 1.00 97.81 227 ALA A N 1
ATOM 1670 C CA . ALA A 1 227 ? -14.020 -8.827 32.387 1.00 97.81 227 ALA A CA 1
ATOM 1671 C C . ALA A 1 227 ? -12.784 -9.358 33.134 1.00 97.81 227 ALA A C 1
ATOM 1673 O O . ALA A 1 227 ? -12.838 -9.552 34.349 1.00 97.81 227 ALA A O 1
ATOM 1674 N N . GLU A 1 228 ? -11.662 -9.545 32.433 1.00 97.38 228 GLU A N 1
ATOM 1675 C CA . GLU A 1 228 ? -10.381 -9.914 33.040 1.00 97.38 228 GLU A CA 1
ATOM 1676 C C . GLU A 1 228 ? -9.927 -8.848 34.046 1.00 97.38 228 GLU A C 1
ATOM 1678 O O . GLU A 1 228 ? -9.646 -9.163 35.204 1.00 97.38 228 GLU A O 1
ATOM 1683 N N . LEU A 1 229 ? -9.934 -7.572 33.650 1.00 96.81 229 LEU A N 1
ATOM 1684 C CA . LEU A 1 229 ? -9.541 -6.465 34.522 1.00 96.81 229 LEU A CA 1
ATOM 1685 C C . LEU A 1 229 ? -10.474 -6.323 35.737 1.00 96.81 229 LEU A C 1
ATOM 1687 O O . LEU A 1 229 ? -9.993 -6.103 36.848 1.00 96.81 229 LEU A O 1
ATOM 1691 N N . ASP A 1 230 ? -11.783 -6.502 35.552 1.00 96.19 230 ASP A N 1
ATOM 1692 C CA . ASP A 1 230 ? -12.786 -6.434 36.624 1.00 96.19 230 ASP A CA 1
ATOM 1693 C C . ASP A 1 230 ? -12.735 -7.638 37.578 1.00 96.19 230 ASP A C 1
ATOM 1695 O O . ASP A 1 230 ? -13.251 -7.558 38.694 1.00 96.19 230 ASP A O 1
ATOM 1699 N N . SER A 1 231 ? -12.071 -8.733 37.193 1.00 96.56 231 SER A N 1
ATOM 1700 C CA . SER A 1 231 ? -11.840 -9.880 38.081 1.00 96.56 231 SER A CA 1
ATOM 1701 C C . SER A 1 231 ? -10.787 -9.604 39.165 1.00 96.56 231 SER A C 1
ATOM 1703 O O . SER A 1 231 ? -10.743 -10.293 40.189 1.00 96.56 231 SER A O 1
ATOM 1705 N N . HIS A 1 232 ? -9.944 -8.583 38.979 1.00 95.12 232 HIS A N 1
ATOM 1706 C CA . HIS A 1 232 ? -8.943 -8.195 39.965 1.00 95.12 232 HIS A CA 1
ATOM 1707 C C . HIS A 1 232 ? -9.554 -7.348 41.088 1.00 95.12 232 HIS A C 1
ATOM 1709 O O . HIS A 1 232 ? -10.231 -6.353 40.851 1.00 95.12 232 HIS A O 1
ATOM 1715 N N . ALA A 1 233 ? -9.222 -7.682 42.342 1.00 90.75 233 ALA A N 1
ATOM 1716 C CA . ALA A 1 233 ? -9.730 -6.973 43.523 1.00 90.75 233 ALA A CA 1
ATOM 1717 C C . ALA A 1 233 ? -9.376 -5.472 43.554 1.00 90.75 233 ALA A C 1
ATOM 1719 O O . ALA A 1 233 ? -10.091 -4.673 44.155 1.00 90.75 233 ALA A O 1
ATOM 1720 N N . SER A 1 234 ? -8.255 -5.082 42.940 1.00 93.25 234 SER A N 1
ATOM 1721 C CA . SER A 1 234 ? -7.919 -3.682 42.689 1.00 93.25 234 SER A CA 1
ATOM 1722 C C . SER A 1 234 ? -7.038 -3.549 41.451 1.00 93.25 234 SER A C 1
ATOM 1724 O O . SER A 1 234 ? -6.234 -4.431 41.144 1.00 93.25 234 SER A O 1
ATOM 1726 N N . LEU A 1 235 ? -7.179 -2.423 40.752 1.00 94.62 235 LEU A N 1
ATOM 1727 C CA . LEU A 1 235 ? -6.373 -2.085 39.586 1.00 94.62 235 LEU A CA 1
ATOM 1728 C C . LEU A 1 235 ? -5.383 -0.975 39.929 1.00 94.62 235 LEU A C 1
ATOM 1730 O O . LEU A 1 235 ? -5.726 0.040 40.537 1.00 94.62 235 LEU A O 1
ATOM 1734 N N . GLN A 1 236 ? -4.140 -1.157 39.488 1.00 95.12 236 GLN A N 1
ATOM 1735 C CA . GLN A 1 236 ? -3.168 -0.071 39.416 1.00 95.12 236 GLN A CA 1
ATOM 1736 C C . GLN A 1 236 ? -3.578 0.928 38.327 1.00 95.12 236 GLN A C 1
ATOM 1738 O O . GLN A 1 236 ? -4.372 0.604 37.444 1.00 95.12 236 GLN A O 1
ATOM 1743 N N . LYS A 1 237 ? -2.970 2.122 38.321 1.00 95.75 237 LYS A N 1
ATOM 1744 C CA . LYS A 1 237 ? -3.268 3.182 37.337 1.00 95.75 237 LYS A CA 1
ATOM 1745 C C . LYS A 1 237 ? -3.256 2.683 35.885 1.00 95.75 237 LYS A C 1
ATOM 1747 O O . LYS A 1 237 ? -4.114 3.077 35.102 1.00 95.75 237 LYS A O 1
ATOM 1752 N N . ILE A 1 238 ? -2.307 1.809 35.533 1.00 95.38 238 ILE A N 1
ATOM 1753 C CA . ILE A 1 238 ? -2.235 1.218 34.191 1.00 95.38 238 ILE A CA 1
ATOM 1754 C C . ILE A 1 238 ? -3.462 0.352 33.877 1.00 95.38 238 ILE A C 1
ATOM 1756 O O . ILE A 1 238 ? -4.051 0.529 32.818 1.00 95.38 238 ILE A O 1
ATOM 1760 N N . GLY A 1 239 ? -3.908 -0.490 34.813 1.00 95.94 239 GLY A N 1
ATOM 1761 C CA . GLY A 1 239 ? -5.104 -1.321 34.656 1.00 95.94 239 GLY A CA 1
ATOM 1762 C C . GLY A 1 239 ? -6.377 -0.483 34.547 1.00 95.94 239 GLY A C 1
ATOM 1763 O O . GLY A 1 239 ? -7.194 -0.719 33.662 1.00 95.94 239 GLY A O 1
ATOM 1764 N N . THR A 1 240 ? -6.510 0.566 35.364 1.00 95.38 240 THR A N 1
ATOM 1765 C CA . THR A 1 240 ? -7.634 1.512 35.268 1.00 95.38 240 THR A CA 1
ATOM 1766 C C . THR A 1 240 ? -7.669 2.213 33.906 1.00 95.38 240 THR A C 1
ATOM 1768 O O . THR A 1 240 ? -8.735 2.330 33.303 1.00 95.38 240 THR A O 1
ATOM 1771 N N . ASN A 1 241 ? -6.510 2.634 33.384 1.00 95.62 241 ASN A N 1
ATOM 1772 C CA . ASN A 1 241 ? -6.405 3.253 32.060 1.00 95.62 241 ASN A CA 1
ATOM 1773 C C . ASN A 1 241 ? -6.712 2.262 30.927 1.00 95.62 241 ASN A C 1
ATOM 1775 O O . ASN A 1 241 ? -7.396 2.630 29.973 1.00 95.62 241 ASN A O 1
ATOM 1779 N N . MET A 1 242 ? -6.227 1.019 31.024 1.00 96.44 242 MET A N 1
ATOM 1780 C CA . MET A 1 242 ? -6.525 -0.046 30.059 1.00 96.44 242 MET A CA 1
ATOM 1781 C C . MET A 1 242 ? -8.025 -0.318 30.002 1.00 96.44 242 MET A C 1
ATOM 1783 O O . MET A 1 242 ? -8.603 -0.299 28.920 1.00 96.44 242 MET A O 1
ATOM 1787 N N . ARG A 1 243 ? -8.667 -0.466 31.167 1.00 95.69 243 ARG A N 1
ATOM 1788 C CA . ARG A 1 243 ? -10.114 -0.662 31.282 1.00 95.69 243 ARG A CA 1
ATOM 1789 C C . ARG A 1 243 ? -10.895 0.487 30.649 1.00 95.69 243 ARG A C 1
ATOM 1791 O O . ARG A 1 243 ? -11.776 0.244 29.832 1.00 95.69 243 ARG A O 1
ATOM 1798 N N . ALA A 1 244 ? -10.558 1.734 30.987 1.00 93.81 244 ALA A N 1
ATOM 1799 C CA . ALA A 1 244 ? -11.218 2.912 30.421 1.00 93.81 244 ALA A CA 1
ATOM 1800 C C . ALA A 1 244 ? -11.027 3.008 28.896 1.00 93.81 244 ALA A C 1
ATOM 1802 O O . ALA A 1 244 ? -11.961 3.345 28.171 1.00 93.81 244 ALA A O 1
ATOM 1803 N N . THR A 1 245 ? -9.836 2.663 28.397 1.00 94.81 245 THR A N 1
ATOM 1804 C CA . THR A 1 245 ? -9.540 2.641 26.957 1.00 94.81 245 THR A CA 1
ATOM 1805 C C . THR A 1 245 ? -10.340 1.554 26.239 1.00 94.81 245 THR A C 1
ATOM 1807 O O . THR A 1 245 ? -10.916 1.833 25.192 1.00 94.81 245 THR A O 1
ATOM 1810 N N . ALA A 1 246 ? -10.425 0.346 26.805 1.00 95.94 246 ALA A N 1
ATOM 1811 C CA . ALA A 1 246 ? -11.225 -0.750 26.258 1.00 95.94 246 ALA A CA 1
ATOM 1812 C C . ALA A 1 246 ? -12.721 -0.397 26.242 1.00 95.94 246 ALA A C 1
ATOM 1814 O O . ALA A 1 246 ? -13.388 -0.578 25.232 1.00 95.94 246 ALA A O 1
ATOM 1815 N N . GLN A 1 247 ? -13.241 0.216 27.311 1.00 94.69 247 GLN A N 1
ATOM 1816 C CA . GLN A 1 247 ? -14.625 0.708 27.354 1.00 94.69 247 GLN A CA 1
ATOM 1817 C C . GLN A 1 247 ? -14.896 1.749 26.261 1.00 94.69 247 GLN A C 1
ATOM 1819 O O . GLN A 1 247 ? -15.932 1.696 25.593 1.00 94.69 247 GLN A O 1
ATOM 1824 N N . ALA A 1 248 ? -13.958 2.677 26.054 1.00 93.94 248 ALA A N 1
ATOM 1825 C CA . ALA A 1 248 ? -14.074 3.686 25.013 1.00 93.94 248 ALA A CA 1
ATOM 1826 C C . ALA A 1 248 ? -14.018 3.084 23.605 1.00 93.94 248 ALA A C 1
ATOM 1828 O O . ALA A 1 248 ? -14.850 3.412 22.759 1.00 93.94 248 ALA A O 1
ATOM 1829 N N . ARG A 1 249 ? -13.074 2.172 23.362 1.00 95.69 249 ARG A N 1
ATOM 1830 C CA . ARG A 1 249 ? -12.902 1.488 22.078 1.00 95.69 249 ARG A CA 1
ATOM 1831 C C . ARG A 1 249 ? -14.094 0.599 21.739 1.00 95.69 249 ARG A C 1
ATOM 1833 O O . ARG A 1 249 ? -14.596 0.693 20.624 1.00 95.69 249 ARG A O 1
ATOM 1840 N N . ARG A 1 250 ? -14.629 -0.140 22.708 1.00 96.31 250 ARG A N 1
ATOM 1841 C CA . ARG A 1 250 ? -15.882 -0.891 22.575 1.00 96.31 250 ARG A CA 1
ATOM 1842 C C . ARG A 1 250 ? -17.048 0.005 22.150 1.00 96.31 250 ARG A C 1
ATOM 1844 O O . ARG A 1 250 ? -17.802 -0.347 21.247 1.00 96.31 250 ARG A O 1
ATOM 1851 N N . ALA A 1 251 ? -17.202 1.175 22.777 1.00 94.94 251 ALA A N 1
ATOM 1852 C CA . ALA A 1 251 ? -18.239 2.140 22.405 1.00 94.94 251 ALA A CA 1
ATOM 1853 C C . ALA A 1 251 ? -18.050 2.688 20.982 1.00 94.94 251 ALA A C 1
ATOM 1855 O O . ALA A 1 251 ? -19.016 2.777 20.225 1.00 94.94 251 ALA A O 1
ATOM 1856 N N . LEU A 1 252 ? -16.809 3.002 20.600 1.00 95.94 252 LEU A N 1
ATOM 1857 C CA . LEU A 1 252 ? -16.478 3.417 19.237 1.00 95.94 252 LEU A CA 1
ATOM 1858 C C . LEU A 1 252 ? -16.751 2.303 18.218 1.00 95.94 252 LEU A C 1
ATOM 1860 O O . LEU A 1 252 ? -17.293 2.592 17.160 1.00 95.94 252 LEU A O 1
ATOM 1864 N N . ALA A 1 253 ? -16.444 1.042 18.530 1.00 97.62 253 ALA A N 1
ATOM 1865 C CA . ALA A 1 253 ? -16.713 -0.091 17.646 1.00 97.62 253 ALA A CA 1
ATOM 1866 C C . ALA A 1 253 ? -18.221 -0.283 17.400 1.00 97.62 253 ALA A C 1
ATOM 1868 O O . ALA A 1 253 ? -18.631 -0.511 16.265 1.00 97.62 253 ALA A O 1
ATOM 1869 N N . MET A 1 254 ? -19.066 -0.089 18.421 1.00 97.50 254 MET A N 1
ATOM 1870 C CA . MET A 1 254 ? -20.526 -0.068 18.236 1.00 97.50 254 MET A CA 1
ATOM 1871 C C . MET A 1 254 ? -20.978 1.088 17.326 1.00 97.50 254 MET A C 1
ATOM 1873 O O . MET A 1 254 ? -21.833 0.892 16.466 1.00 97.50 254 MET A O 1
ATOM 1877 N N . LEU A 1 255 ? -20.373 2.276 17.451 1.00 97.00 255 LEU A N 1
ATOM 1878 C CA . LEU A 1 255 ? -20.634 3.389 16.528 1.00 97.00 255 LEU A CA 1
ATOM 1879 C C . LEU A 1 255 ? -20.155 3.097 15.102 1.00 97.00 255 LEU A C 1
ATOM 1881 O O . LEU A 1 255 ? -20.806 3.525 14.155 1.00 97.00 255 LEU A O 1
ATOM 1885 N N . VAL A 1 256 ? -19.052 2.360 14.925 1.00 98.12 256 VAL A N 1
ATOM 1886 C CA . VAL A 1 256 ? -18.600 1.900 13.601 1.00 98.12 256 VAL A CA 1
ATOM 1887 C C . VAL A 1 256 ? -19.646 0.977 12.966 1.00 98.12 256 VAL A C 1
ATOM 1889 O O . VAL A 1 256 ? -19.893 1.085 11.766 1.00 98.12 256 VAL A O 1
ATOM 1892 N N . ILE A 1 257 ? -20.310 0.119 13.749 1.00 98.25 257 ILE A N 1
ATOM 1893 C CA . ILE A 1 257 ? -21.424 -0.709 13.256 1.00 98.25 257 ILE A CA 1
ATOM 1894 C C . ILE A 1 257 ? -22.582 0.176 12.774 1.00 98.25 257 ILE A C 1
ATOM 1896 O O . ILE A 1 257 ? -23.041 0.002 11.646 1.00 98.25 257 ILE A O 1
ATOM 1900 N N . GLU A 1 258 ? -23.020 1.158 13.574 1.00 98.12 258 GLU A N 1
ATOM 1901 C CA . GLU A 1 258 ? -24.072 2.108 13.166 1.00 98.12 258 GLU A CA 1
ATOM 1902 C C . GLU A 1 258 ? -23.665 2.919 11.922 1.00 98.12 258 GLU A C 1
ATOM 1904 O O . GLU A 1 258 ? -24.471 3.121 11.016 1.00 98.12 258 GLU A O 1
ATOM 1909 N N . TRP A 1 259 ? -22.399 3.332 11.835 1.00 97.56 259 TRP A N 1
ATOM 1910 C CA . TRP A 1 259 ? -21.829 4.039 10.688 1.00 97.56 259 TRP A CA 1
ATOM 1911 C C . TRP A 1 259 ? -21.868 3.201 9.404 1.00 97.56 259 TRP A C 1
ATOM 1913 O O . TRP A 1 259 ? -22.355 3.667 8.371 1.00 97.56 259 TRP A O 1
ATOM 1923 N N . ARG A 1 260 ? -21.402 1.948 9.460 1.00 97.06 260 ARG A N 1
ATOM 1924 C CA . ARG A 1 260 ? -21.438 1.025 8.315 1.00 97.06 260 ARG A CA 1
ATOM 1925 C C . ARG A 1 260 ? -22.871 0.697 7.898 1.00 97.06 260 ARG A C 1
ATOM 1927 O O . ARG A 1 260 ? -23.148 0.636 6.700 1.00 97.06 260 ARG A O 1
ATOM 1934 N N . ALA A 1 261 ? -23.782 0.543 8.860 1.00 96.38 261 ALA A N 1
ATOM 1935 C CA . ALA A 1 261 ? -25.201 0.328 8.593 1.00 96.38 261 ALA A CA 1
ATOM 1936 C C . ALA A 1 261 ? -25.852 1.547 7.916 1.00 96.38 261 ALA A C 1
ATOM 1938 O O . ALA A 1 261 ? -26.604 1.381 6.958 1.00 96.38 261 ALA A O 1
ATOM 1939 N N . GLU A 1 262 ? -25.523 2.770 8.345 1.00 96.38 262 GLU A N 1
ATOM 1940 C CA . GLU A 1 262 ? -26.017 4.002 7.717 1.00 96.38 262 GLU A CA 1
ATOM 1941 C C . GLU A 1 262 ? -25.519 4.139 6.269 1.00 96.38 262 GLU A C 1
ATOM 1943 O O . GLU A 1 262 ? -26.296 4.512 5.386 1.00 96.38 262 GLU A O 1
ATOM 1948 N N . LYS A 1 263 ? -24.247 3.798 6.000 1.00 95.31 263 LYS A N 1
ATOM 1949 C CA . LYS A 1 263 ? -23.715 3.713 4.629 1.00 95.31 263 LYS A CA 1
ATOM 1950 C C . LYS A 1 263 ? -24.489 2.687 3.803 1.00 95.31 263 LYS A C 1
ATOM 1952 O O . LYS A 1 263 ? -24.924 2.989 2.696 1.00 95.31 263 LYS A O 1
ATOM 1957 N N . GLN A 1 264 ? -24.714 1.494 4.355 1.00 93.44 264 GLN A N 1
ATOM 1958 C CA . GLN A 1 264 ? -25.449 0.426 3.678 1.00 93.44 264 GLN A CA 1
ATOM 1959 C C . GLN A 1 264 ? -26.895 0.805 3.350 1.00 93.44 264 GLN A C 1
ATOM 1961 O O . GLN A 1 264 ? -27.335 0.588 2.227 1.00 93.44 264 GLN A O 1
ATOM 1966 N N . ALA A 1 265 ? -27.619 1.414 4.287 1.00 93.94 265 ALA A N 1
ATOM 1967 C CA . ALA A 1 265 ? -29.015 1.805 4.092 1.00 93.94 265 ALA A CA 1
ATOM 1968 C C . ALA A 1 265 ? -29.211 2.861 2.989 1.00 93.94 265 ALA A C 1
ATOM 1970 O O . ALA A 1 265 ? -30.316 3.017 2.472 1.00 93.94 265 ALA A O 1
ATOM 1971 N N . ARG A 1 266 ? -28.154 3.604 2.647 1.00 93.25 266 ARG A N 1
ATOM 1972 C CA . ARG A 1 266 ? -28.147 4.650 1.614 1.00 93.25 266 ARG A CA 1
ATOM 1973 C C . ARG A 1 266 ? -27.453 4.218 0.322 1.00 93.25 266 ARG A C 1
ATOM 1975 O O . ARG A 1 266 ? -27.319 5.044 -0.571 1.00 93.25 266 ARG A O 1
ATOM 1982 N N . ASP A 1 267 ? -26.976 2.978 0.278 1.00 91.38 267 ASP A N 1
ATOM 1983 C CA . ASP A 1 267 ? -26.078 2.446 -0.746 1.00 91.38 267 ASP A CA 1
ATOM 1984 C C . ASP A 1 267 ? -24.892 3.371 -1.077 1.00 91.38 267 ASP A C 1
ATOM 1986 O O . ASP A 1 267 ? -24.587 3.697 -2.223 1.00 91.38 267 ASP A O 1
ATOM 1990 N N . LEU A 1 268 ? -24.234 3.834 -0.014 1.00 93.81 268 LEU A N 1
ATOM 1991 C CA . LEU A 1 268 ? -23.024 4.644 -0.080 1.00 93.81 268 LEU A CA 1
ATOM 1992 C C . LEU A 1 268 ? -21.800 3.777 0.204 1.00 93.81 268 LEU A C 1
ATOM 1994 O O . LEU A 1 268 ? -21.850 2.869 1.042 1.00 93.81 268 LEU A O 1
ATOM 1998 N N . LEU A 1 269 ? -20.694 4.118 -0.451 1.00 92.31 269 LEU A N 1
ATOM 1999 C CA . LEU A 1 269 ? -19.374 3.537 -0.228 1.00 92.31 269 LEU A CA 1
ATOM 2000 C C . LEU A 1 269 ? -18.387 4.637 0.163 1.00 92.31 269 LEU A C 1
ATOM 2002 O O . LEU A 1 269 ? -18.550 5.793 -0.214 1.00 92.31 269 LEU A O 1
ATOM 2006 N N . ASP A 1 270 ? -17.334 4.294 0.890 1.00 90.94 270 ASP A N 1
ATOM 2007 C CA . ASP A 1 270 ? -16.118 5.107 0.957 1.00 90.94 270 ASP A CA 1
ATOM 2008 C C . ASP A 1 270 ? -14.903 4.316 0.448 1.00 90.94 270 ASP A C 1
ATOM 2010 O O . ASP A 1 270 ? -15.011 3.167 0.015 1.00 90.94 270 ASP A O 1
ATOM 2014 N N . PHE A 1 271 ? -13.731 4.953 0.436 1.00 87.19 271 PHE A N 1
ATOM 2015 C CA . PHE A 1 271 ? -12.517 4.329 -0.091 1.00 87.19 271 PHE A CA 1
ATOM 2016 C C . PHE A 1 271 ? -12.111 3.059 0.670 1.00 87.19 271 PHE A C 1
ATOM 2018 O O . PHE A 1 271 ? -11.610 2.121 0.052 1.00 87.19 271 PHE A O 1
ATOM 2025 N N . THR A 1 272 ? -12.325 2.999 1.987 1.00 86.69 272 THR A N 1
ATOM 2026 C CA . THR A 1 272 ? -11.954 1.830 2.798 1.00 86.69 272 THR A CA 1
ATOM 2027 C C . THR A 1 272 ? -12.951 0.679 2.657 1.00 86.69 272 THR A C 1
ATOM 2029 O O . THR A 1 272 ? -12.556 -0.486 2.768 1.00 86.69 272 THR A O 1
ATOM 2032 N N . ASP A 1 273 ? -14.205 0.959 2.283 1.00 93.00 273 ASP A N 1
ATOM 2033 C CA . ASP A 1 273 ? -15.176 -0.078 1.925 1.00 93.00 273 ASP A CA 1
ATOM 2034 C C . ASP A 1 273 ? -14.773 -0.896 0.696 1.00 93.00 273 ASP A C 1
ATOM 2036 O O . ASP A 1 273 ? -15.116 -2.075 0.637 1.00 93.00 273 ASP A O 1
ATOM 2040 N N . GLN A 1 274 ? -14.050 -0.317 -0.269 1.00 92.19 274 GLN A N 1
ATOM 2041 C CA . GLN A 1 274 ? -13.734 -0.996 -1.531 1.00 92.19 274 GLN A CA 1
ATOM 2042 C C . GLN A 1 274 ? -12.987 -2.314 -1.296 1.00 92.19 274 GLN A C 1
ATOM 2044 O O . GLN A 1 274 ? -13.447 -3.380 -1.703 1.00 92.19 274 GLN A O 1
ATOM 2049 N N . THR A 1 275 ? -11.867 -2.266 -0.573 1.00 94.38 275 THR A N 1
ATOM 2050 C CA . THR A 1 275 ? -11.079 -3.465 -0.248 1.00 94.38 275 THR A CA 1
ATOM 2051 C C . THR A 1 275 ? -11.852 -4.407 0.671 1.00 94.38 275 THR A C 1
ATOM 2053 O O . THR A 1 275 ? -11.873 -5.616 0.436 1.00 94.38 275 THR A O 1
ATOM 2056 N N . ARG A 1 276 ? -12.521 -3.866 1.697 1.00 95.81 276 ARG A N 1
ATOM 2057 C CA . ARG A 1 276 ? -13.262 -4.659 2.687 1.00 95.81 276 ARG A CA 1
ATOM 2058 C C . ARG A 1 276 ? -14.394 -5.463 2.042 1.00 95.81 276 ARG A C 1
ATOM 2060 O O . ARG A 1 276 ? -14.506 -6.664 2.272 1.00 95.81 276 ARG A O 1
ATOM 2067 N N . LEU A 1 277 ? -15.223 -4.816 1.224 1.00 95.81 277 LEU A N 1
ATOM 2068 C CA . LEU A 1 277 ? -16.341 -5.461 0.538 1.00 95.81 277 LEU A CA 1
ATOM 2069 C C . LEU A 1 277 ? -15.862 -6.368 -0.597 1.00 95.81 277 LEU A C 1
ATOM 2071 O O . LEU A 1 277 ? -16.457 -7.420 -0.804 1.00 95.81 277 LEU A O 1
ATOM 2075 N N . ALA A 1 278 ? -14.785 -6.022 -1.311 1.00 96.75 278 ALA A N 1
ATOM 2076 C CA . ALA A 1 278 ? -14.208 -6.922 -2.311 1.00 96.75 278 ALA A CA 1
ATOM 2077 C C . ALA A 1 278 ? -13.693 -8.219 -1.664 1.00 96.75 278 ALA A C 1
ATOM 2079 O O . ALA A 1 278 ? -13.898 -9.304 -2.206 1.00 96.75 278 ALA A O 1
ATOM 2080 N N . LEU A 1 279 ? -13.082 -8.129 -0.478 1.00 97.44 279 LEU A N 1
ATOM 2081 C CA . LEU A 1 279 ? -12.672 -9.296 0.302 1.00 97.44 279 LEU A CA 1
ATOM 2082 C C . LEU A 1 279 ? -13.875 -10.130 0.771 1.00 97.44 279 LEU A C 1
ATOM 2084 O O . LEU A 1 279 ? -13.862 -11.356 0.652 1.00 97.44 279 LEU A O 1
ATOM 2088 N N . GLU A 1 280 ? -14.931 -9.482 1.265 1.00 96.56 280 GLU A N 1
ATOM 2089 C CA . GLU A 1 280 ? -16.185 -10.155 1.627 1.00 96.56 280 GLU A CA 1
ATOM 2090 C C . GLU A 1 280 ? -16.801 -10.890 0.424 1.00 96.56 280 GLU A C 1
ATOM 2092 O O . GLU A 1 280 ? -17.179 -12.059 0.531 1.00 96.56 280 GLU A O 1
ATOM 2097 N N . LEU A 1 281 ? -16.836 -10.232 -0.739 1.00 96.69 281 LEU A N 1
ATOM 2098 C CA . LEU A 1 281 ? -17.347 -10.773 -1.995 1.00 96.69 281 LEU A CA 1
ATOM 2099 C C . LEU A 1 281 ? -16.625 -12.073 -2.371 1.00 96.69 281 LEU A C 1
ATOM 2101 O O . LEU A 1 281 ? -17.279 -13.093 -2.582 1.00 96.69 281 LEU A O 1
ATOM 2105 N N . VAL A 1 282 ? -15.290 -12.061 -2.433 1.00 97.00 282 VAL A N 1
ATOM 2106 C CA . VAL A 1 282 ? -14.519 -13.236 -2.878 1.00 97.00 282 VAL A CA 1
ATOM 2107 C C . VAL A 1 282 ? -14.568 -14.383 -1.869 1.00 97.00 282 VAL A C 1
ATOM 2109 O O . VAL A 1 282 ? -14.560 -15.545 -2.269 1.00 97.00 282 VAL A O 1
ATOM 2112 N N . ARG A 1 283 ? -14.673 -14.079 -0.567 1.00 96.00 283 ARG A N 1
ATOM 2113 C CA . ARG A 1 283 ? -14.849 -15.093 0.486 1.00 96.00 283 ARG A CA 1
ATOM 2114 C C . ARG A 1 283 ? -16.212 -15.773 0.397 1.00 96.00 283 ARG A C 1
ATOM 2116 O O . ARG A 1 283 ? -16.311 -16.976 0.622 1.00 96.00 283 ARG A O 1
ATOM 2123 N N . ARG A 1 284 ? -17.262 -15.010 0.085 1.00 97.00 284 ARG A N 1
ATOM 2124 C CA . ARG A 1 284 ? -18.641 -15.511 0.033 1.00 97.00 284 ARG A CA 1
ATOM 2125 C C . ARG A 1 284 ? -18.987 -16.191 -1.292 1.00 97.00 284 ARG A C 1
ATOM 2127 O O . ARG A 1 284 ? -19.820 -17.096 -1.299 1.00 97.00 284 ARG A O 1
ATOM 2134 N N . PHE A 1 285 ? -18.359 -15.776 -2.389 1.00 97.00 285 PHE A N 1
ATOM 2135 C CA . PHE A 1 285 ? -18.649 -16.259 -3.740 1.00 97.00 285 PHE A CA 1
ATOM 2136 C C . PHE A 1 285 ? -17.372 -16.772 -4.428 1.00 97.00 285 PHE A C 1
ATOM 2138 O O . PHE A 1 285 ? -16.756 -16.048 -5.214 1.00 97.00 285 PHE A O 1
ATOM 2145 N N . PRO A 1 286 ? -16.955 -18.027 -4.160 1.00 94.69 286 PRO A N 1
ATOM 2146 C CA . PRO A 1 286 ? -15.723 -18.591 -4.722 1.00 94.69 286 PRO A CA 1
ATOM 2147 C C . PRO A 1 286 ? -15.685 -18.645 -6.260 1.00 94.69 286 PRO A C 1
ATOM 2149 O O . PRO A 1 286 ? -14.603 -18.663 -6.848 1.00 94.69 286 PRO A O 1
ATOM 2152 N N . ASP A 1 287 ? -16.846 -18.641 -6.926 1.00 96.12 287 ASP A N 1
ATOM 2153 C CA . ASP A 1 287 ? -16.955 -18.577 -8.388 1.00 96.12 287 ASP A CA 1
ATOM 2154 C C . ASP A 1 287 ? -16.406 -17.261 -8.960 1.00 96.12 287 ASP A C 1
ATOM 2156 O O . ASP A 1 287 ? -15.812 -17.267 -10.039 1.00 96.12 287 ASP A O 1
ATOM 2160 N N . VAL A 1 288 ? -16.518 -16.155 -8.213 1.00 95.94 288 VAL A N 1
ATOM 2161 C CA . VAL A 1 288 ? -15.897 -14.871 -8.577 1.00 95.94 288 VAL A CA 1
ATOM 2162 C C . VAL A 1 288 ? -14.379 -15.021 -8.624 1.00 95.94 288 VAL A C 1
ATOM 2164 O O . VAL A 1 288 ? -13.751 -14.658 -9.616 1.00 95.94 288 VAL A O 1
ATOM 2167 N N . ALA A 1 289 ? -13.782 -15.623 -7.591 1.00 95.00 289 ALA A N 1
ATOM 2168 C CA . ALA A 1 289 ? -12.338 -15.834 -7.537 1.00 95.00 289 ALA A CA 1
ATOM 2169 C C . ALA A 1 289 ? -11.848 -16.738 -8.684 1.00 95.00 289 ALA A C 1
ATOM 2171 O O . ALA A 1 289 ? -10.830 -16.444 -9.312 1.00 95.00 289 ALA A O 1
ATOM 2172 N N . ALA A 1 290 ? -12.601 -17.793 -9.013 1.00 95.19 290 ALA A N 1
ATOM 2173 C CA . ALA A 1 290 ? -12.304 -18.656 -10.155 1.00 95.19 290 ALA A CA 1
ATOM 2174 C C . ALA A 1 290 ? -12.358 -17.897 -11.496 1.00 95.19 290 ALA A C 1
ATOM 2176 O O . ALA A 1 290 ? -11.461 -18.056 -12.325 1.00 95.19 290 ALA A O 1
ATOM 2177 N N . GLY A 1 291 ? -13.361 -17.034 -11.695 1.00 96.12 291 GLY A N 1
ATOM 2178 C CA . GLY A 1 291 ? -13.474 -16.187 -12.888 1.00 96.12 291 GLY A CA 1
ATOM 2179 C C . GLY A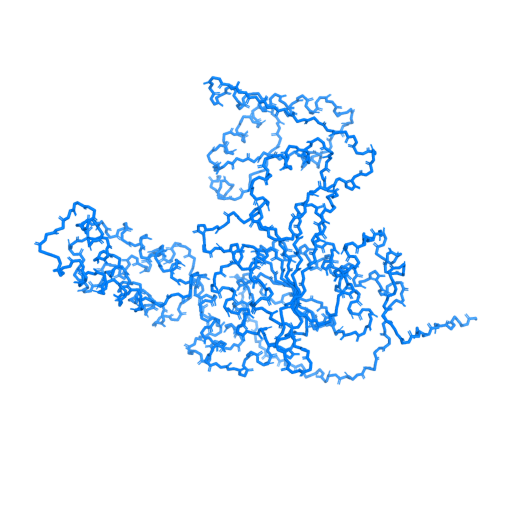 1 291 ? -12.313 -15.199 -13.028 1.00 96.12 291 GLY A C 1
ATOM 2180 O O . GLY A 1 291 ? -11.725 -15.081 -14.105 1.00 96.12 291 GLY A O 1
ATOM 2181 N N . VAL A 1 292 ? -11.919 -14.555 -11.926 1.00 96.12 292 VAL A N 1
ATOM 2182 C CA . VAL A 1 292 ? -10.770 -13.635 -11.878 1.00 96.12 292 VAL A CA 1
ATOM 2183 C C . VAL A 1 292 ? -9.464 -14.365 -12.219 1.00 96.12 292 VAL A C 1
ATOM 2185 O O . VAL A 1 292 ? -8.698 -13.872 -13.047 1.00 96.12 292 VAL A O 1
ATOM 2188 N N . ARG A 1 293 ? -9.229 -15.564 -11.659 1.00 95.50 293 ARG A N 1
ATOM 2189 C CA . ARG A 1 293 ? -8.060 -16.408 -11.991 1.00 95.50 293 ARG A CA 1
ATOM 2190 C C . ARG A 1 293 ? -8.047 -16.880 -13.444 1.00 95.50 293 ARG A C 1
ATOM 2192 O O . ARG A 1 293 ? -6.978 -17.056 -14.020 1.00 95.50 293 ARG A O 1
ATOM 2199 N N . ALA A 1 294 ? -9.217 -17.127 -14.032 1.00 94.50 294 ALA A N 1
ATOM 2200 C CA . ALA A 1 294 ? -9.318 -17.531 -15.431 1.00 94.50 294 ALA A CA 1
ATOM 2201 C C . ALA A 1 294 ? -8.992 -16.370 -16.386 1.00 94.50 294 ALA A C 1
ATOM 2203 O O . ALA A 1 294 ? -8.348 -16.586 -17.416 1.00 94.50 294 ALA A O 1
ATOM 2204 N N . ARG A 1 295 ? -9.417 -15.147 -16.033 1.00 94.12 295 ARG A N 1
ATOM 2205 C CA . ARG A 1 295 ? -9.158 -13.920 -16.799 1.00 94.12 295 ARG A CA 1
ATOM 2206 C C . ARG A 1 295 ? -7.689 -13.509 -16.723 1.00 94.12 295 ARG A C 1
ATOM 2208 O O . ARG A 1 295 ? -7.050 -13.307 -17.751 1.00 94.12 295 ARG A O 1
ATOM 2215 N N . HIS A 1 296 ? -7.143 -13.426 -15.515 1.00 95.75 296 HIS A N 1
ATOM 2216 C CA . HIS A 1 296 ? -5.766 -13.006 -15.287 1.00 95.75 296 HIS A CA 1
ATOM 2217 C C . HIS A 1 296 ? -4.903 -14.234 -15.038 1.00 95.75 296 HIS A C 1
ATOM 2219 O O . HIS A 1 296 ? -4.965 -14.821 -13.969 1.00 95.75 296 HIS A O 1
ATOM 2225 N N . ARG A 1 297 ? -4.110 -14.638 -16.033 1.00 95.69 297 ARG A N 1
ATOM 2226 C CA . ARG A 1 297 ? -3.233 -15.817 -15.947 1.00 95.69 297 ARG A CA 1
ATOM 2227 C C . ARG A 1 297 ? -1.929 -15.536 -15.206 1.00 95.69 297 ARG A C 1
ATOM 2229 O O . ARG A 1 297 ? -1.286 -16.475 -14.745 1.00 95.69 297 ARG A O 1
ATOM 2236 N N . VAL A 1 298 ? -1.513 -14.269 -15.163 1.00 97.38 298 VAL A N 1
ATOM 2237 C CA . VAL A 1 298 ? -0.339 -13.794 -14.425 1.00 97.38 298 VAL A CA 1
ATOM 2238 C C . VAL A 1 298 ? -0.680 -12.496 -13.719 1.00 97.38 298 VAL A C 1
ATOM 2240 O O . VAL A 1 298 ? -1.204 -11.564 -14.333 1.00 97.38 298 VAL A O 1
ATOM 2243 N N . VAL A 1 299 ? -0.306 -12.427 -12.445 1.00 98.25 299 VAL A N 1
ATOM 2244 C CA . VAL A 1 299 ? -0.496 -11.259 -11.588 1.00 98.25 299 VAL A CA 1
ATOM 2245 C C . VAL A 1 299 ? 0.866 -10.721 -11.169 1.00 98.25 299 VAL A C 1
ATOM 2247 O O . VAL A 1 299 ? 1.712 -11.453 -10.656 1.00 98.25 299 VAL A O 1
ATOM 2250 N N . LEU A 1 300 ? 1.091 -9.429 -11.374 1.00 98.31 300 LEU A N 1
ATOM 2251 C CA . LEU A 1 300 ? 2.324 -8.743 -11.011 1.00 98.31 300 LEU A CA 1
ATOM 2252 C C . LEU A 1 300 ? 2.010 -7.702 -9.934 1.00 98.31 300 LEU A C 1
ATOM 2254 O O . LEU A 1 300 ? 1.242 -6.781 -10.178 1.00 98.31 300 LEU A O 1
ATOM 2258 N N . LEU A 1 301 ? 2.590 -7.839 -8.745 1.00 97.88 301 LEU A N 1
ATOM 2259 C CA . LEU A 1 301 ? 2.335 -6.949 -7.610 1.00 97.88 301 LEU A CA 1
ATOM 2260 C C . LEU A 1 301 ? 3.550 -6.044 -7.402 1.00 97.88 301 LEU A C 1
ATOM 2262 O O . LEU A 1 301 ? 4.632 -6.537 -7.096 1.00 97.88 301 LEU A O 1
ATOM 2266 N N . ASP A 1 302 ? 3.391 -4.737 -7.583 1.00 96.38 302 ASP A N 1
ATOM 2267 C CA . ASP A 1 302 ? 4.423 -3.733 -7.312 1.00 96.38 302 ASP A CA 1
ATOM 2268 C C . ASP A 1 302 ? 4.212 -3.084 -5.939 1.00 96.38 302 ASP A C 1
ATOM 2270 O O . ASP A 1 302 ? 3.091 -3.038 -5.420 1.00 96.38 302 ASP A O 1
ATOM 2274 N N . GLU A 1 303 ? 5.305 -2.579 -5.366 1.00 94.62 303 GLU A N 1
ATOM 2275 C CA . GLU A 1 303 ? 5.371 -1.978 -4.026 1.00 94.62 303 GLU A CA 1
ATOM 2276 C C . GLU A 1 303 ? 4.642 -2.810 -2.954 1.00 94.62 303 GLU A C 1
ATOM 2278 O O . GLU A 1 303 ? 3.907 -2.298 -2.109 1.00 94.62 303 GLU A O 1
ATOM 2283 N N . TYR A 1 304 ? 4.842 -4.132 -2.989 1.00 95.81 304 TYR A N 1
ATOM 2284 C CA . TYR A 1 304 ? 4.072 -5.066 -2.168 1.00 95.81 304 TYR A CA 1
ATOM 2285 C C . TYR A 1 304 ? 4.287 -4.877 -0.655 1.00 95.81 304 TYR A C 1
ATOM 2287 O O . TYR A 1 304 ? 3.422 -5.245 0.140 1.00 95.81 304 TYR A O 1
ATOM 2295 N N . GLN A 1 305 ? 5.399 -4.255 -0.241 1.00 94.00 305 GLN A N 1
ATOM 2296 C CA . GLN A 1 305 ? 5.644 -3.898 1.162 1.00 94.00 305 GLN A CA 1
ATOM 2297 C C . GLN A 1 305 ? 4.642 -2.874 1.725 1.00 94.00 305 GLN A C 1
ATOM 2299 O O . GLN A 1 305 ? 4.503 -2.773 2.941 1.00 94.00 305 GLN A O 1
ATOM 2304 N N . ASP A 1 306 ? 3.973 -2.110 0.857 1.00 94.19 306 ASP A N 1
ATOM 2305 C CA . ASP A 1 306 ? 3.030 -1.056 1.245 1.00 94.19 306 ASP A CA 1
ATOM 2306 C C . ASP A 1 306 ? 1.570 -1.537 1.230 1.00 94.19 306 ASP A C 1
ATOM 2308 O O . ASP A 1 306 ? 0.651 -0.753 1.473 1.00 94.19 306 ASP A O 1
ATOM 2312 N N . THR A 1 307 ? 1.343 -2.828 0.968 1.00 95.00 307 THR A N 1
ATOM 2313 C CA . THR A 1 307 ? 0.003 -3.424 1.013 1.00 95.00 307 THR A CA 1
ATOM 2314 C C . THR A 1 307 ? -0.486 -3.594 2.446 1.00 95.00 307 THR A C 1
ATOM 2316 O O . THR A 1 307 ? 0.279 -3.984 3.333 1.00 95.00 307 THR A O 1
ATOM 2319 N N . SER A 1 308 ? -1.775 -3.339 2.677 1.00 94.94 308 SER A N 1
ATOM 2320 C CA . SER A 1 308 ? -2.403 -3.602 3.973 1.00 94.94 308 SER A CA 1
ATOM 2321 C C . SER A 1 308 ? -2.715 -5.081 4.191 1.00 94.94 308 SER A C 1
ATOM 2323 O O . SER A 1 308 ? -2.614 -5.909 3.279 1.00 94.94 308 SER A O 1
ATOM 2325 N N . ILE A 1 309 ? -3.087 -5.443 5.420 1.00 95.62 309 ILE A N 1
ATOM 2326 C CA . ILE A 1 309 ? -3.491 -6.815 5.756 1.00 95.62 309 ILE A CA 1
ATOM 2327 C C . ILE A 1 309 ? -4.731 -7.225 4.954 1.00 95.62 309 ILE A C 1
ATOM 2329 O O . ILE A 1 309 ? -4.750 -8.319 4.388 1.00 95.62 309 ILE A O 1
ATOM 2333 N N . ALA A 1 310 ? -5.724 -6.343 4.834 1.00 96.25 310 ALA A N 1
ATOM 2334 C CA . ALA A 1 310 ? -6.930 -6.607 4.056 1.00 96.25 310 ALA A CA 1
ATOM 2335 C C . ALA A 1 310 ? -6.637 -6.790 2.559 1.00 96.25 310 ALA A C 1
ATOM 2337 O O . ALA A 1 310 ? -7.153 -7.721 1.939 1.00 96.25 310 ALA A O 1
ATOM 2338 N N . GLN A 1 311 ? -5.752 -5.966 1.983 1.00 96.94 311 GLN A N 1
ATOM 2339 C CA . GLN A 1 311 ? -5.311 -6.135 0.594 1.00 96.94 311 GLN A CA 1
ATOM 2340 C C . GLN A 1 311 ? -4.584 -7.469 0.393 1.00 96.94 311 GLN A C 1
ATOM 2342 O O . GLN A 1 311 ? -4.878 -8.187 -0.563 1.00 96.94 311 GLN A O 1
ATOM 2347 N N . ARG A 1 312 ? -3.690 -7.857 1.316 1.00 97.25 312 ARG A N 1
ATOM 2348 C CA . ARG A 1 312 ? -3.066 -9.188 1.287 1.00 97.25 312 ARG A CA 1
ATOM 2349 C C . ARG A 1 312 ? -4.122 -10.294 1.346 1.00 97.25 312 ARG A C 1
ATOM 2351 O O . ARG A 1 312 ? -4.059 -11.212 0.534 1.00 97.25 312 ARG A O 1
ATOM 2358 N N . HIS A 1 313 ? -5.084 -10.226 2.267 1.00 97.81 313 HIS A N 1
ATOM 2359 C CA . HIS A 1 313 ? -6.137 -11.240 2.390 1.00 97.81 313 HIS A CA 1
ATOM 2360 C C . HIS A 1 313 ? -6.984 -11.352 1.115 1.00 97.81 313 HIS A C 1
ATOM 2362 O O . HIS A 1 313 ? -7.288 -12.469 0.695 1.00 97.81 313 HIS A O 1
ATOM 2368 N N . LEU A 1 314 ? -7.303 -10.229 0.461 1.00 98.06 314 LEU A N 1
ATOM 2369 C CA . LEU A 1 314 ? -7.994 -10.210 -0.834 1.00 98.06 314 LEU A CA 1
ATOM 2370 C C . LEU A 1 314 ? -7.180 -10.937 -1.906 1.00 98.06 314 LEU A C 1
ATOM 2372 O O . LEU A 1 314 ? -7.691 -11.830 -2.579 1.00 98.06 314 LEU A O 1
ATOM 2376 N N . LEU A 1 315 ? -5.894 -10.611 -2.025 1.00 98.06 315 LEU A N 1
ATOM 2377 C CA . LEU A 1 315 ? -5.007 -11.243 -2.999 1.00 98.06 315 LEU A CA 1
ATOM 2378 C C . LEU A 1 315 ? -4.811 -12.737 -2.717 1.00 98.06 315 LEU A C 1
ATOM 2380 O O . LEU A 1 315 ? -4.785 -13.528 -3.654 1.00 98.06 315 LEU A O 1
ATOM 2384 N N . GLN A 1 316 ? -4.723 -13.148 -1.450 1.00 97.56 316 GLN A N 1
ATOM 2385 C CA . GLN A 1 316 ? -4.628 -14.562 -1.081 1.00 97.56 316 GLN A CA 1
ATOM 2386 C C . GLN A 1 316 ? -5.910 -15.325 -1.424 1.00 97.56 316 GLN A C 1
ATOM 2388 O O . GLN A 1 316 ? -5.832 -16.401 -2.018 1.00 97.56 316 GLN A O 1
ATOM 2393 N N . ALA A 1 317 ? -7.081 -14.765 -1.113 1.00 97.44 317 ALA A N 1
ATOM 2394 C CA . ALA A 1 317 ? -8.364 -15.374 -1.464 1.00 97.44 317 ALA A CA 1
ATOM 2395 C C . ALA A 1 317 ? -8.524 -15.548 -2.987 1.00 97.44 317 ALA A C 1
ATOM 2397 O O . ALA A 1 317 ? -9.151 -16.500 -3.450 1.00 97.44 317 ALA A O 1
ATOM 2398 N N . LEU A 1 318 ? -7.918 -14.654 -3.771 1.00 97.44 318 LEU A N 1
ATOM 2399 C CA . LEU A 1 318 ? -7.950 -14.712 -5.228 1.00 97.44 318 LEU A CA 1
ATOM 2400 C C . LEU A 1 318 ? -6.883 -15.633 -5.828 1.00 97.44 318 LEU A C 1
ATOM 2402 O O . LEU A 1 318 ? -7.197 -16.356 -6.770 1.00 97.44 318 LEU A O 1
ATOM 2406 N N . PHE A 1 319 ? -5.649 -15.623 -5.319 1.00 97.38 319 PHE A N 1
ATOM 2407 C CA . PHE A 1 319 ? -4.476 -16.111 -6.058 1.00 97.38 319 PHE A CA 1
ATOM 2408 C C . PHE A 1 319 ? -3.520 -17.026 -5.260 1.00 97.38 319 PHE A C 1
ATOM 2410 O O . PHE A 1 319 ? -2.439 -17.336 -5.751 1.00 97.38 319 PHE A O 1
ATOM 2417 N N . SER A 1 320 ? -3.860 -17.487 -4.049 1.00 93.62 320 SER A N 1
ATOM 2418 C CA . SER A 1 320 ? -2.927 -18.303 -3.230 1.00 93.62 320 SER A CA 1
ATOM 2419 C C . SER A 1 320 ? -2.814 -19.790 -3.614 1.00 93.62 320 SER A C 1
ATOM 2421 O O . SER A 1 320 ? -1.933 -20.483 -3.113 1.00 93.62 320 SER A O 1
ATOM 2423 N N . GLU A 1 321 ? -3.645 -20.293 -4.530 1.00 90.56 321 GLU A N 1
ATOM 2424 C CA . GLU A 1 321 ? -3.681 -21.711 -4.939 1.00 90.56 321 GLU A CA 1
ATOM 2425 C C . GLU A 1 321 ? -2.630 -22.052 -6.021 1.00 90.56 321 GLU A C 1
ATOM 2427 O O . GLU A 1 321 ? -2.949 -22.650 -7.047 1.00 90.56 321 GLU A O 1
ATOM 2432 N N . GLY A 1 322 ? -1.378 -21.612 -5.845 1.00 93.38 322 GLY A N 1
ATOM 2433 C CA . GLY A 1 322 ? -0.306 -21.808 -6.835 1.00 93.38 322 GLY A CA 1
ATOM 2434 C C . GLY A 1 322 ? -0.406 -20.927 -8.080 1.00 93.38 322 GLY A C 1
ATOM 2435 O O . GLY A 1 322 ? 0.305 -21.157 -9.057 1.00 93.38 322 GLY A O 1
ATOM 2436 N N . HIS A 1 323 ? -1.284 -19.923 -8.067 1.00 96.94 323 HIS A N 1
ATOM 2437 C CA . HIS A 1 323 ? -1.480 -19.032 -9.203 1.00 96.94 323 HIS A CA 1
ATOM 2438 C C . HIS A 1 323 ? -0.198 -18.224 -9.503 1.00 96.94 323 HIS A C 1
ATOM 2440 O O . HIS A 1 323 ? 0.469 -17.803 -8.560 1.00 96.94 323 HIS A O 1
ATOM 2446 N N . PRO A 1 324 ? 0.165 -17.947 -10.772 1.00 97.31 324 PRO A N 1
ATOM 2447 C CA . PRO A 1 324 ? 1.390 -17.212 -11.103 1.00 97.31 324 PRO A CA 1
ATOM 2448 C C . PRO A 1 324 ? 1.376 -15.743 -10.632 1.00 97.31 324 PRO A C 1
ATOM 2450 O O . PRO A 1 324 ? 1.046 -14.824 -11.384 1.00 97.31 324 PRO A O 1
ATOM 2453 N N . VAL A 1 325 ? 1.772 -15.514 -9.378 1.00 98.00 325 VAL A N 1
ATOM 2454 C CA . VAL A 1 325 ? 1.890 -14.187 -8.757 1.00 98.00 325 VAL A CA 1
ATOM 2455 C C . VAL A 1 325 ? 3.362 -13.818 -8.609 1.00 98.00 325 VAL A C 1
ATOM 2457 O O . VAL A 1 325 ? 4.118 -14.519 -7.947 1.00 98.00 325 VAL A O 1
ATOM 2460 N N . THR A 1 326 ? 3.795 -12.698 -9.182 1.00 97.94 326 THR A N 1
ATOM 2461 C CA . THR A 1 326 ? 5.135 -12.146 -8.931 1.00 97.94 326 THR A CA 1
ATOM 2462 C C . THR A 1 326 ? 5.017 -10.854 -8.137 1.00 97.94 326 THR A C 1
ATOM 2464 O O . THR A 1 326 ? 4.621 -9.832 -8.694 1.00 97.94 326 THR A O 1
ATOM 2467 N N . ALA A 1 327 ? 5.372 -10.888 -6.854 1.00 97.50 327 ALA A N 1
ATOM 2468 C CA . ALA A 1 327 ? 5.431 -9.692 -6.020 1.00 97.50 327 ALA A CA 1
ATOM 2469 C C . ALA A 1 327 ? 6.821 -9.065 -6.033 1.00 97.50 327 ALA A C 1
ATOM 2471 O O . ALA A 1 327 ? 7.825 -9.768 -5.989 1.00 97.50 327 ALA A O 1
ATOM 2472 N N . VAL A 1 328 ? 6.886 -7.739 -6.054 1.00 96.31 328 VAL A N 1
ATOM 2473 C CA . VAL A 1 328 ? 8.120 -6.961 -6.022 1.00 96.31 328 VAL A CA 1
ATOM 2474 C C . VAL A 1 328 ? 8.018 -5.924 -4.912 1.00 96.31 328 VAL A C 1
ATOM 2476 O O . VAL A 1 328 ? 7.001 -5.248 -4.766 1.00 96.31 328 VAL A O 1
ATOM 2479 N N . GLY A 1 329 ? 9.083 -5.775 -4.129 1.00 94.44 329 GLY A N 1
ATOM 2480 C CA . GLY A 1 329 ? 9.133 -4.746 -3.100 1.00 94.44 329 GLY A CA 1
ATOM 2481 C C . GLY A 1 329 ? 10.446 -4.707 -2.331 1.00 94.44 329 GLY A C 1
ATOM 2482 O O . GLY A 1 329 ? 11.342 -5.523 -2.554 1.00 94.44 329 GLY A O 1
ATOM 2483 N N . ASP A 1 330 ? 10.554 -3.739 -1.427 1.00 93.19 330 ASP A N 1
ATOM 2484 C CA . ASP A 1 330 ? 11.706 -3.559 -0.539 1.00 93.19 330 ASP A CA 1
ATOM 2485 C C . ASP A 1 330 ? 11.219 -3.440 0.913 1.00 93.19 330 ASP A C 1
ATOM 2487 O O . ASP A 1 330 ? 10.615 -2.420 1.253 1.00 93.19 330 ASP A O 1
ATOM 2491 N N . PRO A 1 331 ? 11.485 -4.418 1.799 1.00 91.94 331 PRO A N 1
ATOM 2492 C CA . PRO A 1 331 ? 11.046 -4.330 3.192 1.00 91.94 331 PRO A CA 1
ATOM 2493 C C . PRO A 1 331 ? 11.657 -3.126 3.930 1.00 91.94 331 PRO A C 1
ATOM 2495 O O . PRO A 1 331 ? 11.059 -2.620 4.874 1.00 91.94 331 PRO A O 1
ATOM 2498 N N . CYS A 1 332 ? 12.805 -2.600 3.479 1.00 91.12 332 CYS A N 1
ATOM 2499 C CA . CYS A 1 332 ? 13.404 -1.388 4.043 1.00 91.12 332 CYS A CA 1
ATOM 2500 C C . CYS A 1 332 ? 12.736 -0.081 3.583 1.00 91.12 332 CYS A C 1
ATOM 2502 O O . CYS A 1 332 ? 13.117 0.982 4.072 1.00 91.12 332 CYS A O 1
ATOM 2504 N N . GLN A 1 333 ? 11.778 -0.133 2.651 1.00 91.44 333 GLN A N 1
ATOM 2505 C CA . GLN A 1 333 ? 11.023 1.032 2.166 1.00 91.44 333 GLN A CA 1
ATOM 2506 C C . GLN A 1 333 ? 9.572 1.064 2.656 1.00 91.44 333 GLN A C 1
ATOM 2508 O O . GLN A 1 333 ? 8.834 1.964 2.269 1.00 91.44 333 GLN A O 1
ATOM 2513 N N . ALA A 1 334 ? 9.163 0.137 3.524 1.00 91.00 334 ALA A N 1
ATOM 2514 C CA . ALA A 1 334 ? 7.819 0.135 4.087 1.00 91.00 334 ALA A CA 1
ATOM 2515 C C . ALA A 1 334 ? 7.629 1.306 5.064 1.00 91.00 334 ALA A C 1
ATOM 2517 O O . ALA A 1 334 ? 8.020 1.245 6.232 1.00 91.00 334 ALA A O 1
ATOM 2518 N N . ILE A 1 335 ? 7.029 2.391 4.576 1.00 90.44 335 ILE A N 1
ATOM 2519 C CA . ILE A 1 335 ? 6.827 3.640 5.334 1.00 90.44 335 ILE A CA 1
ATOM 2520 C C . ILE A 1 335 ? 5.352 3.926 5.651 1.00 90.44 335 ILE A C 1
ATOM 2522 O O . ILE A 1 335 ? 5.046 4.877 6.372 1.00 90.44 335 ILE A O 1
ATOM 2526 N N . TYR A 1 336 ? 4.430 3.097 5.153 1.00 89.81 336 TYR A N 1
ATOM 2527 C CA . TYR A 1 336 ? 2.983 3.264 5.329 1.00 89.81 336 TYR A CA 1
ATOM 2528 C C . TYR A 1 336 ? 2.384 2.425 6.469 1.00 89.81 336 TYR A C 1
ATOM 2530 O O . TYR A 1 336 ? 1.176 2.203 6.498 1.00 89.81 336 TYR A O 1
ATOM 2538 N N . GLY A 1 337 ? 3.188 1.996 7.451 1.00 88.19 337 GLY A N 1
ATOM 2539 C CA . GLY A 1 337 ? 2.706 1.163 8.566 1.00 88.19 337 GLY A CA 1
ATOM 2540 C C . GLY A 1 337 ? 1.544 1.779 9.360 1.00 88.19 337 GLY A C 1
ATOM 2541 O O . GLY A 1 337 ? 0.639 1.079 9.801 1.00 88.19 337 GLY A O 1
ATOM 2542 N N . TRP A 1 338 ? 1.493 3.110 9.462 1.00 84.00 338 TRP A N 1
ATOM 2543 C CA . TRP A 1 338 ? 0.387 3.842 10.096 1.00 84.00 338 TRP A CA 1
ATOM 2544 C C . TRP A 1 338 ? -0.945 3.765 9.322 1.00 84.00 338 TRP A C 1
ATOM 2546 O O . TRP A 1 338 ? -1.984 4.092 9.887 1.00 84.00 338 TRP A O 1
ATOM 2556 N N . ARG A 1 339 ? -0.927 3.326 8.055 1.00 80.12 339 ARG A N 1
ATOM 2557 C CA . ARG A 1 339 ? -2.110 3.035 7.220 1.00 80.12 339 ARG A CA 1
ATOM 2558 C C . ARG A 1 339 ? -2.468 1.546 7.183 1.00 80.12 339 ARG A C 1
ATOM 2560 O O . ARG A 1 339 ? -3.279 1.145 6.363 1.00 80.12 339 ARG A O 1
ATOM 2567 N N . GLY A 1 340 ? -1.843 0.721 8.022 1.00 85.06 340 GLY A N 1
ATOM 2568 C CA . GLY A 1 340 ? -2.084 -0.724 8.054 1.00 85.06 340 GLY A CA 1
ATOM 2569 C C . GLY A 1 340 ? -1.203 -1.544 7.109 1.00 85.06 340 GLY A C 1
ATOM 2570 O O . GLY A 1 340 ? -1.390 -2.758 7.034 1.00 85.06 340 GLY A O 1
ATOM 2571 N N . ALA A 1 341 ? -0.234 -0.924 6.421 1.00 90.69 341 ALA A N 1
ATOM 2572 C CA . ALA A 1 341 ? 0.763 -1.668 5.656 1.00 90.69 341 ALA A CA 1
ATOM 2573 C C . ALA A 1 341 ? 1.613 -2.554 6.578 1.00 90.69 341 ALA A C 1
ATOM 2575 O O . ALA A 1 341 ? 2.011 -2.120 7.663 1.00 90.69 341 ALA A O 1
ATOM 2576 N N . SER A 1 342 ? 1.920 -3.777 6.141 1.00 92.44 342 SER A N 1
ATOM 2577 C CA . SER A 1 342 ? 2.736 -4.708 6.926 1.00 92.44 342 SER A CA 1
ATOM 2578 C C . SER A 1 342 ? 3.926 -5.238 6.135 1.00 92.44 342 SER A C 1
ATOM 2580 O O . SER A 1 342 ? 3.765 -5.863 5.088 1.00 92.44 342 SER A O 1
ATOM 2582 N N . VAL A 1 343 ? 5.130 -5.059 6.690 1.00 91.00 343 VAL A N 1
ATOM 2583 C CA . VAL A 1 343 ? 6.372 -5.645 6.152 1.00 91.00 343 VAL A CA 1
ATOM 2584 C C . VAL A 1 343 ? 6.297 -7.171 6.122 1.00 91.00 343 VAL A C 1
ATOM 2586 O O . VAL A 1 343 ? 6.834 -7.792 5.202 1.00 91.00 343 VAL A O 1
ATOM 2589 N N . ASP A 1 344 ? 5.558 -7.780 7.052 1.00 92.31 344 ASP A N 1
ATOM 2590 C CA . ASP A 1 344 ? 5.355 -9.229 7.087 1.00 92.31 344 ASP A CA 1
ATOM 2591 C C . ASP A 1 344 ? 4.763 -9.750 5.772 1.00 92.31 344 ASP A C 1
ATOM 2593 O O . ASP A 1 344 ? 5.019 -10.892 5.395 1.00 92.31 344 ASP A O 1
ATOM 2597 N N . ASN A 1 345 ? 4.019 -8.920 5.026 1.00 93.69 345 ASN A N 1
ATOM 2598 C CA . ASN A 1 345 ? 3.443 -9.310 3.743 1.00 93.69 345 ASN A CA 1
ATOM 2599 C C . ASN A 1 345 ? 4.528 -9.770 2.761 1.00 93.69 345 ASN A C 1
ATOM 2601 O O . ASN A 1 345 ? 4.379 -10.836 2.159 1.00 93.69 345 ASN A O 1
ATOM 2605 N N . ILE A 1 346 ? 5.621 -9.008 2.622 1.00 93.19 346 ILE A N 1
ATOM 2606 C CA . ILE A 1 346 ? 6.725 -9.356 1.715 1.00 93.19 346 ILE A CA 1
ATOM 2607 C C . ILE A 1 346 ? 7.670 -10.401 2.325 1.00 93.19 346 ILE A C 1
ATOM 2609 O O . ILE A 1 346 ? 8.242 -11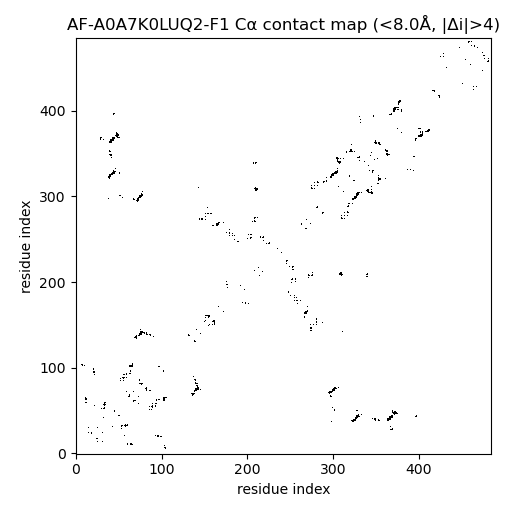.227 1.608 1.00 93.19 346 ILE A O 1
ATOM 2613 N N . GLU A 1 347 ? 7.837 -10.412 3.648 1.00 92.25 347 GLU A N 1
ATOM 2614 C CA . GLU A 1 347 ? 8.685 -11.399 4.321 1.00 92.25 347 GLU A CA 1
ATOM 2615 C C . GLU A 1 347 ? 8.095 -12.804 4.260 1.00 92.25 347 GLU A C 1
ATOM 2617 O O . GLU A 1 347 ? 8.797 -13.739 3.876 1.00 92.25 347 GLU A O 1
ATOM 2622 N N . GLN A 1 348 ? 6.801 -12.926 4.547 1.00 94.81 348 GLN A N 1
ATOM 2623 C CA . GLN A 1 348 ? 6.062 -14.185 4.556 1.00 94.81 348 GLN A CA 1
ATOM 2624 C C . GLN A 1 348 ? 5.387 -14.484 3.209 1.00 94.81 348 GLN A C 1
ATOM 2626 O O . GLN A 1 348 ? 4.560 -15.390 3.114 1.00 94.81 348 GLN A O 1
ATOM 2631 N N . PHE A 1 349 ? 5.715 -13.742 2.139 1.00 96.69 349 PHE A N 1
ATOM 2632 C CA . PHE A 1 349 ? 5.153 -13.997 0.808 1.00 96.69 349 PHE A CA 1
ATOM 2633 C C . PHE A 1 349 ? 5.265 -15.473 0.383 1.00 96.69 349 PHE A C 1
ATOM 2635 O O . PHE A 1 349 ? 4.250 -16.009 -0.061 1.00 96.69 349 PHE A O 1
ATOM 2642 N N . PRO A 1 350 ? 6.415 -16.166 0.562 1.00 95.62 350 PRO A N 1
ATOM 2643 C CA . PRO A 1 350 ? 6.531 -17.574 0.180 1.00 95.62 350 PRO A CA 1
ATOM 2644 C C . PRO A 1 350 ? 5.526 -18.512 0.848 1.00 95.62 350 PRO A C 1
ATOM 2646 O O . PRO A 1 350 ? 5.179 -19.534 0.264 1.00 95.62 350 PRO A O 1
ATOM 2649 N N . GLN A 1 351 ? 5.068 -18.167 2.052 1.00 95.00 351 GLN A N 1
ATOM 2650 C CA . GLN A 1 351 ? 4.054 -18.890 2.814 1.00 95.00 351 GLN A CA 1
ATOM 2651 C C . GLN A 1 351 ? 2.640 -18.434 2.445 1.00 95.00 351 GLN A C 1
ATOM 2653 O O . GLN A 1 351 ? 1.709 -19.232 2.459 1.00 95.00 351 GLN A O 1
ATOM 2658 N N . HIS A 1 352 ? 2.470 -17.150 2.121 1.00 96.12 352 HIS A N 1
ATOM 2659 C CA . HIS A 1 352 ? 1.187 -16.574 1.730 1.00 96.12 352 HIS A CA 1
ATOM 2660 C C . HIS A 1 352 ? 0.733 -17.006 0.330 1.00 96.12 352 HIS A C 1
ATOM 2662 O O . HIS A 1 352 ? -0.470 -17.156 0.112 1.00 96.12 352 HIS A O 1
ATOM 2668 N N . PHE A 1 353 ? 1.685 -17.189 -0.588 1.00 97.62 353 PHE A N 1
ATOM 2669 C CA . PHE A 1 353 ? 1.481 -17.616 -1.973 1.00 97.62 353 PHE A CA 1
ATOM 2670 C C . PHE A 1 353 ? 2.399 -18.805 -2.286 1.00 97.62 353 PHE A C 1
ATOM 2672 O O . PHE A 1 353 ? 3.403 -18.644 -2.976 1.00 97.62 353 PHE A O 1
ATOM 2679 N N . PRO A 1 354 ? 2.106 -19.992 -1.744 1.00 96.81 354 PRO A N 1
ATOM 2680 C CA . PRO A 1 354 ? 2.889 -21.198 -2.001 1.00 96.81 354 PRO A CA 1
ATOM 2681 C C . PRO A 1 354 ? 2.809 -21.646 -3.469 1.00 96.81 354 PRO A C 1
ATOM 2683 O O . PRO A 1 354 ? 1.755 -21.574 -4.102 1.00 96.81 354 PRO A O 1
ATOM 2686 N N . ALA A 1 355 ? 3.919 -22.158 -3.997 1.00 95.44 355 ALA A N 1
ATOM 2687 C CA . ALA A 1 355 ? 3.945 -22.852 -5.280 1.00 95.44 355 ALA A CA 1
ATOM 2688 C C . ALA A 1 355 ? 3.309 -24.243 -5.148 1.00 95.44 355 ALA A C 1
ATOM 2690 O O . ALA A 1 355 ? 3.334 -24.842 -4.075 1.00 95.44 355 ALA A O 1
ATOM 2691 N N . VAL A 1 356 ? 2.756 -24.767 -6.243 1.00 93.75 356 VAL A N 1
ATOM 2692 C CA . VAL A 1 356 ? 2.155 -26.108 -6.276 1.00 93.75 356 VAL A CA 1
ATOM 2693 C C . VAL A 1 356 ? 2.937 -26.978 -7.240 1.00 93.75 356 VAL A C 1
ATOM 2695 O O . VAL A 1 356 ? 2.898 -26.752 -8.448 1.00 93.75 356 VAL A O 1
ATOM 2698 N N . ARG A 1 357 ? 3.636 -27.981 -6.708 1.00 90.94 357 ARG A N 1
ATOM 2699 C CA . ARG A 1 357 ? 4.439 -28.931 -7.487 1.00 90.94 357 ARG A CA 1
ATOM 2700 C C . ARG A 1 357 ? 3.984 -30.339 -7.161 1.00 90.94 357 ARG A C 1
ATOM 2702 O O . ARG A 1 357 ? 3.909 -30.707 -5.995 1.00 90.94 357 ARG A O 1
ATOM 2709 N N . ASP A 1 358 ? 3.586 -31.091 -8.183 1.00 88.06 358 ASP A N 1
ATOM 2710 C CA . ASP A 1 358 ? 3.037 -32.448 -8.037 1.00 88.06 358 ASP A CA 1
ATOM 2711 C C . ASP A 1 358 ? 1.880 -32.549 -7.014 1.00 88.06 358 ASP A C 1
ATOM 2713 O O . ASP A 1 358 ? 1.714 -33.550 -6.320 1.00 88.06 358 ASP A O 1
ATOM 2717 N N . GLY A 1 359 ? 1.065 -31.491 -6.911 1.00 87.69 359 GLY A N 1
ATOM 2718 C CA . GLY A 1 359 ? -0.059 -31.400 -5.969 1.00 87.69 359 GLY A CA 1
ATOM 2719 C C . GLY A 1 359 ? 0.328 -31.052 -4.526 1.00 87.69 359 GLY A C 1
ATOM 2720 O O . GLY A 1 359 ? -0.546 -31.005 -3.662 1.00 87.69 359 GLY A O 1
ATOM 2721 N N . VAL A 1 360 ? 1.609 -30.789 -4.257 1.00 92.19 360 VAL A N 1
ATOM 2722 C CA . VAL A 1 360 ? 2.124 -30.397 -2.942 1.00 92.19 360 VAL A CA 1
ATOM 2723 C C . VAL A 1 360 ? 2.373 -28.891 -2.906 1.00 92.19 360 VAL A C 1
ATOM 2725 O O . VAL A 1 360 ? 2.972 -28.328 -3.822 1.00 92.19 360 VAL A O 1
ATOM 2728 N N . MET A 1 361 ? 1.909 -28.244 -1.833 1.00 92.44 361 MET A N 1
ATOM 2729 C CA . MET A 1 361 ? 2.183 -26.831 -1.571 1.00 92.44 361 MET A CA 1
ATOM 2730 C C . MET A 1 361 ? 3.607 -26.681 -1.021 1.00 92.44 361 MET A C 1
ATOM 2732 O O . MET A 1 361 ? 3.929 -27.232 0.033 1.00 92.44 361 MET A O 1
ATOM 2736 N N . GLU A 1 362 ? 4.442 -25.904 -1.700 1.00 94.06 362 GLU A N 1
ATOM 2737 C CA . GLU A 1 362 ? 5.812 -25.588 -1.296 1.00 94.06 362 GLU A CA 1
ATOM 2738 C C . GLU A 1 362 ? 6.010 -24.074 -1.178 1.00 94.06 362 GLU A C 1
ATOM 2740 O O . GLU A 1 362 ? 5.349 -23.285 -1.855 1.00 94.06 362 GLU A O 1
ATOM 2745 N N . SER A 1 363 ? 6.954 -23.647 -0.337 1.00 93.44 363 SER A N 1
ATOM 2746 C CA . SER A 1 363 ? 7.316 -22.231 -0.237 1.00 93.44 363 SER A CA 1
ATOM 2747 C C . SER A 1 363 ? 7.778 -21.681 -1.588 1.00 93.44 363 SER A C 1
ATOM 2749 O O . SER A 1 363 ? 8.633 -22.270 -2.253 1.00 93.44 363 SER A O 1
ATOM 2751 N N . SER A 1 364 ? 7.248 -20.519 -1.966 1.00 94.81 364 SER A N 1
ATOM 2752 C CA . SER A 1 364 ? 7.585 -19.865 -3.232 1.00 94.81 364 SER A CA 1
ATOM 2753 C C . SER A 1 364 ? 9.052 -19.420 -3.318 1.00 94.81 364 SER A C 1
ATOM 2755 O O . SER A 1 364 ? 9.727 -19.188 -2.310 1.00 94.81 364 SER A O 1
ATOM 2757 N N . ALA A 1 365 ? 9.545 -19.216 -4.542 1.00 94.75 365 ALA A N 1
ATOM 2758 C CA . ALA A 1 365 ? 10.902 -18.723 -4.763 1.00 94.75 365 ALA A CA 1
ATOM 2759 C C . ALA A 1 365 ? 11.071 -17.252 -4.332 1.00 94.75 365 ALA A C 1
ATOM 2761 O O . ALA A 1 365 ? 10.137 -16.447 -4.418 1.00 94.75 365 ALA A O 1
ATOM 2762 N N . ARG A 1 366 ? 12.296 -16.900 -3.916 1.00 95.31 366 ARG A N 1
ATOM 2763 C CA . ARG A 1 366 ? 12.732 -15.531 -3.602 1.00 95.31 366 ARG A CA 1
ATOM 2764 C C . ARG A 1 366 ? 13.906 -15.141 -4.497 1.00 95.31 366 ARG A C 1
ATOM 2766 O O . ARG A 1 366 ? 14.897 -15.864 -4.550 1.00 95.31 366 ARG A O 1
ATOM 2773 N N . TYR A 1 367 ? 13.813 -13.981 -5.139 1.00 95.06 367 TYR A N 1
ATOM 2774 C CA . TYR A 1 367 ? 14.846 -13.442 -6.025 1.00 95.06 367 TYR A CA 1
ATOM 2775 C C . TYR A 1 367 ? 15.362 -12.094 -5.502 1.00 95.06 367 TYR A C 1
ATOM 2777 O O . TYR A 1 367 ? 14.551 -11.187 -5.302 1.00 95.06 367 TYR A O 1
ATOM 2785 N N . PRO A 1 368 ? 16.675 -11.920 -5.278 1.00 94.00 368 PRO A N 1
ATOM 2786 C CA . PRO A 1 368 ? 17.237 -10.626 -4.910 1.00 94.00 368 PRO A CA 1
ATOM 2787 C C . PRO A 1 368 ? 17.438 -9.742 -6.150 1.00 94.00 368 PRO A C 1
ATOM 2789 O O . PRO A 1 368 ? 17.844 -10.233 -7.201 1.00 94.00 368 PRO A O 1
ATOM 2792 N N . LEU A 1 369 ? 17.206 -8.432 -6.020 1.00 92.19 369 LEU A N 1
ATOM 2793 C CA . LEU A 1 369 ? 17.725 -7.415 -6.944 1.00 92.19 369 LEU A CA 1
ATOM 2794 C C . LEU A 1 369 ? 18.556 -6.394 -6.154 1.00 92.19 369 LEU A C 1
ATOM 2796 O O . LEU A 1 369 ? 18.013 -5.480 -5.520 1.00 92.19 369 LEU A O 1
ATOM 2800 N N . SER A 1 370 ? 19.879 -6.545 -6.196 1.00 89.31 370 SER A N 1
ATOM 2801 C CA . SER A 1 370 ? 20.841 -5.765 -5.402 1.00 89.31 370 SER A CA 1
ATOM 2802 C C . SER A 1 370 ? 21.495 -4.624 -6.199 1.00 89.31 370 SER A C 1
ATOM 2804 O O . SER A 1 370 ? 22.048 -3.675 -5.632 1.00 89.31 370 SER A O 1
ATOM 2806 N N . PHE A 1 371 ? 21.403 -4.677 -7.530 1.00 88.25 371 PHE A N 1
ATOM 2807 C CA . PHE A 1 371 ? 22.165 -3.809 -8.427 1.00 88.25 371 PHE A CA 1
ATOM 2808 C C . PHE A 1 371 ? 21.498 -2.442 -8.678 1.00 88.25 371 PHE A C 1
ATOM 2810 O O . PHE A 1 371 ? 20.626 -2.302 -9.538 1.00 88.25 371 PHE A O 1
ATOM 2817 N N . ASN A 1 372 ? 21.925 -1.395 -7.965 1.00 87.19 372 ASN A N 1
ATOM 2818 C CA . ASN A 1 372 ? 21.365 -0.044 -8.078 1.00 87.19 372 ASN A CA 1
ATOM 2819 C C . ASN A 1 372 ? 21.865 0.685 -9.339 1.00 87.19 372 ASN A C 1
ATOM 2821 O O . ASN A 1 372 ? 23.064 0.861 -9.537 1.00 87.19 372 ASN A O 1
ATOM 2825 N N . ARG A 1 373 ? 20.945 1.178 -10.173 1.00 83.50 373 ARG A N 1
ATOM 2826 C CA . ARG A 1 373 ? 21.267 1.930 -11.407 1.00 83.50 373 ARG A CA 1
ATOM 2827 C C . ARG A 1 373 ? 20.955 3.427 -11.332 1.00 83.50 373 ARG A C 1
ATOM 2829 O O . ARG A 1 373 ? 21.338 4.195 -12.225 1.00 83.50 373 ARG A O 1
ATOM 2836 N N . ARG A 1 374 ? 20.232 3.837 -10.289 1.00 83.88 374 ARG A N 1
ATOM 2837 C CA . ARG A 1 374 ? 19.719 5.201 -10.108 1.00 83.88 374 ARG A CA 1
ATOM 2838 C C . ARG A 1 374 ? 20.778 6.125 -9.508 1.00 83.88 374 ARG A C 1
ATOM 2840 O O . ARG A 1 374 ? 20.971 7.224 -10.013 1.00 83.88 374 ARG A O 1
ATOM 2847 N N . SER A 1 375 ? 21.453 5.667 -8.461 1.00 85.62 375 SER A N 1
ATOM 2848 C CA . SER A 1 375 ? 22.283 6.474 -7.569 1.00 85.62 375 SER A CA 1
ATOM 2849 C C . SER A 1 375 ? 23.773 6.208 -7.782 1.00 85.62 375 SER A C 1
ATOM 2851 O O . SER A 1 375 ? 24.177 5.085 -8.077 1.00 85.62 375 SER A O 1
ATOM 2853 N N . GLY A 1 376 ? 24.593 7.250 -7.619 1.00 83.88 376 GLY A N 1
ATOM 2854 C CA . GLY A 1 376 ? 26.051 7.134 -7.657 1.00 83.88 376 GLY A CA 1
ATOM 2855 C C . GLY A 1 376 ? 26.641 6.511 -6.379 1.00 83.88 376 GLY A C 1
ATOM 2856 O O . GLY A 1 376 ? 25.939 6.391 -5.367 1.00 83.88 376 GLY A O 1
ATOM 2857 N N . PRO A 1 377 ? 27.939 6.147 -6.391 1.00 83.75 377 PRO A N 1
ATOM 2858 C CA . PRO A 1 377 ? 28.589 5.450 -5.281 1.00 83.75 377 PRO A CA 1
ATOM 2859 C C . PRO A 1 377 ? 28.521 6.183 -3.933 1.00 83.75 377 PRO A C 1
ATOM 2861 O O . PRO A 1 377 ? 28.282 5.529 -2.918 1.00 83.75 377 PRO A O 1
ATOM 2864 N N . SER A 1 378 ? 28.675 7.516 -3.899 1.00 86.62 378 SER A N 1
ATOM 2865 C CA . SER A 1 378 ? 28.682 8.278 -2.637 1.00 86.62 378 SER A CA 1
ATOM 2866 C C . SER A 1 378 ? 27.330 8.221 -1.924 1.00 86.62 378 SER A C 1
ATOM 2868 O O . SER A 1 378 ? 27.259 7.833 -0.758 1.00 86.62 378 SER A O 1
ATOM 2870 N N . SER A 1 379 ? 26.236 8.536 -2.628 1.00 87.56 379 SER A N 1
ATOM 2871 C CA . SER A 1 379 ? 24.882 8.465 -2.060 1.00 87.56 379 SER A CA 1
ATOM 2872 C C . SER A 1 379 ? 24.514 7.036 -1.657 1.00 87.56 379 SER A C 1
ATOM 2874 O O . SER A 1 379 ? 23.888 6.826 -0.618 1.00 87.56 379 SER A O 1
ATOM 2876 N N . LEU A 1 380 ? 24.936 6.043 -2.449 1.00 88.56 380 LEU A N 1
ATOM 2877 C CA . LEU A 1 380 ? 24.675 4.638 -2.152 1.00 88.56 380 LEU A CA 1
ATOM 2878 C C . LEU A 1 380 ? 25.455 4.149 -0.925 1.00 88.56 380 LEU A C 1
ATOM 2880 O O . LEU A 1 380 ? 24.938 3.324 -0.174 1.00 88.56 380 LEU A O 1
ATOM 2884 N N . SER A 1 381 ? 26.670 4.656 -0.688 1.00 89.12 381 SER A N 1
ATOM 2885 C CA . SER A 1 381 ? 27.432 4.356 0.530 1.00 89.12 381 SER A CA 1
ATOM 2886 C C . SER A 1 381 ? 26.678 4.826 1.769 1.00 89.12 381 SER A C 1
ATOM 2888 O O . SER A 1 381 ? 26.432 4.024 2.666 1.00 89.12 381 SER A O 1
ATOM 2890 N N . VAL A 1 382 ? 26.225 6.084 1.773 1.00 91.06 382 VAL A N 1
ATOM 2891 C CA . VAL A 1 382 ? 25.452 6.655 2.887 1.00 91.06 382 VAL A CA 1
ATOM 2892 C C . VAL A 1 382 ? 24.165 5.862 3.121 1.00 91.06 382 VAL A C 1
ATOM 2894 O O . VAL A 1 382 ? 23.894 5.448 4.246 1.00 91.06 382 VAL A O 1
ATOM 2897 N N . ALA A 1 383 ? 23.404 5.566 2.062 1.00 90.81 383 ALA A N 1
ATOM 2898 C CA . ALA A 1 383 ? 22.179 4.774 2.171 1.00 90.81 383 ALA A CA 1
ATOM 2899 C C . ALA A 1 383 ? 22.439 3.357 2.717 1.00 90.81 383 ALA A C 1
ATOM 2901 O O . ALA A 1 383 ? 21.698 2.867 3.572 1.00 90.81 383 ALA A O 1
ATOM 2902 N N . ASN A 1 384 ? 23.506 2.695 2.259 1.00 91.44 384 ASN A N 1
ATOM 2903 C CA . ASN A 1 384 ? 23.909 1.380 2.751 1.00 91.44 384 ASN A CA 1
ATOM 2904 C C . ASN A 1 384 ? 24.296 1.415 4.238 1.00 91.44 384 ASN A C 1
ATOM 2906 O O . ASN A 1 384 ? 23.947 0.498 4.986 1.00 91.44 384 ASN A O 1
ATOM 2910 N N . ASP A 1 385 ? 25.023 2.441 4.669 1.00 93.00 385 ASP A N 1
ATOM 2911 C CA . ASP A 1 385 ? 25.475 2.546 6.052 1.00 93.00 385 ASP A CA 1
ATOM 2912 C C . ASP A 1 385 ? 24.315 2.847 7.005 1.00 93.00 385 ASP A C 1
ATOM 2914 O O . ASP A 1 385 ? 24.183 2.163 8.021 1.00 93.00 385 ASP A O 1
ATOM 2918 N N . LEU A 1 386 ? 23.414 3.763 6.632 1.00 92.25 386 LEU A N 1
ATOM 2919 C CA . LEU A 1 386 ? 22.207 4.079 7.406 1.00 92.25 386 LEU A CA 1
ATOM 2920 C C . LEU A 1 386 ? 21.263 2.875 7.541 1.00 92.25 386 LEU A C 1
ATOM 2922 O O . LEU A 1 386 ? 20.724 2.619 8.614 1.00 92.25 386 LEU A O 1
ATOM 2926 N N . SER A 1 387 ? 21.084 2.099 6.469 1.00 91.25 387 SER A N 1
ATOM 2927 C CA . SER A 1 387 ? 20.151 0.962 6.445 1.00 91.25 387 SER A CA 1
ATOM 2928 C C . SER A 1 387 ? 20.739 -0.347 6.984 1.00 91.25 387 SER A C 1
ATOM 2930 O O . SER A 1 387 ? 20.040 -1.357 7.019 1.00 91.25 387 SER A O 1
ATOM 2932 N N . ARG A 1 388 ? 22.011 -0.384 7.407 1.00 91.25 388 ARG A N 1
ATOM 2933 C CA . ARG A 1 388 ? 22.714 -1.630 7.775 1.00 91.25 388 ARG A CA 1
ATOM 2934 C C . ARG A 1 388 ? 21.961 -2.464 8.818 1.00 91.25 388 ARG A C 1
ATOM 2936 O O . ARG A 1 388 ? 21.753 -3.652 8.596 1.00 91.25 388 ARG A O 1
ATOM 2943 N N . GLY A 1 389 ? 21.543 -1.838 9.919 1.00 90.88 389 GLY A N 1
ATOM 2944 C CA . GLY A 1 389 ? 20.839 -2.522 11.010 1.00 90.88 389 GLY A CA 1
ATOM 2945 C C . GLY A 1 389 ? 19.387 -2.887 10.690 1.00 90.88 389 GLY A C 1
ATOM 2946 O O . GLY A 1 389 ? 18.842 -3.796 11.310 1.00 90.88 389 GLY A O 1
ATOM 2947 N N . LEU A 1 390 ? 18.762 -2.196 9.730 1.00 88.44 390 LEU A N 1
ATOM 2948 C CA . LEU A 1 390 ? 17.421 -2.531 9.252 1.00 88.44 390 LEU A CA 1
ATOM 2949 C C . LEU A 1 390 ? 17.486 -3.745 8.321 1.00 88.44 390 LEU A C 1
ATOM 2951 O O . LEU A 1 390 ? 16.805 -4.735 8.549 1.00 88.44 390 LEU A O 1
ATOM 2955 N N . ARG A 1 391 ? 18.395 -3.729 7.342 1.00 88.50 391 ARG A N 1
ATOM 2956 C CA . ARG A 1 391 ? 18.572 -4.830 6.383 1.00 88.50 391 ARG A CA 1
ATOM 2957 C C . ARG A 1 391 ? 18.936 -6.149 7.039 1.00 88.50 391 ARG A C 1
ATOM 2959 O O . ARG A 1 391 ? 18.441 -7.179 6.609 1.00 88.50 391 ARG A O 1
ATOM 2966 N N . SER A 1 392 ? 19.742 -6.124 8.102 1.00 88.38 392 SER A N 1
ATOM 2967 C CA . SER A 1 392 ? 20.098 -7.343 8.838 1.00 88.38 392 SER A CA 1
ATOM 2968 C C . SER A 1 392 ? 18.903 -8.043 9.496 1.00 88.38 392 SER A C 1
ATOM 2970 O O . SER A 1 392 ? 19.062 -9.162 9.968 1.00 88.38 392 SER A O 1
ATOM 2972 N N . ARG A 1 393 ? 17.731 -7.395 9.564 1.00 89.44 393 ARG A N 1
ATOM 2973 C CA . ARG A 1 393 ? 16.488 -7.989 10.075 1.00 89.44 393 ARG A CA 1
ATOM 2974 C C . ARG A 1 393 ? 15.680 -8.709 8.995 1.00 89.44 393 ARG A C 1
ATOM 2976 O O . ARG A 1 393 ? 14.800 -9.478 9.350 1.00 89.44 393 ARG A O 1
ATOM 2983 N N . HIS A 1 394 ? 15.980 -8.477 7.717 1.00 87.94 394 HIS A N 1
ATOM 2984 C CA . HIS A 1 394 ? 15.169 -8.943 6.596 1.00 87.94 394 HIS A CA 1
ATOM 2985 C C . HIS A 1 394 ? 15.902 -10.007 5.776 1.00 87.94 394 HIS A C 1
ATOM 2987 O O . HIS A 1 394 ? 17.074 -9.866 5.422 1.00 87.94 394 HIS A O 1
ATOM 2993 N N . THR A 1 395 ? 15.195 -11.081 5.427 1.00 82.00 395 THR A N 1
ATOM 2994 C CA . THR A 1 395 ? 15.776 -12.200 4.670 1.00 82.00 395 THR A CA 1
ATOM 2995 C C . THR A 1 395 ? 15.885 -11.874 3.179 1.00 82.00 395 THR A C 1
ATOM 2997 O O . THR A 1 395 ? 14.935 -11.392 2.563 1.00 82.00 395 THR A O 1
ATOM 3000 N N . GLY A 1 396 ? 17.020 -12.200 2.557 1.00 77.75 396 GLY A N 1
ATOM 3001 C CA . GLY A 1 396 ? 17.209 -12.063 1.106 1.00 77.75 396 GLY A CA 1
ATOM 3002 C C . GLY A 1 396 ? 17.400 -10.626 0.616 1.00 77.75 396 GLY A C 1
ATOM 3003 O O . GLY A 1 396 ? 17.274 -10.379 -0.580 1.00 77.75 396 GLY A O 1
ATOM 3004 N N . LEU A 1 397 ? 17.695 -9.685 1.520 1.00 82.62 397 LEU A N 1
ATOM 3005 C CA . LEU A 1 397 ? 18.045 -8.317 1.161 1.00 82.62 397 LEU A CA 1
ATOM 3006 C C . LEU A 1 397 ? 19.564 -8.134 1.215 1.00 82.62 397 LEU A C 1
ATOM 3008 O O . LEU A 1 397 ? 20.181 -8.132 2.281 1.00 82.62 397 LEU A O 1
ATOM 3012 N N . GLU A 1 398 ? 20.169 -7.983 0.044 1.00 83.75 398 GLU A N 1
ATOM 3013 C CA . GLU A 1 398 ? 21.617 -7.861 -0.091 1.00 83.75 398 GLU A CA 1
ATOM 3014 C C . GLU A 1 398 ? 22.106 -6.411 0.016 1.00 83.75 398 GLU A C 1
ATOM 3016 O O . GLU A 1 398 ? 21.342 -5.435 -0.002 1.00 83.75 398 GLU A O 1
ATOM 3021 N N . ARG A 1 399 ? 23.430 -6.252 0.137 1.00 87.75 399 ARG A N 1
ATOM 3022 C CA . ARG A 1 399 ? 24.034 -4.924 0.079 1.00 87.75 399 ARG A CA 1
ATOM 3023 C C . ARG A 1 399 ? 23.880 -4.351 -1.325 1.00 87.75 399 ARG A C 1
ATOM 3025 O O . ARG A 1 399 ? 24.310 -4.976 -2.282 1.00 87.75 399 ARG A O 1
ATOM 3032 N N . LEU A 1 400 ? 23.360 -3.128 -1.438 1.00 87.19 400 LEU A N 1
ATOM 3033 C CA . LEU A 1 400 ? 23.214 -2.487 -2.739 1.00 87.19 400 LEU A CA 1
ATOM 3034 C C . LEU A 1 400 ? 24.582 -2.157 -3.327 1.00 87.19 400 LEU A C 1
ATOM 3036 O O . LEU A 1 400 ? 25.360 -1.413 -2.716 1.00 87.19 400 LEU A O 1
ATOM 3040 N N . SER A 1 401 ? 24.847 -2.670 -4.522 1.00 84.94 401 SER A N 1
ATOM 3041 C CA . SER A 1 401 ? 26.030 -2.339 -5.310 1.00 84.94 401 SER A CA 1
ATOM 3042 C C . SER A 1 401 ? 25.670 -1.355 -6.416 1.00 84.94 401 SER A C 1
ATOM 3044 O O . SER A 1 401 ? 24.598 -1.428 -7.016 1.00 84.94 401 SER A O 1
ATOM 3046 N N . SER A 1 402 ? 26.572 -0.417 -6.698 1.00 78.94 402 SER A N 1
ATOM 3047 C CA . SER A 1 402 ? 26.384 0.527 -7.798 1.00 78.94 402 SER A CA 1
ATOM 3048 C C . SER A 1 402 ? 26.606 -0.181 -9.129 1.00 78.94 402 SER A C 1
ATOM 3050 O O . SER A 1 402 ? 27.702 -0.661 -9.405 1.00 78.94 402 SER A O 1
ATOM 3052 N N . GLY A 1 403 ? 25.579 -0.172 -9.971 1.00 64.38 403 GLY A N 1
ATOM 3053 C CA . GLY A 1 403 ? 25.659 -0.504 -11.387 1.00 64.38 403 GLY A CA 1
ATOM 3054 C C . GLY A 1 403 ? 25.899 0.691 -12.296 1.00 64.38 403 GLY A C 1
ATOM 3055 O O . GLY A 1 403 ? 25.938 0.532 -13.515 1.00 64.38 403 GLY A O 1
ATOM 3056 N N . ALA A 1 404 ? 26.039 1.894 -11.733 1.00 56.06 404 ALA A N 1
ATOM 3057 C CA . ALA A 1 404 ? 26.462 3.046 -12.504 1.00 56.06 404 ALA A CA 1
ATOM 3058 C C . ALA A 1 404 ? 27.869 2.793 -13.059 1.00 56.06 404 ALA A C 1
ATOM 3060 O O . ALA A 1 404 ? 28.809 2.547 -12.301 1.00 56.06 404 ALA A O 1
ATOM 3061 N N . SER A 1 405 ? 28.006 2.881 -14.386 1.00 51.72 405 SER A N 1
ATOM 3062 C CA . SER A 1 405 ? 29.312 3.021 -15.030 1.00 51.72 405 SER A CA 1
ATOM 3063 C C . SER A 1 405 ? 30.079 4.152 -14.340 1.00 51.72 405 SER A C 1
ATOM 3065 O O . SER A 1 405 ? 29.477 5.169 -13.978 1.00 51.72 405 SER A O 1
ATOM 3067 N N . ALA A 1 406 ? 31.398 3.998 -14.196 1.00 48.66 406 ALA A N 1
ATOM 3068 C CA . ALA A 1 406 ? 32.313 5.008 -13.653 1.00 48.66 406 ALA A CA 1
ATOM 3069 C C . ALA A 1 406 ? 32.117 6.423 -14.258 1.00 48.66 406 ALA A C 1
ATOM 3071 O O . ALA A 1 406 ? 32.547 7.412 -13.674 1.00 48.66 406 ALA A O 1
ATOM 3072 N N . ALA A 1 407 ? 31.409 6.526 -15.390 1.00 48.25 407 ALA A N 1
ATOM 3073 C CA . ALA A 1 407 ? 30.982 7.753 -16.051 1.00 48.25 407 ALA A CA 1
ATOM 3074 C C . ALA A 1 407 ? 30.013 8.667 -15.262 1.00 48.25 407 ALA A C 1
ATOM 3076 O O . ALA A 1 407 ? 29.974 9.856 -15.559 1.00 48.25 407 ALA A O 1
ATOM 3077 N N . LYS A 1 408 ? 29.236 8.186 -14.273 1.00 56.44 408 LYS A N 1
ATOM 3078 C CA . LYS A 1 408 ? 28.287 9.053 -13.519 1.00 56.44 408 LYS A CA 1
ATOM 3079 C C . LYS A 1 408 ? 28.944 9.936 -12.440 1.00 56.44 408 LYS A C 1
ATOM 3081 O O . LYS A 1 408 ? 28.249 10.723 -11.802 1.00 56.44 408 LYS A O 1
ATOM 3086 N N . GLY A 1 409 ? 30.262 9.840 -12.246 1.00 59.00 409 GLY A N 1
ATOM 3087 C CA . GLY A 1 409 ? 30.969 10.539 -11.169 1.00 59.00 409 GLY A CA 1
ATOM 3088 C C . GLY A 1 409 ? 30.561 10.042 -9.774 1.00 59.00 409 GLY A C 1
ATOM 3089 O O . GLY A 1 409 ? 29.635 9.247 -9.612 1.00 59.00 409 GLY A O 1
ATOM 3090 N N . SER A 1 410 ? 31.272 10.482 -8.735 1.00 65.12 410 SER A N 1
ATOM 3091 C CA . SER A 1 410 ? 30.970 10.071 -7.357 1.00 65.12 410 SER A CA 1
ATOM 3092 C C . SER A 1 410 ? 29.722 10.761 -6.793 1.00 65.12 410 SER A C 1
ATOM 3094 O O . SER A 1 410 ? 29.050 10.193 -5.935 1.00 65.12 410 SER A O 1
ATOM 3096 N N . GLY A 1 411 ? 29.392 11.965 -7.275 1.00 75.31 411 GLY A N 1
ATOM 3097 C CA . GLY A 1 411 ? 28.490 12.881 -6.573 1.00 75.31 411 GLY A CA 1
ATOM 3098 C C . GLY A 1 411 ? 29.099 13.373 -5.250 1.00 75.31 411 GLY A C 1
ATOM 3099 O O . GLY A 1 411 ? 30.109 12.838 -4.781 1.00 75.31 411 GLY A O 1
ATOM 3100 N N . ASP A 1 412 ? 28.486 14.396 -4.656 1.00 82.62 412 ASP A N 1
ATOM 3101 C CA . ASP A 1 412 ? 28.874 14.967 -3.360 1.00 82.62 412 ASP A CA 1
ATOM 3102 C C . ASP A 1 412 ? 27.675 14.890 -2.403 1.00 82.62 412 ASP A C 1
ATOM 3104 O O . ASP A 1 412 ? 26.557 15.243 -2.784 1.00 82.62 412 ASP A O 1
ATOM 3108 N N . VAL A 1 413 ? 27.896 14.396 -1.182 1.00 88.75 413 VAL A N 1
ATOM 3109 C CA . VAL A 1 413 ? 26.872 14.326 -0.130 1.00 88.75 413 VAL A CA 1
ATOM 3110 C C . VAL A 1 413 ? 27.293 15.267 0.987 1.00 88.75 413 VAL A C 1
ATOM 3112 O O . VAL A 1 413 ? 28.321 15.059 1.628 1.00 88.75 413 VAL A O 1
ATOM 3115 N N . ARG A 1 414 ? 26.481 16.297 1.229 1.00 91.31 414 ARG A N 1
ATOM 3116 C CA . ARG A 1 414 ? 26.745 17.335 2.231 1.00 91.31 414 ARG A CA 1
ATOM 3117 C C . ARG A 1 414 ? 25.753 17.230 3.373 1.00 91.31 414 ARG A C 1
ATOM 3119 O O . ARG A 1 414 ? 24.563 17.042 3.139 1.00 91.31 414 ARG A O 1
ATOM 3126 N N . VAL A 1 415 ? 26.249 17.404 4.592 1.00 92.94 415 VAL A N 1
ATOM 3127 C CA . VAL A 1 415 ? 25.448 17.447 5.818 1.00 92.94 415 VAL A CA 1
ATOM 3128 C C . VAL A 1 415 ? 25.748 18.764 6.524 1.00 92.94 415 VAL A C 1
ATOM 3130 O O . VAL A 1 415 ? 26.916 19.113 6.692 1.00 92.94 415 VAL A O 1
ATOM 3133 N N . GLY A 1 416 ? 24.702 19.495 6.904 1.00 94.00 416 GLY A N 1
ATOM 3134 C CA . GLY A 1 416 ? 24.798 20.728 7.681 1.00 94.00 416 GLY A CA 1
ATOM 3135 C C . GLY A 1 416 ? 24.040 20.591 8.998 1.00 94.00 416 GLY A C 1
ATOM 3136 O O . GLY A 1 416 ? 22.970 19.990 9.030 1.00 94.00 416 GLY A O 1
ATOM 3137 N N . LEU A 1 417 ? 24.607 21.136 10.072 1.00 97.12 417 LEU A N 1
ATOM 3138 C CA . LEU A 1 417 ? 23.960 21.294 11.373 1.00 97.12 417 LEU A CA 1
ATOM 3139 C C . LEU A 1 417 ? 23.972 22.787 11.704 1.00 97.12 417 LEU A C 1
ATOM 3141 O O . LEU A 1 417 ? 25.027 23.415 11.619 1.00 97.12 417 LEU A O 1
ATOM 3145 N N . PHE A 1 418 ? 22.813 23.337 12.051 1.00 97.06 418 PHE A N 1
ATOM 3146 C CA . PHE A 1 418 ? 22.598 24.776 12.218 1.00 97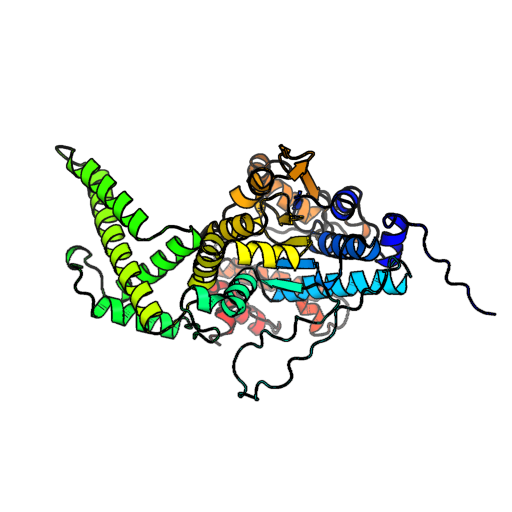.06 418 PHE A CA 1
ATOM 3147 C C . PHE A 1 418 ? 21.991 25.073 13.589 1.00 97.06 418 PHE A C 1
ATOM 3149 O O . PHE A 1 418 ? 21.367 24.195 14.187 1.00 97.06 418 PHE A O 1
ATOM 3156 N N . GLU A 1 419 ? 22.161 26.300 14.086 1.00 97.75 419 GLU A N 1
ATOM 3157 C CA . GLU A 1 419 ? 21.595 26.702 15.379 1.00 97.75 419 GLU A CA 1
ATOM 3158 C C . GLU A 1 419 ? 20.091 26.963 15.268 1.00 97.75 419 GLU A C 1
ATOM 3160 O O . GLU A 1 419 ? 19.338 26.747 16.220 1.00 97.75 419 GLU A O 1
ATOM 3165 N N . THR A 1 420 ? 19.635 27.398 14.088 1.00 96.81 420 THR A N 1
ATOM 3166 C CA . THR A 1 420 ? 18.224 27.696 13.832 1.00 96.81 420 THR A CA 1
ATOM 3167 C C . THR A 1 420 ? 17.706 27.055 12.544 1.00 96.81 420 THR A C 1
ATOM 3169 O O . THR A 1 420 ? 18.428 26.874 11.565 1.00 96.81 420 THR A O 1
ATOM 3172 N N . ALA A 1 421 ? 16.397 26.786 12.499 1.00 93.00 421 ALA A N 1
ATOM 3173 C CA . ALA A 1 421 ? 15.728 26.309 11.283 1.00 93.00 421 ALA A CA 1
ATOM 3174 C C . ALA A 1 421 ? 15.787 27.332 10.127 1.00 93.00 421 ALA A C 1
ATOM 3176 O O . ALA A 1 421 ? 15.692 26.963 8.959 1.00 93.00 421 ALA A O 1
ATOM 3177 N N . GLY A 1 422 ? 15.925 28.628 10.438 1.00 94.12 422 GLY A N 1
ATOM 3178 C CA . GLY A 1 422 ? 16.081 29.677 9.427 1.00 94.12 422 GLY A CA 1
ATOM 3179 C C . GLY A 1 422 ? 17.429 29.590 8.709 1.00 94.12 422 GLY A C 1
ATOM 3180 O O . GLY A 1 422 ? 17.481 29.709 7.486 1.00 94.12 422 GLY A O 1
ATOM 3181 N N . GLU A 1 423 ? 18.504 29.323 9.455 1.00 96.25 423 GLU A N 1
ATOM 3182 C CA . GLU A 1 423 ? 19.846 29.100 8.903 1.00 96.25 423 GLU A CA 1
ATOM 3183 C C . GLU A 1 423 ? 19.901 27.859 8.012 1.00 96.25 423 GLU A C 1
ATOM 3185 O O . GLU A 1 423 ? 20.446 27.927 6.911 1.00 96.25 423 GLU A O 1
ATOM 3190 N N . GLU A 1 424 ? 19.281 26.757 8.443 1.00 96.12 424 GLU A N 1
ATOM 3191 C CA . GLU A 1 424 ? 19.165 25.537 7.638 1.00 96.12 424 GLU A CA 1
ATOM 3192 C C . GLU A 1 424 ? 18.496 25.826 6.287 1.00 96.12 424 GLU A C 1
ATOM 3194 O O . GLU A 1 424 ? 19.033 25.495 5.225 1.00 96.12 424 GLU A O 1
ATOM 3199 N N . LYS A 1 425 ? 17.345 26.508 6.309 1.00 94.69 425 LYS A N 1
ATOM 3200 C CA . LYS A 1 425 ? 16.598 26.855 5.094 1.00 94.69 425 LYS A CA 1
ATOM 3201 C C . LYS A 1 425 ? 17.396 27.778 4.178 1.00 94.69 425 LYS A C 1
ATOM 3203 O O . LYS A 1 425 ? 17.449 27.542 2.970 1.00 94.69 425 LYS A O 1
ATOM 3208 N N . ALA A 1 426 ? 18.047 28.798 4.740 1.00 94.19 426 ALA A N 1
ATOM 3209 C CA . ALA A 1 426 ? 18.905 29.707 3.987 1.00 94.19 426 ALA A CA 1
ATOM 3210 C C . ALA A 1 426 ? 20.083 28.966 3.335 1.00 94.19 426 ALA A C 1
ATOM 3212 O O . ALA A 1 426 ? 20.404 29.219 2.171 1.00 94.19 426 ALA A O 1
ATOM 3213 N N . TRP A 1 427 ? 20.687 28.010 4.045 1.00 96.12 427 TRP A N 1
ATOM 3214 C CA . TRP A 1 427 ? 21.760 27.182 3.506 1.00 96.12 427 TRP A CA 1
ATOM 3215 C C . TRP A 1 427 ? 21.288 26.313 2.337 1.00 96.12 427 TRP A C 1
ATOM 3217 O O . TRP A 1 427 ? 21.956 26.299 1.303 1.00 96.12 427 TRP A O 1
ATOM 3227 N N . VAL A 1 428 ? 20.131 25.648 2.443 1.00 95.12 428 VAL A N 1
ATOM 3228 C CA . VAL A 1 428 ? 19.556 24.845 1.344 1.00 95.12 428 VAL A CA 1
ATOM 3229 C C . VAL A 1 428 ? 19.297 25.708 0.104 1.00 95.12 428 VAL A C 1
ATOM 3231 O O . VAL A 1 428 ? 19.707 25.335 -0.997 1.00 95.12 428 VAL A O 1
ATOM 3234 N N . VAL A 1 429 ? 18.688 26.888 0.270 1.00 93.88 429 VAL A N 1
ATOM 3235 C CA . VAL A 1 429 ? 18.459 27.840 -0.833 1.00 93.88 429 VAL A CA 1
ATOM 3236 C C . VAL A 1 429 ? 19.786 28.251 -1.480 1.00 93.88 429 VAL A C 1
ATOM 3238 O O . VAL A 1 429 ? 19.906 28.240 -2.707 1.00 93.88 429 VAL A O 1
ATOM 3241 N N . ALA A 1 430 ? 20.811 28.536 -0.673 1.00 92.62 430 ALA A N 1
ATOM 3242 C CA . ALA A 1 430 ? 22.143 28.862 -1.172 1.00 92.62 430 ALA A CA 1
ATOM 3243 C C . ALA A 1 430 ? 22.799 27.689 -1.924 1.00 92.62 430 ALA A C 1
ATOM 3245 O O . ALA A 1 430 ? 23.455 27.918 -2.939 1.00 92.62 430 ALA A O 1
ATOM 3246 N N . GLN A 1 431 ? 22.607 26.435 -1.487 1.00 92.62 431 GLN A N 1
ATOM 3247 C CA . GLN A 1 431 ? 23.109 25.260 -2.211 1.00 92.62 431 GLN A CA 1
ATOM 3248 C C . GLN A 1 431 ? 22.441 25.104 -3.583 1.00 92.62 431 GLN A C 1
ATOM 3250 O O . GLN A 1 431 ? 23.136 24.822 -4.558 1.00 92.62 431 GLN A O 1
ATOM 3255 N N . ILE A 1 432 ? 21.127 25.326 -3.682 1.00 91.00 432 ILE A N 1
ATOM 3256 C CA . ILE A 1 432 ? 20.393 25.265 -4.958 1.00 91.00 432 ILE A CA 1
ATOM 3257 C C . ILE A 1 432 ? 20.865 26.378 -5.902 1.00 91.00 432 ILE A C 1
ATOM 3259 O O . ILE A 1 432 ? 21.145 26.122 -7.074 1.00 91.00 432 ILE A O 1
ATOM 3263 N N . ALA A 1 433 ? 21.043 27.599 -5.389 1.00 85.38 433 ALA A N 1
ATOM 3264 C CA . ALA A 1 433 ? 21.581 28.715 -6.167 1.00 85.38 433 ALA A CA 1
ATOM 3265 C C . ALA A 1 433 ? 23.030 28.454 -6.633 1.00 85.38 433 ALA A C 1
ATOM 3267 O O . ALA A 1 433 ? 23.384 28.736 -7.779 1.00 85.38 433 ALA A O 1
ATOM 3268 N N . ALA A 1 434 ? 23.870 27.864 -5.776 1.00 86.19 434 ALA A N 1
ATOM 3269 C CA . ALA A 1 434 ? 25.242 27.501 -6.122 1.00 86.19 434 ALA A CA 1
ATOM 3270 C C . ALA A 1 434 ? 25.310 26.355 -7.142 1.00 86.19 434 ALA A C 1
ATOM 3272 O O . ALA A 1 434 ? 26.173 26.372 -8.019 1.00 86.19 434 ALA A O 1
ATOM 3273 N N . TRP A 1 435 ? 24.413 25.369 -7.049 1.00 86.25 435 TRP A N 1
ATOM 3274 C CA . TRP A 1 435 ? 24.261 24.330 -8.067 1.00 86.25 435 TRP A CA 1
ATOM 3275 C C . TRP A 1 435 ? 23.893 24.951 -9.416 1.00 86.25 435 TRP A C 1
ATOM 3277 O O . TRP A 1 435 ? 24.563 24.678 -10.409 1.00 86.25 435 TRP A O 1
ATOM 3287 N N . ARG A 1 436 ? 22.926 25.880 -9.430 1.00 78.38 436 ARG A N 1
ATOM 3288 C CA . ARG A 1 436 ? 22.530 26.619 -10.634 1.00 78.38 436 ARG A CA 1
ATOM 3289 C C . ARG A 1 436 ? 23.705 27.357 -11.279 1.00 78.38 436 ARG A C 1
ATOM 3291 O O . ARG A 1 436 ? 23.851 27.307 -12.495 1.00 78.38 436 ARG A O 1
ATOM 3298 N N . ALA A 1 437 ? 24.547 28.013 -10.484 1.00 80.69 437 ALA A N 1
ATOM 3299 C CA . ALA A 1 437 ? 25.698 28.762 -10.990 1.00 80.69 437 ALA A CA 1
ATOM 3300 C C . ALA A 1 437 ? 26.768 27.884 -11.672 1.00 80.69 437 ALA A C 1
ATOM 3302 O O . ALA A 1 437 ? 27.598 28.406 -12.409 1.00 80.69 437 ALA A O 1
ATOM 3303 N N . ARG A 1 438 ? 26.770 26.564 -11.430 1.00 78.81 438 ARG A N 1
ATOM 3304 C CA . ARG A 1 438 ? 27.728 25.610 -12.022 1.00 78.81 438 ARG A CA 1
ATOM 3305 C C . ARG A 1 438 ? 27.264 25.017 -13.352 1.00 78.81 438 ARG A C 1
ATOM 3307 O O . ARG A 1 438 ? 28.054 24.357 -14.017 1.00 78.81 438 ARG A O 1
ATOM 3314 N N . VAL A 1 439 ? 26.000 25.199 -13.723 1.00 75.50 439 VAL A N 1
ATOM 3315 C CA . VAL A 1 439 ? 25.462 24.698 -14.990 1.00 75.50 439 VAL A CA 1
ATOM 3316 C C . VAL A 1 439 ? 25.729 25.756 -16.067 1.00 75.50 439 VAL A C 1
ATOM 3318 O O . VAL A 1 439 ? 25.083 26.797 -16.092 1.00 75.50 439 VAL A O 1
ATOM 3321 N N . GLU A 1 440 ? 26.720 25.510 -16.931 1.00 63.03 440 GLU A N 1
ATOM 3322 C CA . GLU A 1 440 ? 27.257 26.494 -17.896 1.00 63.03 440 GLU A CA 1
ATOM 3323 C C . GLU A 1 440 ? 26.311 26.840 -19.067 1.00 63.03 440 GLU A C 1
ATOM 3325 O O . GLU A 1 440 ? 26.533 27.825 -19.769 1.00 63.03 440 GLU A O 1
ATOM 3330 N N . SER A 1 441 ? 25.258 26.052 -19.307 1.00 63.31 441 SER A N 1
ATOM 3331 C CA . SER A 1 441 ? 24.332 26.252 -20.436 1.00 63.31 441 SER A CA 1
ATOM 3332 C C . SER A 1 441 ? 23.105 27.097 -20.057 1.00 63.31 441 SER A C 1
ATOM 3334 O O . SER A 1 441 ? 22.652 27.028 -18.912 1.00 63.31 441 SER A O 1
ATOM 3336 N N . PRO A 1 442 ? 22.511 27.869 -20.996 1.00 60.88 442 PRO A N 1
ATOM 3337 C CA . PRO A 1 442 ? 21.230 28.528 -20.767 1.00 60.88 442 PRO A CA 1
ATOM 3338 C C . PRO A 1 442 ? 20.157 27.468 -20.510 1.00 60.88 442 PRO A C 1
ATOM 3340 O O . PRO A 1 442 ? 19.812 26.671 -21.379 1.00 60.88 442 PRO A O 1
ATOM 3343 N N . ILE A 1 443 ? 19.676 27.446 -19.275 1.00 59.44 443 ILE A N 1
ATOM 3344 C CA . ILE A 1 443 ? 18.722 26.458 -18.786 1.00 59.44 443 ILE A CA 1
ATOM 3345 C C . ILE A 1 443 ? 17.316 26.778 -19.307 1.00 59.44 443 ILE A C 1
ATOM 3347 O O . ILE A 1 443 ? 16.829 27.891 -19.100 1.00 59.44 443 ILE A O 1
ATOM 3351 N N . THR A 1 444 ? 16.654 25.795 -19.918 1.00 62.00 444 THR A N 1
ATOM 3352 C CA . THR A 1 444 ? 15.195 25.781 -20.113 1.00 62.00 444 THR A CA 1
ATOM 3353 C C . THR A 1 444 ? 14.494 25.456 -18.792 1.00 62.00 444 THR A C 1
ATOM 3355 O O . THR A 1 444 ? 15.096 24.826 -17.924 1.00 62.00 444 THR A O 1
ATOM 3358 N N . ASP A 1 445 ? 13.223 25.833 -18.621 1.00 60.72 445 ASP A N 1
ATOM 3359 C CA . ASP A 1 445 ? 12.460 25.513 -17.397 1.00 60.72 445 ASP A CA 1
ATOM 3360 C C . ASP A 1 445 ? 12.523 24.018 -17.022 1.00 60.72 445 ASP A C 1
ATOM 3362 O O . ASP A 1 445 ? 12.524 23.671 -15.839 1.00 60.72 445 ASP A O 1
ATOM 3366 N N . ASP A 1 446 ? 12.713 23.147 -18.017 1.00 62.66 446 ASP A N 1
ATOM 3367 C CA . ASP A 1 446 ? 12.873 21.704 -17.855 1.00 62.66 446 ASP A CA 1
ATOM 3368 C C . ASP A 1 446 ? 14.052 21.298 -16.955 1.00 62.66 446 ASP A C 1
ATOM 3370 O O . ASP A 1 446 ? 13.933 20.294 -16.262 1.00 62.66 446 ASP A O 1
ATOM 3374 N N . GLN A 1 447 ? 15.165 22.044 -16.870 1.00 69.94 447 GLN A N 1
ATOM 3375 C CA . GLN A 1 447 ? 16.308 21.600 -16.039 1.00 69.94 447 GLN A CA 1
ATOM 3376 C C . GLN A 1 447 ? 16.142 21.923 -14.545 1.00 69.94 447 GLN A C 1
ATOM 3378 O O . GLN A 1 447 ? 16.880 21.390 -13.719 1.00 69.94 447 GLN A O 1
ATOM 3383 N N . TRP A 1 448 ? 15.167 22.754 -14.150 1.00 82.50 448 TRP A N 1
ATOM 3384 C CA . TRP A 1 448 ? 14.819 22.901 -12.727 1.00 82.50 448 TRP A CA 1
ATOM 3385 C C . TRP A 1 448 ? 14.144 21.646 -12.165 1.00 82.50 448 TRP A C 1
ATOM 3387 O O . TRP A 1 448 ? 14.198 21.417 -10.957 1.00 82.50 448 TRP A O 1
ATOM 3397 N N . SER A 1 449 ? 13.563 20.808 -13.032 1.00 82.62 449 SER A N 1
ATOM 3398 C CA . SER 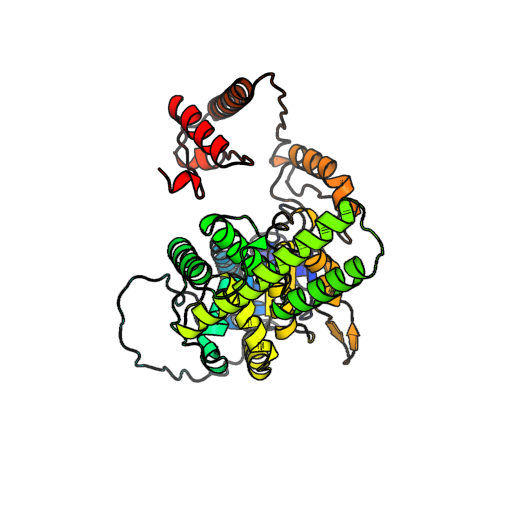A 1 449 ? 12.936 19.544 -12.636 1.00 82.62 449 SER A CA 1
ATOM 3399 C C . SER A 1 449 ? 13.924 18.474 -12.145 1.00 82.62 449 SER A C 1
ATOM 3401 O O . SER A 1 449 ? 13.492 17.495 -11.537 1.00 82.62 449 SER A O 1
ATOM 3403 N N . ASP A 1 450 ? 15.236 18.687 -12.312 1.00 84.56 450 ASP A N 1
ATOM 3404 C CA . ASP A 1 450 ? 16.284 17.805 -11.777 1.00 84.56 450 ASP A CA 1
ATOM 3405 C C . ASP A 1 450 ? 16.525 17.999 -10.265 1.00 84.56 450 ASP A C 1
ATOM 3407 O O . ASP A 1 450 ? 17.221 17.197 -9.633 1.00 84.56 450 ASP A O 1
ATOM 3411 N N . VAL A 1 451 ? 15.957 19.052 -9.662 1.00 89.75 451 VAL A N 1
ATOM 3412 C CA . VAL A 1 451 ? 16.097 19.366 -8.233 1.00 89.75 451 VAL A CA 1
ATOM 3413 C C . VAL A 1 451 ? 14.789 19.088 -7.497 1.00 89.75 451 VAL A C 1
ATOM 3415 O O . VAL A 1 451 ? 13.726 19.576 -7.868 1.00 89.75 451 VAL A O 1
ATOM 3418 N N . ALA A 1 452 ? 14.878 18.352 -6.387 1.00 92.44 452 ALA A N 1
ATOM 3419 C CA . ALA A 1 452 ? 13.753 18.088 -5.497 1.00 92.44 452 ALA A CA 1
ATOM 3420 C C . ALA A 1 452 ? 14.110 18.414 -4.042 1.00 92.44 452 ALA A C 1
ATOM 3422 O O . ALA A 1 452 ? 15.212 18.114 -3.582 1.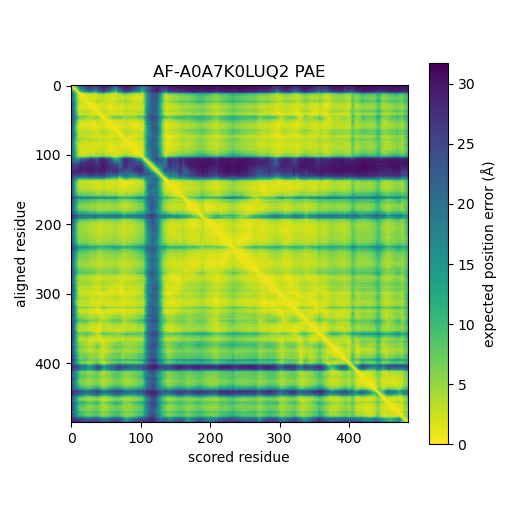00 92.44 452 ALA A O 1
ATOM 3423 N N . ILE A 1 453 ? 13.150 18.983 -3.307 1.00 93.06 453 ILE A N 1
ATOM 3424 C CA . ILE A 1 453 ? 13.211 19.143 -1.850 1.00 93.06 453 ILE A CA 1
ATOM 3425 C C . ILE A 1 453 ? 12.234 18.154 -1.225 1.00 93.06 453 ILE A C 1
ATOM 3427 O O . ILE A 1 453 ? 11.053 18.135 -1.569 1.00 93.06 453 ILE A O 1
ATOM 3431 N N . LEU A 1 454 ? 12.733 17.349 -0.291 1.00 93.12 454 LEU A N 1
ATOM 3432 C CA . LEU A 1 454 ? 11.934 16.427 0.506 1.00 93.12 454 LEU A CA 1
ATOM 3433 C C . LEU A 1 454 ? 11.884 16.954 1.939 1.00 93.12 454 LEU A C 1
ATOM 3435 O O . LEU A 1 454 ? 12.928 17.206 2.535 1.00 93.12 454 LEU A O 1
ATOM 3439 N N . ALA A 1 455 ? 10.682 17.106 2.488 1.00 90.75 455 ALA A N 1
ATOM 3440 C CA . ALA A 1 455 ? 10.479 17.494 3.878 1.00 90.75 455 ALA A CA 1
ATOM 3441 C C . ALA A 1 455 ? 9.452 16.570 4.535 1.00 90.75 455 ALA A C 1
ATOM 3443 O O . ALA A 1 455 ? 8.544 16.068 3.872 1.00 90.75 455 ALA A O 1
ATOM 3444 N N . ALA A 1 456 ? 9.589 16.363 5.845 1.00 87.19 456 ALA A N 1
ATOM 3445 C CA . ALA A 1 456 ? 8.686 15.502 6.605 1.00 87.19 456 ALA A CA 1
ATOM 3446 C C . ALA A 1 456 ? 7.270 16.091 6.734 1.00 87.19 456 ALA A C 1
ATOM 3448 O O . ALA A 1 456 ? 6.313 15.344 6.928 1.00 87.19 456 ALA A O 1
ATOM 3449 N N . THR A 1 457 ? 7.120 17.420 6.629 1.00 84.25 457 THR A N 1
ATOM 3450 C CA . THR A 1 457 ? 5.827 18.103 6.766 1.00 84.25 457 THR A CA 1
ATOM 3451 C C . THR A 1 457 ? 5.551 19.068 5.613 1.00 84.25 457 THR A C 1
ATOM 3453 O O . THR A 1 457 ? 6.457 19.692 5.061 1.00 84.25 457 THR A O 1
ATOM 3456 N N . GLY A 1 458 ? 4.268 19.246 5.275 1.00 85.81 458 GLY A N 1
ATOM 3457 C CA . GLY A 1 458 ? 3.847 20.198 4.240 1.00 85.81 458 GLY A CA 1
ATOM 3458 C C . GLY A 1 458 ? 4.098 21.666 4.607 1.00 85.81 458 GLY A C 1
ATOM 3459 O O . GLY A 1 458 ? 4.249 22.503 3.718 1.00 85.81 458 GLY A O 1
ATOM 3460 N N . LYS A 1 459 ? 4.196 21.983 5.906 1.00 87.12 459 LYS A N 1
ATOM 3461 C CA . LYS A 1 459 ? 4.486 23.340 6.389 1.00 87.12 459 LYS A CA 1
ATOM 3462 C C . LYS A 1 459 ? 5.876 23.803 5.949 1.00 87.12 459 LYS A C 1
ATOM 3464 O O . LYS A 1 459 ? 6.015 24.933 5.487 1.00 87.12 459 LYS A O 1
ATOM 3469 N N . ASP A 1 460 ? 6.874 22.928 6.052 1.00 88.94 460 ASP A N 1
ATOM 3470 C CA . ASP A 1 460 ? 8.248 23.244 5.651 1.00 88.94 460 ASP A CA 1
ATOM 3471 C C . ASP A 1 460 ? 8.353 23.455 4.135 1.00 88.94 460 ASP A C 1
ATOM 3473 O O . ASP A 1 460 ? 9.013 24.390 3.686 1.00 88.94 460 ASP A O 1
ATOM 3477 N N . LEU A 1 461 ? 7.632 22.653 3.340 1.00 91.25 461 LEU A N 1
ATOM 3478 C CA . LEU A 1 461 ? 7.578 22.818 1.882 1.00 91.25 461 LEU A CA 1
ATOM 3479 C C . LEU A 1 461 ? 6.992 24.176 1.471 1.00 91.25 461 LEU A C 1
ATOM 3481 O O . LEU A 1 461 ? 7.537 24.830 0.585 1.00 91.25 461 LEU A O 1
ATOM 3485 N N . ALA A 1 462 ? 5.920 24.628 2.131 1.00 89.62 462 ALA A N 1
ATOM 3486 C CA . ALA A 1 462 ? 5.323 25.939 1.864 1.00 89.62 462 ALA A CA 1
ATOM 3487 C C . ALA A 1 462 ? 6.278 27.100 2.198 1.00 89.62 462 ALA A C 1
ATOM 3489 O O . ALA A 1 462 ? 6.244 28.156 1.564 1.00 89.62 462 ALA A O 1
ATOM 3490 N N . GLU A 1 463 ? 7.148 26.921 3.191 1.00 90.75 463 GLU A N 1
ATOM 3491 C CA . GLU A 1 463 ? 8.167 27.911 3.526 1.00 90.75 463 GLU A CA 1
ATOM 3492 C C . GLU A 1 463 ? 9.316 27.923 2.511 1.00 90.75 463 GLU A C 1
ATOM 3494 O O . GLU A 1 463 ? 9.701 29.001 2.054 1.00 90.75 463 GLU A O 1
ATOM 3499 N N . PHE A 1 464 ? 9.807 26.751 2.092 1.00 92.62 464 PHE A N 1
ATOM 3500 C CA . PHE A 1 464 ? 10.795 26.644 1.013 1.00 92.62 464 PHE A CA 1
ATOM 3501 C C . PHE A 1 464 ? 10.283 27.233 -0.305 1.00 92.62 464 PHE A C 1
ATOM 3503 O O . PHE A 1 464 ? 11.031 27.950 -0.966 1.00 92.62 464 PHE A O 1
ATOM 3510 N N . ASP A 1 465 ? 9.013 27.003 -0.661 1.00 91.75 465 ASP A N 1
ATOM 3511 C CA . ASP A 1 465 ? 8.366 27.610 -1.835 1.00 91.75 465 ASP A CA 1
ATOM 3512 C C . ASP A 1 465 ? 8.479 29.138 -1.806 1.00 91.75 465 ASP A C 1
ATOM 3514 O O . ASP A 1 465 ? 8.915 29.754 -2.779 1.00 91.75 465 ASP A O 1
ATOM 3518 N N . ARG A 1 466 ? 8.161 29.753 -0.661 1.00 92.25 466 ARG A N 1
ATOM 3519 C CA . ARG A 1 466 ? 8.259 31.206 -0.473 1.00 92.25 466 ARG A CA 1
ATOM 3520 C C . ARG A 1 466 ? 9.698 31.704 -0.612 1.00 92.25 466 ARG A C 1
ATOM 3522 O O . ARG A 1 466 ? 9.931 32.694 -1.302 1.00 92.25 466 ARG A O 1
ATOM 3529 N N . LEU A 1 467 ? 10.650 31.035 0.042 1.00 93.94 467 LEU A N 1
ATOM 3530 C CA . LEU A 1 467 ? 12.062 31.434 0.050 1.00 93.94 467 LEU A CA 1
ATOM 3531 C C . LEU A 1 467 ? 12.715 31.298 -1.332 1.00 93.94 467 LEU A C 1
ATOM 3533 O O . LEU A 1 467 ? 13.442 32.193 -1.754 1.00 93.94 467 LEU A O 1
ATOM 3537 N N . LEU A 1 468 ? 12.429 30.215 -2.058 1.00 92.44 468 LEU A N 1
ATOM 3538 C CA . LEU A 1 468 ? 12.960 29.974 -3.402 1.00 92.44 468 LEU A CA 1
ATOM 3539 C C . LEU A 1 468 ? 12.367 30.935 -4.437 1.00 92.44 468 LEU A C 1
ATOM 3541 O O . LEU A 1 468 ? 13.105 31.504 -5.244 1.00 92.44 468 LEU A O 1
ATOM 3545 N N . ARG A 1 469 ? 11.056 31.195 -4.377 1.00 91.25 469 ARG A N 1
ATOM 3546 C CA . ARG A 1 469 ? 10.410 32.183 -5.255 1.00 91.25 469 ARG A CA 1
ATOM 3547 C C . ARG A 1 469 ? 10.944 33.593 -5.031 1.00 91.25 469 ARG A C 1
ATOM 3549 O O . ARG A 1 469 ? 11.105 34.332 -5.998 1.00 91.25 469 ARG A O 1
ATOM 3556 N N . ALA A 1 470 ? 11.267 33.956 -3.787 1.00 91.81 470 ALA A N 1
ATOM 3557 C CA . ALA A 1 470 ? 11.855 35.258 -3.466 1.00 91.81 470 ALA A CA 1
ATOM 3558 C C . ALA A 1 470 ? 13.220 35.488 -4.143 1.00 91.81 470 ALA A C 1
ATOM 3560 O O . ALA A 1 470 ? 13.584 36.634 -4.397 1.00 91.81 470 ALA A O 1
ATOM 3561 N N . VAL A 1 471 ? 13.949 34.417 -4.478 1.00 89.00 471 VAL A N 1
ATOM 3562 C CA . VAL A 1 471 ? 15.221 34.471 -5.220 1.00 89.00 471 VAL A CA 1
ATOM 3563 C C . VAL A 1 471 ? 15.073 34.099 -6.703 1.00 89.00 471 VAL A C 1
ATOM 3565 O O . VAL A 1 471 ? 16.066 33.852 -7.382 1.00 89.00 471 VAL A O 1
ATOM 3568 N N . GLY A 1 472 ? 13.840 34.070 -7.222 1.00 87.75 472 GLY A N 1
ATOM 3569 C CA . GLY A 1 472 ? 13.551 33.843 -8.641 1.00 87.75 472 GLY A CA 1
ATOM 3570 C C . GLY A 1 472 ? 13.635 32.384 -9.101 1.00 87.75 472 GLY A C 1
ATOM 3571 O O . GLY A 1 472 ? 13.682 32.139 -10.304 1.00 87.75 472 GLY A O 1
ATOM 3572 N N . VAL A 1 473 ? 13.651 31.413 -8.182 1.00 88.50 473 VAL A N 1
ATOM 3573 C CA . VAL A 1 473 ? 13.632 29.985 -8.532 1.00 88.50 473 VAL A CA 1
ATOM 3574 C C . VAL A 1 473 ? 12.178 29.524 -8.712 1.00 88.50 473 VAL A C 1
ATOM 3576 O O . VAL A 1 473 ? 11.380 29.671 -7.779 1.00 88.50 473 VAL A O 1
ATOM 3579 N N . PRO A 1 474 ? 11.800 28.971 -9.881 1.00 88.94 474 PRO A N 1
ATOM 3580 C CA . PRO A 1 474 ? 10.474 28.406 -10.077 1.00 88.94 474 PRO A CA 1
ATOM 3581 C C . PRO A 1 474 ? 10.323 27.120 -9.261 1.00 88.94 474 PRO A C 1
ATOM 3583 O O . PRO A 1 474 ? 11.231 26.298 -9.170 1.00 88.94 474 PRO A O 1
ATOM 3586 N N . THR A 1 475 ? 9.153 26.941 -8.662 1.00 89.69 475 THR A N 1
ATOM 3587 C CA . THR A 1 475 ? 8.864 25.822 -7.759 1.00 89.69 475 THR A CA 1
ATOM 3588 C C . THR A 1 475 ? 7.504 25.215 -8.065 1.00 89.69 475 THR A C 1
ATOM 3590 O O . THR A 1 475 ? 6.553 25.917 -8.426 1.00 89.69 475 THR A O 1
ATOM 3593 N N . GLN A 1 476 ? 7.382 23.912 -7.838 1.00 88.62 476 GLN A N 1
ATOM 3594 C CA . GLN A 1 476 ? 6.123 23.183 -7.916 1.00 88.62 476 GLN A CA 1
ATOM 3595 C C . GLN A 1 476 ? 5.919 22.393 -6.622 1.00 88.62 476 GLN A C 1
ATOM 3597 O O . GLN A 1 476 ? 6.767 21.590 -6.238 1.00 88.62 476 GLN A O 1
ATOM 3602 N N . LEU A 1 477 ? 4.795 22.635 -5.945 1.00 87.06 477 LEU A N 1
ATOM 3603 C CA . LEU A 1 477 ? 4.397 21.904 -4.744 1.00 87.06 477 LEU A CA 1
ATOM 3604 C C . LEU A 1 477 ? 3.461 20.758 -5.127 1.00 87.06 477 LEU A C 1
ATOM 3606 O O . LEU A 1 477 ? 2.527 20.952 -5.902 1.00 87.06 477 LEU A O 1
ATOM 3610 N N . TYR A 1 478 ? 3.693 19.583 -4.550 1.00 79.62 478 TYR A N 1
ATOM 3611 C CA . TYR A 1 478 ? 2.857 18.399 -4.736 1.00 79.62 478 TYR A CA 1
ATOM 3612 C C . TYR A 1 478 ? 2.110 18.063 -3.433 1.00 79.62 478 TYR A C 1
ATOM 3614 O O . TYR A 1 478 ? 2.668 18.189 -2.343 1.00 79.62 478 TYR A O 1
ATOM 3622 N N . GLY A 1 479 ? 0.852 17.621 -3.545 1.00 69.00 479 GLY A N 1
ATOM 3623 C CA . GLY A 1 479 ? -0.003 17.226 -2.414 1.00 69.00 479 GLY A CA 1
ATOM 3624 C C . GLY A 1 479 ? -0.893 18.348 -1.859 1.00 69.00 479 GLY A C 1
ATOM 3625 O O . GLY A 1 479 ? -1.067 19.389 -2.489 1.00 69.00 479 GLY A O 1
ATOM 3626 N N . ALA A 1 480 ? -1.454 18.144 -0.659 1.00 57.78 480 ALA A N 1
ATOM 3627 C CA . ALA A 1 480 ? -2.411 19.066 -0.024 1.00 57.78 480 ALA A CA 1
ATOM 3628 C C . ALA A 1 480 ? -1.878 20.504 0.148 1.00 57.78 480 ALA A C 1
ATOM 3630 O O . ALA A 1 480 ? -2.643 21.462 0.096 1.00 57.78 480 ALA A O 1
ATOM 3631 N N . ALA A 1 481 ? -0.557 20.667 0.280 1.00 51.25 481 ALA A N 1
ATOM 3632 C CA . ALA A 1 481 ? 0.096 21.974 0.342 1.00 51.25 481 ALA A CA 1
ATOM 3633 C C . ALA A 1 481 ? 0.020 22.770 -0.979 1.00 51.25 481 ALA A C 1
ATOM 3635 O O . ALA A 1 481 ? 0.142 23.989 -0.957 1.00 51.25 481 ALA A O 1
ATOM 3636 N N . GLY A 1 482 ? -0.174 22.101 -2.122 1.00 52.84 482 GLY A N 1
ATOM 3637 C CA . GLY A 1 482 ? -0.371 22.745 -3.425 1.00 52.84 482 GLY A CA 1
ATOM 3638 C C . GLY A 1 482 ? -1.836 23.070 -3.745 1.00 52.84 482 GLY A C 1
ATOM 3639 O O . GLY A 1 482 ? -2.085 23.979 -4.529 1.00 52.84 482 GLY A O 1
ATOM 3640 N N . LEU A 1 483 ? -2.785 22.351 -3.131 1.00 53.38 483 LEU A N 1
ATOM 3641 C CA . LEU A 1 483 ? -4.234 22.500 -3.343 1.00 53.38 483 LEU A CA 1
ATOM 3642 C C . LEU A 1 483 ? -4.848 23.679 -2.574 1.00 53.38 483 LEU A C 1
ATOM 3644 O O . LEU A 1 483 ? -5.847 24.230 -3.014 1.00 53.38 483 LEU A O 1
ATOM 3648 N N . LEU A 1 484 ? -4.256 24.071 -1.443 1.00 46.50 484 LEU A N 1
ATOM 3649 C CA . LEU A 1 484 ? -4.724 25.181 -0.598 1.00 46.50 484 LEU A CA 1
ATOM 3650 C C . LEU A 1 484 ? -4.075 26.530 -0.961 1.00 46.50 484 LEU A C 1
ATOM 3652 O O . LEU A 1 484 ? -3.874 27.371 -0.084 1.00 46.50 484 LEU A O 1
ATOM 3656 N N . ARG A 1 485 ? -3.686 26.701 -2.228 1.00 45.19 485 ARG A N 1
ATOM 3657 C CA . ARG A 1 485 ? -3.129 27.959 -2.739 1.00 45.19 485 ARG A CA 1
ATOM 3658 C C . ARG A 1 485 ? -4.185 29.035 -2.931 1.00 45.19 485 ARG A C 1
ATOM 3660 O O . ARG A 1 485 ? -5.288 28.695 -3.408 1.00 45.19 485 ARG A O 1
#